Protein AF-A0A8T6P4C7-F1 (afdb_monomer_lite)

pLDDT: mean 85.94, std 7.2, range [46.88, 95.62]

Sequence (594 aa):
MARPAPTTISCPNCGQPFSAMLEQVLDVDRDPGAKDRLLNGRVNVITCPHCGYRGMVGTPLIYHDSTKPVAVIYVPMELNLNQPDREKLVGDLTNALMRNMDENTPKGHLLQPKTALTFQGLMDQVLEAEGLTQEEYQQQQQSGAASLDESKLQLIEQIAEAKKADREALLAENMDQIDMAFVELLTAAAQQAAQAEDQRRSLRLLNAREYILEHSDIGQQIREQEAAFAEANEDLQGLLAELQQQGRQLTREDFVDLLMEDRHNEAKVRALASLGRQLLDYQTFEVITARINMAQSDAERQRRSRVRELALEAASSYEREQRAEMERAAETLRQLMQAEDIALAVRDNINRIDDLFLQVLQVNLDEARRSGNMAASGRLAQIYEEVLRLVQESAPPEIRFINELLSAESNDEVNGLLHANDKKLDLQLLGAIEEVMQQFQSSGNQEAVRRLDNIRHQIEHILVDKANETIEILLASDDIPTAVDFHQKRIDELFLQVLQQRLVQDHDDRLREVREAVVAHLQSSAPPELRMINDLLSAETEDAALDMLRDRRSELSSELLQVMEAVVQQLRAGGSPAMAQRLEVLRAEAQRMM

Structure (mmCIF, N/CA/C/O backbone):
data_AF-A0A8T6P4C7-F1
#
_entry.id   AF-A0A8T6P4C7-F1
#
loop_
_atom_site.group_PDB
_atom_site.id
_atom_site.type_symbol
_atom_site.label_atom_id
_atom_site.label_alt_id
_atom_site.label_comp_id
_atom_site.label_asym_id
_atom_site.label_entity_id
_atom_site.label_seq_id
_atom_site.pdbx_PDB_ins_code
_atom_site.Cartn_x
_atom_site.Cartn_y
_atom_site.Cartn_z
_atom_site.occupancy
_atom_site.B_iso_or_equiv
_atom_site.auth_seq_id
_atom_site.auth_comp_id
_atom_site.auth_asym_id
_atom_site.auth_atom_id
_atom_site.pdbx_PDB_model_num
ATOM 1 N N . MET A 1 1 ? 12.599 0.024 -36.675 1.00 46.88 1 MET A N 1
ATOM 2 C CA . MET A 1 1 ? 11.953 0.925 -35.699 1.00 46.88 1 MET A CA 1
ATOM 3 C C . MET A 1 1 ? 12.252 2.360 -36.094 1.00 46.88 1 MET A C 1
ATOM 5 O O . MET A 1 1 ? 13.429 2.702 -36.206 1.00 46.88 1 MET A O 1
ATOM 9 N N . ALA A 1 2 ? 11.232 3.175 -36.366 1.00 54.72 2 ALA A N 1
ATOM 10 C CA . ALA A 1 2 ? 11.443 4.616 -36.437 1.00 54.72 2 ALA A CA 1
ATOM 11 C C . ALA A 1 2 ? 11.799 5.080 -35.021 1.00 54.72 2 ALA A C 1
ATOM 13 O O . ALA A 1 2 ? 11.052 4.839 -34.081 1.00 54.72 2 ALA A O 1
ATOM 14 N N . ARG A 1 3 ? 12.999 5.627 -34.838 1.00 65.19 3 ARG A N 1
ATOM 15 C CA . ARG A 1 3 ? 13.450 6.043 -33.508 1.00 65.19 3 ARG A CA 1
ATOM 16 C C . ARG A 1 3 ? 12.689 7.307 -33.095 1.00 65.19 3 ARG A C 1
ATOM 18 O O . ARG A 1 3 ? 12.573 8.198 -33.940 1.00 65.19 3 ARG A O 1
ATOM 25 N N . PRO A 1 4 ? 12.232 7.413 -31.834 1.00 76.62 4 PRO A N 1
ATOM 26 C CA . PRO A 1 4 ? 11.754 8.674 -31.286 1.00 76.62 4 PRO A CA 1
ATOM 27 C C . PRO A 1 4 ? 12.766 9.787 -31.567 1.00 76.62 4 PRO A C 1
ATOM 29 O O . PRO A 1 4 ? 13.974 9.591 -31.398 1.00 76.62 4 PRO A O 1
ATOM 32 N N . ALA A 1 5 ? 12.281 10.928 -32.043 1.00 78.56 5 ALA A N 1
ATOM 33 C CA . ALA A 1 5 ? 13.118 12.055 -32.423 1.00 78.56 5 ALA A CA 1
ATOM 34 C C . ALA A 1 5 ? 13.087 13.133 -31.328 1.00 78.56 5 ALA A C 1
ATOM 36 O O . ALA A 1 5 ? 12.004 13.464 -30.833 1.00 78.56 5 ALA A O 1
ATOM 37 N N . PRO A 1 6 ? 14.244 13.713 -30.955 1.00 84.94 6 PRO A N 1
ATOM 38 C CA . PRO A 1 6 ? 14.278 14.818 -30.009 1.00 84.94 6 PRO A CA 1
ATOM 39 C C . PRO A 1 6 ? 13.591 16.038 -30.628 1.00 84.94 6 PRO A C 1
ATOM 41 O O . PRO A 1 6 ? 14.003 16.532 -31.678 1.00 84.94 6 PRO A O 1
ATOM 44 N N . THR A 1 7 ? 12.542 16.516 -29.971 1.00 85.25 7 THR A N 1
ATOM 45 C CA . THR A 1 7 ? 11.715 17.643 -30.404 1.00 85.25 7 THR A CA 1
ATOM 46 C C . THR A 1 7 ? 11.562 18.619 -29.247 1.00 85.25 7 THR A C 1
ATOM 48 O O . THR A 1 7 ? 11.191 18.230 -28.141 1.00 85.25 7 THR A O 1
ATOM 51 N N . THR A 1 8 ? 11.837 19.898 -29.495 1.00 88.06 8 THR A N 1
ATOM 52 C CA . THR A 1 8 ? 11.604 20.953 -28.504 1.00 88.06 8 THR A CA 1
ATOM 53 C C . THR A 1 8 ? 10.119 21.284 -28.446 1.00 88.06 8 THR A C 1
ATOM 55 O O . THR A 1 8 ? 9.527 21.659 -29.457 1.00 88.06 8 THR A O 1
ATOM 58 N N . ILE A 1 9 ? 9.531 21.177 -27.258 1.00 86.56 9 ILE A N 1
ATOM 59 C CA . ILE A 1 9 ? 8.117 21.446 -26.987 1.00 86.56 9 ILE A CA 1
ATOM 60 C C . ILE A 1 9 ? 7.971 22.413 -25.814 1.00 86.56 9 ILE A C 1
ATOM 62 O O . ILE A 1 9 ? 8.841 22.478 -24.951 1.00 86.56 9 ILE A O 1
ATOM 66 N N . SER A 1 10 ? 6.860 23.145 -25.759 1.00 86.75 10 SER A N 1
ATOM 67 C CA . SER A 1 10 ? 6.504 23.985 -24.610 1.00 86.75 10 SER A CA 1
ATOM 68 C C . SER A 1 10 ? 5.518 23.258 -23.706 1.00 86.75 10 SER A C 1
ATOM 70 O O . SER A 1 10 ? 4.516 22.725 -24.179 1.00 86.75 10 SER A O 1
ATOM 72 N N . CYS A 1 11 ? 5.783 23.250 -22.398 1.00 81.06 11 CYS A N 1
ATOM 73 C CA . CYS A 1 11 ? 4.859 22.679 -21.423 1.00 81.06 11 CYS A CA 1
ATOM 74 C C . CYS A 1 11 ? 3.518 23.438 -21.446 1.00 81.06 11 CYS A C 1
ATOM 76 O O . CYS A 1 11 ? 3.531 24.655 -21.256 1.00 81.06 11 CYS A O 1
ATOM 78 N N . PRO A 1 12 ? 2.363 22.763 -21.589 1.00 78.50 12 PRO A N 1
ATOM 79 C CA . PRO A 1 12 ? 1.065 23.439 -21.593 1.00 78.50 12 PRO A CA 1
ATOM 80 C C . PRO A 1 12 ? 0.688 24.007 -20.216 1.00 78.50 12 PRO A C 1
ATOM 82 O O . PRO A 1 12 ? -0.123 24.921 -20.140 1.00 78.50 12 PRO A O 1
ATOM 85 N N . ASN A 1 13 ? 1.288 23.494 -19.135 1.00 83.25 13 ASN A N 1
ATOM 86 C CA . ASN A 1 13 ? 1.017 23.955 -17.774 1.00 83.25 13 ASN A CA 1
ATOM 87 C C . ASN A 1 13 ? 1.867 25.176 -17.382 1.00 83.25 13 ASN A C 1
ATOM 89 O O . ASN A 1 13 ? 1.341 26.183 -16.926 1.00 83.25 13 ASN A O 1
ATOM 93 N N . CYS A 1 14 ? 3.191 25.112 -17.564 1.00 84.12 14 CYS A N 1
ATOM 94 C CA . CYS A 1 14 ? 4.106 26.168 -17.103 1.00 84.12 14 CYS A CA 1
ATOM 95 C C . CYS A 1 14 ? 4.727 27.017 -18.225 1.00 84.12 14 CYS A C 1
ATOM 97 O O . CYS A 1 14 ? 5.489 27.939 -17.940 1.00 84.12 14 CYS A O 1
ATOM 99 N N . GLY A 1 15 ? 4.468 26.694 -19.496 1.00 87.25 15 GLY A N 1
ATOM 100 C CA . GLY A 1 15 ? 4.985 27.412 -20.667 1.00 87.25 15 GLY A CA 1
ATOM 101 C C . GLY A 1 15 ? 6.474 27.204 -20.973 1.00 87.25 15 GLY A C 1
ATOM 102 O O . GLY A 1 15 ? 6.929 27.589 -22.049 1.00 87.25 15 GLY A O 1
ATOM 103 N N . GLN A 1 16 ? 7.242 26.587 -20.067 1.00 84.81 16 GLN A N 1
ATOM 104 C CA . GLN A 1 16 ? 8.685 26.394 -20.241 1.00 84.81 16 GLN A CA 1
ATOM 105 C C . GLN A 1 16 ? 8.991 25.408 -21.385 1.00 84.81 16 GLN A C 1
ATOM 107 O O . GLN A 1 16 ? 8.370 24.337 -21.435 1.00 84.81 16 GLN A O 1
ATOM 112 N N . PRO A 1 17 ? 9.924 25.745 -22.299 1.00 88.94 17 PRO A N 1
ATOM 113 C CA . PRO A 1 17 ? 10.345 24.855 -23.371 1.00 88.94 17 PRO A CA 1
ATOM 114 C C . PRO A 1 17 ? 11.327 23.788 -22.873 1.00 88.94 17 PRO A C 1
ATOM 116 O O . PRO A 1 17 ? 12.247 24.092 -22.119 1.00 88.94 17 PRO A O 1
ATOM 119 N N . PHE A 1 18 ? 11.180 22.551 -23.342 1.00 87.44 18 PHE A N 1
ATOM 120 C CA . PHE A 1 18 ? 12.107 21.451 -23.068 1.00 87.44 18 PHE A CA 1
ATOM 121 C C . PHE A 1 18 ? 12.153 20.461 -24.242 1.00 87.44 18 PHE A C 1
ATOM 123 O O . PHE A 1 18 ? 11.264 20.439 -25.092 1.00 87.44 18 PHE A O 1
ATOM 130 N N . SER A 1 19 ? 13.220 19.663 -24.317 1.00 89.81 19 SER A N 1
ATOM 131 C CA . SER A 1 19 ? 13.383 18.633 -25.351 1.00 89.81 19 SER A CA 1
ATOM 132 C C . SER A 1 19 ? 12.725 17.329 -24.909 1.00 89.81 19 SER A C 1
ATOM 134 O O . SER A 1 19 ? 12.980 16.858 -23.801 1.00 89.81 19 SER A O 1
ATOM 136 N N . ALA A 1 20 ? 11.903 16.738 -25.773 1.00 85.06 20 ALA A N 1
ATOM 137 C CA . ALA A 1 20 ? 11.259 15.452 -25.548 1.00 85.06 20 ALA A CA 1
ATOM 138 C C . ALA A 1 20 ? 11.469 14.515 -26.742 1.00 85.06 20 ALA A C 1
ATOM 140 O O . ALA A 1 20 ? 11.529 14.953 -27.889 1.00 85.06 20 ALA A O 1
ATOM 141 N N . MET A 1 21 ? 11.567 13.213 -26.480 1.00 86.56 21 MET A N 1
ATOM 142 C CA . MET A 1 21 ? 11.646 12.193 -27.526 1.00 86.56 21 MET A CA 1
ATOM 143 C C . MET A 1 21 ? 10.235 11.843 -27.995 1.00 86.56 21 MET A C 1
ATOM 145 O O . MET A 1 21 ? 9.475 11.248 -27.235 1.00 86.56 21 MET A O 1
ATOM 149 N N . LEU A 1 22 ? 9.888 12.223 -29.225 1.00 89.44 22 LEU A N 1
ATOM 150 C CA . LEU A 1 22 ? 8.552 12.021 -29.785 1.00 89.44 22 LEU A CA 1
ATOM 151 C C . LEU A 1 22 ? 8.575 11.010 -30.935 1.00 89.44 22 LEU A C 1
ATOM 153 O O . LEU A 1 22 ? 9.433 11.055 -31.817 1.00 89.44 22 LEU A O 1
ATOM 157 N N . GLU A 1 23 ? 7.615 10.096 -30.922 1.00 89.62 23 GLU A N 1
ATOM 158 C CA . GLU A 1 23 ? 7.388 9.074 -31.935 1.00 89.62 23 GLU A CA 1
ATOM 159 C C . GLU A 1 23 ? 6.401 9.585 -32.996 1.00 89.62 23 GLU A C 1
ATOM 161 O O . GLU A 1 23 ? 5.339 10.118 -32.670 1.00 89.62 23 GLU A O 1
ATOM 166 N N . GLN A 1 24 ? 6.757 9.432 -34.275 1.00 90.50 24 GLN A N 1
ATOM 167 C CA . GLN A 1 24 ? 5.945 9.891 -35.415 1.00 90.50 24 GLN A CA 1
ATOM 168 C C . GLN A 1 24 ? 5.480 8.752 -36.331 1.00 90.50 24 GLN A C 1
ATOM 170 O O . GLN A 1 24 ? 4.646 8.977 -37.202 1.00 90.50 24 GLN A O 1
ATOM 175 N N . VAL A 1 25 ? 6.011 7.538 -36.166 1.00 92.00 25 VAL A N 1
ATOM 176 C CA . VAL A 1 25 ? 5.653 6.371 -36.982 1.00 92.00 25 VAL A CA 1
ATOM 177 C C . VAL A 1 25 ? 5.386 5.199 -36.046 1.00 92.00 25 VAL A C 1
ATOM 179 O O . VAL A 1 25 ? 6.317 4.678 -35.441 1.00 92.00 25 VAL A O 1
ATOM 182 N N . LEU A 1 26 ? 4.121 4.800 -35.958 1.00 92.25 26 LEU A N 1
ATOM 183 C CA . LEU A 1 26 ? 3.630 3.632 -35.237 1.00 92.25 26 LEU A CA 1
ATOM 184 C C . LEU A 1 26 ? 3.369 2.521 -36.257 1.00 92.25 26 LEU A C 1
ATOM 186 O O . LEU A 1 26 ? 2.339 2.518 -36.924 1.00 92.25 26 LEU A O 1
ATOM 190 N N . ASP A 1 27 ? 4.321 1.609 -36.416 1.00 90.69 27 ASP A N 1
ATOM 191 C CA . ASP A 1 27 ? 4.250 0.521 -37.397 1.00 90.69 27 ASP A CA 1
ATOM 192 C C . ASP A 1 27 ? 4.130 -0.826 -36.677 1.00 90.69 27 ASP A C 1
ATOM 194 O O . ASP A 1 27 ? 5.120 -1.322 -36.132 1.00 90.69 27 ASP A O 1
ATOM 198 N N . VAL A 1 28 ? 2.921 -1.397 -36.655 1.00 89.94 28 VAL A N 1
ATOM 199 C CA . VAL A 1 28 ? 2.589 -2.623 -35.905 1.00 89.94 28 VAL A CA 1
ATOM 200 C C . VAL A 1 28 ? 3.406 -3.819 -36.385 1.00 89.94 28 VAL A C 1
ATOM 202 O O . VAL A 1 28 ? 3.814 -4.655 -35.581 1.00 89.94 28 VAL A O 1
ATOM 205 N N . ASP A 1 29 ? 3.737 -3.860 -37.675 1.00 84.88 29 ASP A N 1
ATOM 206 C CA . ASP A 1 29 ? 4.536 -4.938 -38.263 1.00 84.88 29 ASP A CA 1
ATOM 207 C C . ASP A 1 29 ? 5.956 -4.996 -37.670 1.00 84.88 29 ASP A C 1
ATOM 209 O O . ASP A 1 29 ? 6.609 -6.041 -37.668 1.00 84.88 29 ASP A O 1
ATOM 213 N N . ARG A 1 30 ? 6.459 -3.856 -37.181 1.00 83.94 30 ARG A N 1
ATOM 214 C CA . ARG A 1 30 ? 7.809 -3.705 -36.615 1.00 83.94 30 ARG A CA 1
ATOM 215 C C . ARG A 1 30 ? 7.815 -3.549 -35.103 1.00 83.94 30 ARG A C 1
ATOM 217 O O . ARG A 1 30 ? 8.845 -3.807 -34.478 1.00 83.94 30 ARG A O 1
ATOM 224 N N . ASP A 1 31 ? 6.709 -3.087 -34.544 1.00 85.06 31 ASP A N 1
ATOM 225 C CA . ASP A 1 31 ? 6.465 -2.946 -33.119 1.00 85.06 31 ASP A CA 1
ATOM 226 C C . ASP A 1 31 ? 5.048 -3.447 -32.802 1.00 85.06 31 ASP A C 1
ATOM 228 O O . ASP A 1 31 ? 4.094 -2.663 -32.823 1.00 85.06 31 ASP A O 1
ATOM 232 N N . PRO A 1 32 ? 4.907 -4.744 -32.469 1.00 82.62 32 PRO A N 1
ATOM 233 C CA . PRO A 1 32 ? 3.611 -5.339 -32.154 1.00 82.62 32 PRO A CA 1
ATOM 234 C C . PRO A 1 32 ? 2.868 -4.632 -31.009 1.00 82.62 32 PRO A C 1
ATOM 236 O O . PRO A 1 32 ? 1.643 -4.669 -30.959 1.00 82.62 32 PRO A O 1
ATOM 239 N N . GLY A 1 33 ? 3.584 -3.939 -30.113 1.00 83.62 33 GLY A N 1
ATOM 240 C CA . GLY A 1 33 ? 2.991 -3.192 -29.003 1.00 83.62 33 GLY A CA 1
ATOM 241 C C . GLY A 1 33 ? 2.500 -1.788 -29.373 1.00 83.62 33 GLY A C 1
ATOM 242 O O . GLY A 1 33 ? 1.895 -1.117 -28.534 1.00 83.62 33 GLY A O 1
ATOM 243 N N . ALA A 1 34 ? 2.751 -1.303 -30.595 1.00 87.94 34 ALA A N 1
ATOM 244 C CA . ALA A 1 34 ? 2.385 0.053 -31.012 1.00 87.94 34 ALA A CA 1
ATOM 245 C C . ALA A 1 34 ? 0.867 0.291 -30.964 1.00 87.94 34 ALA A C 1
ATOM 247 O O . ALA A 1 34 ? 0.420 1.361 -30.543 1.00 87.94 34 ALA A O 1
ATOM 248 N N . LYS A 1 35 ? 0.076 -0.723 -31.336 1.00 88.31 35 LYS A N 1
ATOM 249 C CA . LYS A 1 35 ? -1.391 -0.678 -31.295 1.00 88.31 35 LYS A CA 1
ATOM 250 C C . LYS A 1 35 ? -1.915 -0.550 -29.865 1.00 88.31 35 LYS A C 1
ATOM 252 O O . LYS A 1 35 ? -2.701 0.351 -29.592 1.00 88.31 35 LYS A O 1
ATOM 257 N N . ASP A 1 36 ? -1.427 -1.369 -28.938 1.00 84.31 36 ASP A N 1
ATOM 258 C CA . ASP A 1 36 ? -1.864 -1.307 -27.540 1.00 84.31 36 ASP A CA 1
ATOM 259 C C . ASP A 1 36 ? -1.482 0.018 -26.886 1.00 84.31 36 ASP A C 1
ATOM 261 O O . ASP A 1 36 ? -2.284 0.608 -26.160 1.00 84.31 36 ASP A O 1
ATOM 265 N N . ARG A 1 37 ? -0.280 0.541 -27.161 1.00 88.69 37 ARG A N 1
ATOM 266 C CA . ARG A 1 37 ? 0.112 1.866 -26.658 1.00 88.69 37 ARG A CA 1
ATOM 267 C C . ARG A 1 37 ? -0.784 2.965 -27.213 1.00 88.69 37 ARG A C 1
ATOM 269 O O . ARG A 1 37 ? -1.140 3.871 -26.460 1.00 88.69 37 ARG A O 1
ATOM 276 N N . LEU A 1 38 ? -1.144 2.891 -28.494 1.00 89.94 38 LEU A N 1
ATOM 277 C CA . LEU A 1 38 ? -2.052 3.842 -29.126 1.00 89.94 38 LEU A CA 1
ATOM 278 C C . LEU A 1 38 ? -3.438 3.800 -28.475 1.00 89.94 38 LEU A C 1
ATOM 280 O O . LEU A 1 38 ? -3.915 4.832 -28.008 1.00 89.94 38 LEU A O 1
ATOM 284 N N . LEU A 1 39 ? -4.043 2.614 -28.389 1.00 86.50 39 LEU A N 1
ATOM 285 C CA . LEU A 1 39 ? -5.409 2.433 -27.890 1.00 86.50 39 LEU A CA 1
ATOM 286 C C . LEU A 1 39 ? -5.546 2.717 -26.387 1.00 86.50 39 LEU A C 1
ATOM 288 O O . LEU A 1 39 ? -6.619 3.089 -25.928 1.00 86.50 39 LEU A O 1
ATOM 292 N N . ASN A 1 40 ? -4.453 2.617 -25.626 1.00 81.69 40 ASN A N 1
ATOM 293 C CA . ASN A 1 40 ? -4.408 3.009 -24.215 1.00 81.69 40 ASN A CA 1
ATOM 294 C C . ASN A 1 40 ? -3.985 4.475 -23.991 1.00 81.69 40 ASN A C 1
ATOM 296 O O . ASN A 1 40 ? -3.723 4.867 -22.854 1.00 81.69 40 ASN A O 1
ATOM 300 N N . GLY A 1 41 ? -3.829 5.282 -25.049 1.00 83.38 41 GLY A N 1
ATOM 301 C CA . GLY A 1 41 ? -3.421 6.687 -24.928 1.00 83.38 41 GLY A CA 1
ATOM 302 C C . GLY A 1 41 ? -2.013 6.886 -24.352 1.00 83.38 41 GLY A C 1
ATOM 303 O O . GLY A 1 41 ? -1.721 7.916 -23.747 1.00 83.38 41 GLY A O 1
ATOM 304 N N . ARG A 1 42 ? -1.123 5.900 -24.516 1.00 83.62 42 ARG A N 1
ATOM 305 C CA . ARG A 1 42 ? 0.249 5.896 -23.971 1.00 83.62 42 ARG A CA 1
ATOM 306 C C . ARG A 1 42 ? 1.308 6.371 -24.969 1.00 83.62 42 ARG A C 1
ATOM 308 O O . ARG A 1 42 ? 2.496 6.340 -24.656 1.00 83.62 42 ARG A O 1
ATOM 315 N N . VAL A 1 43 ? 0.907 6.813 -26.158 1.00 88.62 43 VAL A N 1
ATOM 316 C CA . VAL A 1 43 ? 1.817 7.361 -27.175 1.00 88.62 43 VAL A CA 1
ATOM 317 C C . VAL A 1 43 ? 2.186 8.801 -26.825 1.00 88.62 43 VAL A C 1
ATOM 319 O O . VAL A 1 43 ? 1.314 9.598 -26.496 1.00 88.62 43 VAL A O 1
ATOM 322 N N . ASN A 1 44 ? 3.476 9.145 -26.916 1.00 89.81 44 ASN A N 1
ATOM 323 C CA . ASN A 1 44 ? 3.987 10.509 -26.713 1.00 89.81 44 ASN A CA 1
ATOM 324 C C . ASN A 1 44 ? 3.549 11.172 -25.391 1.00 89.81 44 ASN A C 1
ATOM 326 O O . ASN A 1 44 ? 3.333 12.385 -25.332 1.00 89.81 44 ASN A O 1
ATOM 330 N N . VAL A 1 45 ? 3.433 10.381 -24.319 1.00 86.94 45 VAL A N 1
ATOM 331 C CA . VAL A 1 45 ? 3.212 10.880 -22.955 1.00 86.94 45 VAL A CA 1
ATOM 332 C C . VAL A 1 45 ? 4.545 11.320 -22.367 1.00 86.94 45 VAL A C 1
ATOM 334 O O . VAL A 1 45 ? 5.461 10.512 -22.226 1.00 86.94 45 VAL A O 1
ATOM 337 N N . ILE A 1 46 ? 4.647 12.595 -22.001 1.00 86.44 46 ILE A N 1
ATOM 338 C CA . ILE A 1 46 ? 5.878 13.191 -21.473 1.00 86.44 46 ILE A CA 1
ATOM 339 C C . ILE A 1 46 ? 5.652 13.762 -20.077 1.00 86.44 46 ILE A C 1
ATOM 341 O O . ILE A 1 46 ? 4.525 14.090 -19.710 1.00 86.44 46 ILE A O 1
ATOM 345 N N . THR A 1 47 ? 6.731 13.903 -19.309 1.00 84.88 47 THR A N 1
ATOM 346 C CA . THR A 1 47 ? 6.740 14.588 -18.010 1.00 84.88 47 THR A CA 1
ATOM 347 C C . THR A 1 47 ? 7.545 15.872 -18.144 1.00 84.88 47 THR A C 1
ATOM 349 O O . THR A 1 47 ? 8.707 15.837 -18.546 1.00 84.88 47 THR A O 1
ATOM 352 N N . CYS A 1 48 ? 6.944 17.013 -17.816 1.00 79.31 48 CYS A N 1
ATOM 353 C CA . CYS A 1 48 ? 7.630 18.295 -17.838 1.00 79.31 48 CYS A CA 1
ATOM 354 C C . CYS A 1 48 ? 8.667 18.358 -16.705 1.00 79.31 48 CYS A C 1
ATOM 356 O O . CYS A 1 48 ? 8.277 18.306 -15.534 1.00 79.31 48 CYS A O 1
ATOM 358 N N . PRO A 1 49 ? 9.959 18.572 -17.011 1.00 80.00 49 PRO A N 1
ATOM 359 C CA . PRO A 1 49 ? 11.011 18.617 -15.996 1.00 80.00 49 PRO A CA 1
ATOM 360 C C . PRO A 1 49 ? 10.932 19.862 -15.097 1.00 80.00 49 PRO A C 1
ATOM 362 O O . PRO A 1 49 ? 11.591 19.918 -14.067 1.00 80.00 49 PRO A O 1
ATOM 365 N N . HIS A 1 50 ? 10.134 20.867 -15.470 1.00 75.25 50 HIS A N 1
ATOM 366 C CA . HIS A 1 50 ? 10.032 22.133 -14.737 1.00 75.25 50 HIS A CA 1
ATOM 367 C C . HIS A 1 50 ? 8.882 22.184 -13.727 1.00 75.25 50 HIS A C 1
ATOM 369 O O . HIS A 1 50 ? 8.953 22.947 -12.772 1.00 75.25 50 HIS A O 1
ATOM 375 N N . CYS A 1 51 ? 7.796 21.442 -13.957 1.00 69.62 51 CYS A N 1
ATOM 376 C CA . CYS A 1 51 ? 6.593 21.525 -13.114 1.00 69.62 51 CYS A CA 1
ATOM 377 C C . CYS A 1 51 ? 5.925 20.175 -12.834 1.00 69.62 51 CYS A C 1
ATOM 379 O O . CYS A 1 51 ? 4.862 20.149 -12.224 1.00 69.62 51 CYS A O 1
ATOM 381 N N . GLY A 1 52 ? 6.487 19.066 -13.325 1.00 78.56 52 GLY A N 1
ATOM 382 C CA . GLY A 1 52 ? 5.927 17.728 -13.126 1.00 78.56 52 GLY A CA 1
ATOM 383 C C . GLY A 1 52 ? 4.662 17.428 -13.934 1.00 78.56 52 GLY A C 1
ATOM 384 O O . GLY A 1 52 ? 4.160 16.310 -13.861 1.00 78.56 52 GLY A O 1
ATOM 385 N N . TYR A 1 53 ? 4.150 18.377 -14.732 1.00 75.44 53 TYR A N 1
ATOM 386 C CA . TYR A 1 53 ? 2.997 18.135 -15.603 1.00 75.44 53 TYR A CA 1
ATOM 387 C C . TYR A 1 53 ? 3.256 16.929 -16.507 1.00 75.44 53 TYR A C 1
ATOM 389 O O . TYR A 1 53 ? 4.216 16.938 -17.282 1.00 75.44 53 TYR A O 1
ATOM 397 N N . ARG A 1 54 ? 2.388 15.918 -16.429 1.00 82.12 54 ARG A N 1
ATOM 398 C CA . ARG A 1 54 ? 2.438 14.744 -17.296 1.00 82.12 54 ARG A CA 1
ATOM 399 C C . ARG A 1 54 ? 1.221 14.712 -18.201 1.00 82.12 54 ARG A C 1
ATOM 401 O O . ARG A 1 54 ? 0.092 14.696 -17.723 1.00 82.12 54 ARG A O 1
ATOM 408 N N . GLY A 1 55 ? 1.464 14.674 -19.502 1.00 77.75 55 GLY A N 1
ATOM 409 C CA . GLY A 1 55 ? 0.412 14.716 -20.507 1.00 77.75 55 GLY A CA 1
ATOM 410 C C . GLY A 1 55 ? 0.893 14.206 -21.855 1.00 77.75 55 GLY A C 1
ATOM 411 O O . GLY A 1 55 ? 2.096 14.114 -22.112 1.00 77.75 55 GLY A O 1
ATOM 412 N N . MET A 1 56 ? -0.064 13.849 -22.704 1.00 82.69 56 MET A N 1
ATOM 413 C CA . MET A 1 56 ? 0.198 13.506 -24.096 1.00 82.69 56 MET A CA 1
ATOM 414 C C . MET A 1 56 ? 0.518 14.770 -24.889 1.00 82.69 56 MET A C 1
ATOM 416 O O . MET A 1 56 ? -0.157 15.791 -24.752 1.00 82.69 56 MET A O 1
ATOM 420 N N . VAL A 1 57 ? 1.526 14.691 -25.752 1.00 84.88 57 VAL A N 1
ATOM 421 C CA . VAL A 1 57 ? 1.824 15.748 -26.719 1.00 84.88 57 VAL A CA 1
ATOM 422 C C . VAL A 1 57 ? 1.194 15.392 -28.057 1.00 84.88 57 VAL A C 1
ATOM 424 O O . VAL A 1 57 ? 1.527 14.375 -28.665 1.00 84.88 57 VAL A O 1
ATOM 427 N N . GLY A 1 58 ? 0.299 16.260 -28.530 1.00 81.50 58 GLY A N 1
ATOM 428 C CA . GLY A 1 58 ? -0.288 16.175 -29.863 1.00 81.50 58 GLY A CA 1
ATOM 429 C C . GLY A 1 58 ? 0.744 16.514 -30.936 1.00 81.50 58 GLY A C 1
ATOM 430 O O . GLY A 1 58 ? 0.886 17.667 -31.328 1.00 81.50 58 GLY A O 1
ATOM 431 N N . THR A 1 59 ? 1.474 15.507 -31.406 1.00 87.44 59 THR A N 1
ATOM 432 C CA . THR A 1 59 ? 2.390 15.597 -32.554 1.00 87.44 59 THR A CA 1
ATOM 433 C C . THR A 1 59 ? 1.810 14.819 -33.734 1.00 87.44 59 THR A C 1
ATOM 435 O O . THR A 1 59 ? 1.187 13.777 -33.510 1.00 87.44 59 THR A O 1
ATOM 438 N N . PRO A 1 60 ? 2.028 15.270 -34.985 1.00 91.12 60 PRO A N 1
ATOM 439 C CA . PRO A 1 60 ? 1.685 14.481 -36.154 1.00 91.12 60 PRO A CA 1
ATOM 440 C C . PRO A 1 60 ? 2.332 13.104 -36.102 1.00 91.12 60 PRO A C 1
ATOM 442 O O . PRO A 1 60 ? 3.520 12.988 -35.784 1.00 91.12 60 PRO A O 1
ATOM 445 N N . LEU A 1 61 ? 1.559 12.077 -36.434 1.00 93.88 61 LEU A N 1
ATOM 446 C CA . LEU A 1 61 ? 2.054 10.709 -36.503 1.00 93.88 61 LEU A CA 1
ATOM 447 C C . LEU A 1 61 ? 1.279 9.889 -37.530 1.00 93.88 61 LEU A C 1
ATOM 449 O O . LEU A 1 61 ? 0.160 10.240 -37.905 1.00 93.88 61 LEU A O 1
ATOM 453 N N . ILE A 1 62 ? 1.878 8.790 -37.973 1.00 93.50 62 ILE A N 1
ATOM 454 C CA . ILE A 1 62 ? 1.249 7.789 -38.833 1.00 93.50 62 ILE A CA 1
ATOM 455 C C . ILE A 1 62 ? 1.172 6.451 -38.099 1.00 93.50 62 ILE A C 1
ATOM 457 O O . ILE A 1 62 ? 2.173 5.991 -37.557 1.00 93.50 62 ILE A O 1
ATOM 461 N N . TYR A 1 63 ? -0.011 5.845 -38.088 1.00 94.31 63 TYR A N 1
ATOM 462 C CA . TYR A 1 63 ? -0.245 4.464 -37.675 1.00 94.31 63 TYR A CA 1
ATOM 463 C C . TYR A 1 63 ? -0.340 3.563 -38.905 1.00 94.31 63 TYR A C 1
ATOM 465 O O . TYR A 1 63 ? -0.967 3.952 -39.894 1.00 94.31 63 TYR A O 1
ATOM 473 N N . HIS A 1 64 ? 0.257 2.375 -38.838 1.00 93.12 64 HIS A N 1
ATOM 474 C CA . HIS A 1 64 ? 0.260 1.381 -39.903 1.00 93.12 64 HIS A CA 1
ATOM 475 C C . HIS A 1 64 ? 0.128 -0.042 -39.357 1.00 93.12 64 HIS A C 1
ATOM 477 O O . HIS A 1 64 ? 0.850 -0.424 -38.436 1.00 93.12 64 HIS A O 1
ATOM 483 N N . ASP A 1 65 ? -0.749 -0.822 -39.987 1.00 90.50 65 ASP A N 1
ATOM 484 C CA . ASP A 1 65 ? -0.894 -2.263 -39.783 1.00 90.50 65 ASP A CA 1
ATOM 485 C C . ASP A 1 65 ? -1.128 -2.930 -41.150 1.00 90.50 65 ASP A C 1
ATOM 487 O O . ASP A 1 65 ? -2.062 -2.572 -41.879 1.00 90.50 65 ASP A O 1
ATOM 491 N N . SER A 1 66 ? -0.262 -3.873 -41.539 1.00 85.81 66 SER A N 1
ATOM 492 C CA . SER A 1 66 ? -0.410 -4.589 -42.814 1.00 85.81 66 SER A CA 1
ATOM 493 C C . SER A 1 66 ? -1.392 -5.759 -42.745 1.00 85.81 66 SER A C 1
ATOM 495 O O . SER A 1 66 ? -1.948 -6.150 -43.776 1.00 85.81 66 SER A O 1
ATOM 497 N N . THR A 1 67 ? -1.630 -6.307 -41.550 1.00 84.94 67 THR A N 1
ATOM 498 C CA . THR A 1 67 ? -2.553 -7.427 -41.313 1.00 84.94 67 THR A CA 1
ATOM 499 C C . THR A 1 67 ? -4.006 -6.985 -41.464 1.00 84.94 67 THR A C 1
ATOM 501 O O . THR A 1 67 ? -4.840 -7.713 -42.012 1.00 84.94 67 THR A O 1
ATOM 504 N N . LYS A 1 68 ? -4.289 -5.749 -41.048 1.00 84.44 68 LYS A N 1
ATOM 505 C CA . LYS A 1 68 ? -5.535 -5.019 -41.274 1.00 84.44 68 LYS A CA 1
ATOM 506 C C . LYS A 1 68 ? -5.190 -3.812 -42.139 1.00 84.44 68 LYS A C 1
ATOM 508 O O . LYS A 1 68 ? -5.001 -2.763 -41.554 1.00 84.44 68 LYS A O 1
ATOM 513 N N . PRO A 1 69 ? -5.067 -3.934 -43.479 1.00 82.88 69 PRO A N 1
ATOM 514 C CA . PRO A 1 69 ? -4.357 -2.992 -44.361 1.00 82.88 69 PRO A CA 1
ATOM 515 C C . PRO A 1 69 ? -4.842 -1.539 -44.217 1.00 82.88 69 PRO A C 1
ATOM 517 O O . PRO A 1 69 ? -5.652 -1.042 -45.004 1.00 82.88 69 PRO A O 1
ATOM 520 N N . VAL A 1 70 ? -4.336 -0.856 -43.191 1.00 88.88 70 VAL A N 1
ATOM 521 C CA . VAL A 1 70 ? -4.816 0.429 -42.694 1.00 88.88 70 VAL A CA 1
ATOM 522 C C . VAL A 1 70 ? -3.615 1.316 -42.443 1.00 88.88 70 VAL A C 1
ATOM 524 O O . VAL A 1 70 ? -2.586 0.907 -41.904 1.00 88.88 70 VAL A O 1
ATOM 527 N N . ALA A 1 71 ? -3.753 2.560 -42.879 1.00 92.56 71 ALA A N 1
ATOM 528 C CA . ALA A 1 71 ? -2.831 3.618 -42.545 1.00 92.56 71 ALA A CA 1
ATOM 529 C C . ALA A 1 71 ? -3.637 4.847 -42.169 1.00 92.56 71 ALA A C 1
ATOM 531 O O . ALA A 1 71 ? -4.477 5.307 -42.949 1.00 92.56 71 ALA A O 1
ATOM 532 N N . VAL A 1 72 ? -3.396 5.348 -40.963 1.00 93.88 72 VAL A N 1
ATOM 533 C CA . VAL A 1 72 ? -4.091 6.516 -40.431 1.00 93.88 72 VAL A CA 1
ATOM 534 C C . VAL A 1 72 ? -3.062 7.555 -40.039 1.00 93.88 72 VAL A C 1
ATOM 536 O O . VAL A 1 72 ? -2.148 7.278 -39.266 1.00 93.88 72 VAL A O 1
ATOM 539 N N . ILE A 1 73 ? -3.210 8.760 -40.571 1.00 93.62 73 ILE A N 1
ATOM 540 C CA . ILE A 1 73 ? -2.362 9.896 -40.230 1.00 93.62 73 ILE A CA 1
ATOM 541 C C . ILE A 1 73 ? -3.134 10.801 -39.287 1.00 93.62 73 ILE A C 1
ATOM 543 O O . ILE A 1 73 ? -4.191 11.327 -39.635 1.00 93.62 73 ILE A O 1
ATOM 547 N N . TYR A 1 74 ? -2.583 11.001 -38.098 1.00 93.69 74 TYR A N 1
ATOM 548 C CA . TYR A 1 74 ? -3.084 11.975 -37.148 1.00 93.69 74 TYR A CA 1
ATOM 549 C C . TYR A 1 74 ? -2.415 13.325 -37.390 1.00 93.69 74 TYR A C 1
ATOM 551 O O . TYR A 1 74 ? -1.188 13.437 -37.364 1.00 93.69 74 TYR A O 1
ATOM 559 N N . VAL A 1 75 ? -3.235 14.349 -37.625 1.00 90.12 75 VAL A N 1
ATOM 560 C CA . VAL A 1 75 ? -2.803 15.743 -37.739 1.00 90.12 75 VAL A CA 1
ATOM 561 C C . VAL A 1 75 ? -3.536 16.560 -36.671 1.00 90.12 75 VAL A C 1
ATOM 563 O O . VAL A 1 75 ? -4.710 16.874 -36.873 1.00 90.12 75 VAL A O 1
ATOM 566 N N . PRO A 1 76 ? -2.865 16.919 -35.560 1.00 84.25 76 PRO A N 1
ATOM 567 C CA . PRO A 1 76 ? -3.464 17.728 -34.503 1.00 84.25 76 PRO A CA 1
ATOM 568 C C . PRO A 1 76 ? -3.989 19.066 -35.047 1.00 84.25 76 PRO A C 1
ATOM 570 O O . PRO A 1 76 ? -3.266 19.788 -35.747 1.00 84.25 76 PRO A O 1
ATOM 573 N N . MET A 1 77 ? -5.240 19.417 -34.729 1.00 79.12 77 MET A N 1
ATOM 574 C CA . MET A 1 77 ? -5.860 20.679 -35.169 1.00 79.12 77 MET A CA 1
ATOM 575 C C . MET A 1 77 ? -5.146 21.910 -34.599 1.00 79.12 77 MET A C 1
ATOM 577 O O . MET A 1 77 ? -5.157 22.978 -35.210 1.00 79.12 77 MET A O 1
ATOM 581 N N . GLU A 1 78 ? -4.471 21.748 -33.465 1.00 78.38 78 GLU A N 1
ATOM 582 C CA . GLU A 1 78 ? -3.730 22.782 -32.746 1.00 78.38 78 GLU A CA 1
ATOM 583 C C . GLU A 1 78 ? -2.553 23.337 -33.565 1.00 78.38 78 GLU A C 1
ATOM 585 O O . GLU A 1 78 ? -2.114 24.465 -33.333 1.00 78.38 78 GLU A O 1
ATOM 590 N N . LEU A 1 79 ? -2.075 22.590 -34.569 1.00 78.94 79 LEU A N 1
ATOM 591 C CA . LEU A 1 79 ? -1.019 23.041 -35.479 1.00 78.94 79 LEU A CA 1
ATOM 592 C C . LEU A 1 79 ? -1.492 24.111 -36.469 1.00 78.94 79 LEU A C 1
ATOM 594 O O . LEU A 1 79 ? -0.653 24.757 -37.093 1.00 78.94 79 LEU A O 1
ATOM 598 N N . ASN A 1 80 ? -2.810 24.301 -36.626 1.00 79.81 80 ASN A N 1
ATOM 599 C CA . ASN A 1 80 ? -3.410 25.327 -37.485 1.00 79.81 80 ASN A CA 1
ATOM 600 C C . ASN A 1 80 ? -2.820 25.378 -38.914 1.00 79.81 80 ASN A C 1
ATOM 602 O O . ASN A 1 80 ? -2.646 26.449 -39.497 1.00 79.81 80 ASN A O 1
ATOM 606 N N . LEU A 1 81 ? -2.502 24.212 -39.488 1.00 81.00 81 LEU A N 1
ATOM 607 C CA . LEU A 1 81 ? -1.892 24.109 -40.815 1.00 81.00 81 LEU A CA 1
ATOM 608 C C . LEU A 1 81 ? -2.898 24.436 -41.926 1.00 81.00 81 LEU A C 1
ATOM 610 O O . LEU A 1 81 ? -4.041 23.968 -41.918 1.00 81.00 81 LEU A O 1
ATOM 614 N N . ASN A 1 82 ? -2.445 25.183 -42.934 1.00 84.19 82 ASN A N 1
ATOM 615 C CA . ASN A 1 82 ? -3.206 25.377 -44.166 1.00 84.19 82 ASN A CA 1
ATOM 616 C C . ASN A 1 82 ? -3.254 24.073 -44.998 1.00 84.19 82 ASN A C 1
ATOM 618 O O . ASN A 1 82 ? -2.547 23.103 -44.721 1.00 84.19 82 ASN A O 1
ATOM 622 N N . GLN A 1 83 ? -4.114 24.036 -46.020 1.00 82.38 83 GLN A N 1
ATOM 623 C CA . GLN A 1 83 ? -4.315 22.841 -46.849 1.00 82.38 83 GLN A CA 1
ATOM 624 C C . GLN A 1 83 ? -3.013 22.336 -47.521 1.00 82.38 83 GLN A C 1
ATOM 626 O O . GLN A 1 83 ? -2.717 21.151 -47.358 1.00 82.38 83 GLN A O 1
ATOM 631 N N . PRO A 1 84 ? -2.201 23.181 -48.196 1.00 88.62 84 PRO A N 1
ATOM 632 C CA . PRO A 1 84 ? -0.929 22.742 -48.784 1.00 88.62 84 PRO A CA 1
ATOM 633 C C . PRO A 1 84 ? 0.077 22.164 -47.780 1.00 88.62 84 PRO A C 1
ATOM 635 O O . PRO A 1 84 ? 0.695 21.134 -48.047 1.00 88.62 84 PRO A O 1
ATOM 638 N N . ASP A 1 85 ? 0.241 22.799 -46.618 1.00 86.69 85 ASP A N 1
ATOM 639 C CA . ASP A 1 85 ? 1.191 22.349 -45.595 1.00 86.69 85 ASP A CA 1
ATOM 640 C C . ASP A 1 85 ? 0.736 21.032 -44.960 1.00 86.69 85 ASP A C 1
ATOM 642 O O . ASP A 1 85 ? 1.557 20.165 -44.656 1.00 86.69 85 ASP A O 1
ATOM 646 N N . ARG A 1 86 ? -0.582 20.839 -44.825 1.00 83.50 86 ARG A N 1
ATOM 647 C CA . ARG A 1 86 ? -1.161 19.580 -44.353 1.00 83.50 86 ARG A CA 1
ATOM 648 C C . ARG A 1 86 ? -0.945 18.439 -45.348 1.00 83.50 86 ARG A C 1
ATOM 650 O O . ARG A 1 86 ? -0.559 17.351 -44.934 1.00 83.50 86 ARG A O 1
ATOM 657 N N . GLU A 1 87 ? -1.147 18.680 -46.642 1.00 87.62 87 GLU A N 1
ATOM 658 C CA . GLU A 1 87 ? -0.877 17.692 -47.700 1.00 87.62 87 GLU A CA 1
ATOM 659 C C . GLU A 1 87 ? 0.607 17.316 -47.760 1.00 87.62 87 GLU A C 1
ATOM 661 O O . GLU A 1 87 ? 0.951 16.139 -47.885 1.00 87.62 87 GLU A O 1
ATOM 666 N N . LYS A 1 88 ? 1.492 18.304 -47.595 1.00 89.38 88 LYS A N 1
ATOM 667 C CA . LYS A 1 88 ? 2.934 18.075 -47.511 1.00 89.38 88 LYS A CA 1
ATOM 668 C C . LYS A 1 88 ? 3.306 17.212 -46.301 1.00 89.38 88 LYS A C 1
ATOM 670 O O . LYS A 1 88 ? 4.021 16.230 -46.468 1.00 89.38 88 LYS A O 1
ATOM 675 N N . LEU A 1 89 ? 2.787 17.533 -45.113 1.00 87.81 89 LEU A N 1
ATOM 676 C CA . LEU A 1 89 ? 3.020 16.765 -43.884 1.00 87.81 89 LEU A CA 1
ATOM 677 C C . LEU A 1 89 ? 2.549 15.308 -44.014 1.00 87.81 89 LEU A C 1
ATOM 679 O O . LEU A 1 89 ? 3.268 14.384 -43.635 1.00 87.81 89 LEU A O 1
ATOM 683 N N . VAL A 1 90 ? 1.361 15.104 -44.590 1.00 87.94 90 VAL A N 1
ATOM 684 C CA . VAL A 1 90 ? 0.818 13.775 -44.904 1.00 87.94 90 VAL A CA 1
ATOM 685 C C . VAL A 1 90 ? 1.766 13.004 -45.827 1.00 87.94 90 VAL A C 1
ATOM 687 O O . VAL A 1 90 ? 2.089 11.844 -45.556 1.00 87.94 90 VAL A O 1
ATOM 690 N N . GLY A 1 91 ? 2.267 13.651 -46.883 1.00 88.75 91 GLY A N 1
ATOM 691 C CA . GLY A 1 91 ? 3.248 13.062 -47.795 1.00 88.75 91 GLY A CA 1
ATOM 692 C C . GLY A 1 91 ? 4.570 12.710 -47.107 1.00 88.75 91 GLY A C 1
ATOM 693 O O . GLY A 1 91 ? 5.100 11.619 -47.318 1.00 88.75 91 GLY A O 1
ATOM 694 N N . ASP A 1 92 ? 5.089 13.589 -46.250 1.00 90.06 92 ASP A N 1
ATOM 695 C CA . ASP A 1 92 ? 6.350 13.385 -45.529 1.00 90.06 92 ASP A CA 1
ATOM 696 C C . ASP A 1 92 ? 6.277 12.186 -44.567 1.00 90.06 92 ASP A C 1
ATOM 698 O O . ASP A 1 92 ? 7.186 11.348 -44.568 1.00 90.06 92 ASP A O 1
ATOM 702 N N . LEU A 1 93 ? 5.183 12.052 -43.805 1.00 89.31 93 LEU A N 1
ATOM 703 C CA . LEU A 1 93 ? 4.946 10.914 -42.904 1.00 89.31 93 LEU A CA 1
ATOM 704 C C . LEU A 1 93 ? 4.757 9.601 -43.673 1.00 89.31 93 LEU A C 1
ATOM 706 O O . LEU A 1 93 ? 5.356 8.583 -43.321 1.00 89.31 93 LEU A O 1
ATOM 710 N N . THR A 1 94 ? 4.003 9.635 -44.772 1.00 89.50 94 THR A N 1
ATOM 711 C CA . THR A 1 94 ? 3.813 8.470 -45.652 1.00 89.50 94 THR A CA 1
ATOM 712 C C . THR A 1 94 ? 5.150 8.003 -46.235 1.00 89.50 94 THR A C 1
ATOM 714 O O . THR A 1 94 ? 5.479 6.818 -46.192 1.00 89.50 94 THR A O 1
ATOM 717 N N . ASN A 1 95 ? 5.984 8.934 -46.705 1.00 88.25 95 ASN A N 1
ATOM 718 C CA . ASN A 1 95 ? 7.323 8.632 -47.213 1.00 88.25 95 ASN A CA 1
ATOM 719 C C . ASN A 1 95 ? 8.279 8.148 -46.108 1.00 88.25 95 ASN A C 1
ATOM 721 O O . ASN A 1 95 ? 9.166 7.329 -46.363 1.00 88.25 95 ASN A O 1
ATOM 725 N N . ALA A 1 96 ? 8.147 8.656 -44.878 1.00 86.62 96 ALA A N 1
ATOM 726 C CA . ALA A 1 96 ? 8.916 8.186 -43.725 1.00 86.62 96 ALA A CA 1
ATOM 727 C C . ALA A 1 96 ? 8.592 6.727 -43.375 1.00 86.62 96 ALA A C 1
ATOM 729 O O . ALA A 1 96 ? 9.516 5.961 -43.096 1.00 86.62 96 ALA A O 1
ATOM 730 N N . LEU A 1 97 ? 7.322 6.331 -43.470 1.00 87.00 97 LEU A N 1
ATOM 731 C CA . LEU A 1 97 ? 6.908 4.937 -43.343 1.00 87.00 97 LEU A CA 1
ATOM 732 C C . LEU A 1 97 ? 7.429 4.096 -44.522 1.00 87.00 97 LEU A C 1
ATOM 734 O O . LEU A 1 97 ? 8.144 3.127 -44.300 1.00 87.00 97 LEU A O 1
ATOM 738 N N . MET A 1 98 ? 7.194 4.510 -45.774 1.00 85.88 98 MET A N 1
ATOM 739 C CA . MET A 1 98 ? 7.584 3.739 -46.971 1.00 85.88 98 MET A CA 1
ATOM 740 C C . MET A 1 98 ? 9.091 3.468 -47.093 1.00 85.88 98 MET A C 1
ATOM 742 O O . MET A 1 98 ? 9.480 2.397 -47.558 1.00 85.88 98 MET A O 1
ATOM 746 N N . ARG A 1 99 ? 9.953 4.410 -46.677 1.00 83.25 99 ARG A N 1
ATOM 747 C CA . ARG A 1 99 ? 11.422 4.216 -46.637 1.00 83.25 99 ARG A CA 1
ATOM 748 C C . ARG A 1 99 ? 11.851 3.089 -45.704 1.00 83.25 99 ARG A C 1
ATOM 750 O O . ARG A 1 99 ? 12.954 2.567 -45.825 1.00 83.25 99 ARG A O 1
ATOM 757 N N . ASN A 1 100 ? 10.981 2.756 -44.766 1.00 74.81 100 ASN A N 1
ATOM 758 C CA . ASN A 1 100 ? 11.174 1.762 -43.741 1.00 74.81 100 ASN A CA 1
ATOM 759 C C . ASN A 1 100 ? 10.333 0.508 -44.029 1.00 74.81 100 ASN A C 1
ATOM 761 O O . ASN A 1 100 ? 10.033 -0.207 -43.092 1.00 74.81 100 ASN A O 1
ATOM 765 N N . MET A 1 101 ? 9.953 0.214 -45.274 1.00 78.81 101 MET A N 1
ATOM 766 C CA . MET A 1 101 ? 9.203 -1.003 -45.617 1.00 78.81 101 MET A CA 1
ATOM 767 C C . MET A 1 101 ? 9.972 -1.888 -46.590 1.00 78.81 101 MET A C 1
ATOM 769 O O . MET A 1 101 ? 10.721 -1.390 -47.432 1.00 78.81 101 MET A O 1
ATOM 773 N N . ASP A 1 102 ? 9.728 -3.193 -46.511 1.00 79.00 102 ASP A N 1
ATOM 774 C CA . ASP A 1 102 ? 10.319 -4.168 -47.424 1.00 79.00 102 ASP A CA 1
ATOM 775 C C . ASP A 1 102 ? 9.709 -4.046 -48.837 1.00 79.00 102 ASP A C 1
ATOM 777 O O . ASP A 1 102 ? 8.625 -3.485 -49.044 1.00 79.00 102 ASP A O 1
ATOM 781 N N . GLU A 1 103 ? 10.417 -4.546 -49.856 1.00 72.44 103 GLU A N 1
ATOM 782 C CA . GLU A 1 103 ? 9.990 -4.413 -51.261 1.00 72.44 103 GLU A CA 1
ATOM 783 C C . GLU A 1 103 ? 8.695 -5.181 -51.574 1.00 72.44 103 GLU A C 1
ATOM 785 O O . GLU A 1 103 ? 7.930 -4.750 -52.435 1.00 72.44 103 GLU A O 1
ATOM 790 N N . ASN A 1 104 ? 8.418 -6.266 -50.842 1.00 73.38 104 ASN A N 1
ATOM 791 C CA . ASN A 1 104 ? 7.284 -7.165 -51.087 1.00 73.38 104 ASN A CA 1
ATOM 792 C C . ASN A 1 104 ? 6.013 -6.818 -50.291 1.00 73.38 104 ASN A C 1
ATOM 794 O O . ASN A 1 104 ? 4.987 -7.472 -50.481 1.00 73.38 104 ASN A O 1
ATOM 798 N N . THR A 1 105 ? 6.050 -5.822 -49.400 1.00 74.50 105 THR A N 1
ATOM 799 C CA . THR A 1 105 ? 4.878 -5.450 -48.596 1.00 74.50 105 THR A CA 1
ATOM 800 C C . THR A 1 105 ? 3.831 -4.751 -49.475 1.00 74.50 105 THR A C 1
ATOM 802 O O . THR A 1 105 ? 4.196 -3.827 -50.206 1.00 74.50 105 THR A O 1
ATOM 805 N N . PRO A 1 106 ? 2.537 -5.129 -49.428 1.00 74.94 106 PRO A N 1
ATOM 806 C CA . PRO A 1 106 ? 1.476 -4.420 -50.144 1.00 74.94 106 PRO A CA 1
ATOM 807 C C . PRO A 1 106 ? 1.406 -2.941 -49.728 1.00 74.94 106 PRO A C 1
ATOM 809 O O . PRO A 1 106 ? 1.318 -2.637 -48.545 1.00 74.94 106 PRO A O 1
ATOM 812 N N . LYS A 1 107 ? 1.440 -2.012 -50.697 1.00 79.56 107 LYS A N 1
ATOM 813 C CA . LYS A 1 107 ? 1.485 -0.549 -50.439 1.00 79.56 107 LYS A CA 1
ATOM 814 C C . LYS A 1 107 ? 0.224 0.201 -50.871 1.00 79.56 107 LYS A C 1
ATOM 816 O O . LYS A 1 107 ? 0.200 1.427 -50.837 1.00 79.56 107 LYS A O 1
ATOM 821 N N . GLY A 1 108 ? -0.813 -0.510 -51.318 1.00 80.19 108 GLY A N 1
ATOM 822 C CA . GLY A 1 108 ? -2.011 0.099 -51.909 1.00 80.19 108 GLY A CA 1
ATOM 823 C C . GLY A 1 108 ? -2.731 1.066 -50.964 1.00 80.19 108 GLY A C 1
ATOM 824 O O . GLY A 1 108 ? -3.063 2.177 -51.369 1.00 80.19 108 GLY A O 1
ATOM 825 N N . HIS A 1 109 ? -2.896 0.685 -49.693 1.00 81.50 109 HIS A N 1
ATOM 826 C CA . HIS A 1 109 ? -3.534 1.503 -48.650 1.00 81.50 109 HIS A CA 1
ATOM 827 C C . HIS A 1 109 ? -2.703 2.724 -48.232 1.00 81.50 109 HIS A C 1
ATOM 829 O O . HIS A 1 109 ? -3.252 3.690 -47.714 1.00 81.50 109 HIS A O 1
ATOM 835 N N . LEU A 1 110 ? -1.398 2.732 -48.518 1.00 84.50 110 LEU A N 1
ATOM 836 C CA . LEU A 1 110 ? -0.505 3.860 -48.229 1.00 84.50 110 LEU A CA 1
ATOM 837 C C . LEU A 1 110 ? -0.592 4.984 -49.261 1.00 84.50 110 LEU A C 1
ATOM 839 O O . LEU A 1 110 ? -0.123 6.087 -49.003 1.00 84.50 110 LEU A O 1
ATOM 843 N N . LEU A 1 111 ? -1.170 4.722 -50.438 1.00 82.94 111 LEU A N 1
ATOM 844 C CA . LEU A 1 111 ? -1.384 5.749 -51.463 1.00 82.94 111 LEU A CA 1
ATOM 845 C C . LEU A 1 111 ? -2.574 6.658 -51.129 1.00 82.94 111 LEU A C 1
ATOM 847 O O . LEU A 1 111 ? -2.685 7.749 -51.688 1.00 82.94 111 LEU A O 1
ATOM 851 N N . GLN A 1 112 ? -3.461 6.207 -50.239 1.00 82.88 112 GLN A N 1
ATOM 852 C CA . GLN A 1 112 ? -4.625 6.948 -49.755 1.00 82.88 112 GLN A CA 1
ATOM 853 C C . GLN A 1 112 ? -4.820 6.700 -48.249 1.00 82.88 112 GLN A C 1
ATOM 855 O O . GLN A 1 112 ? -5.787 6.041 -47.859 1.00 82.88 112 GLN A O 1
ATOM 860 N N . PRO A 1 113 ? -3.908 7.193 -47.389 1.00 87.44 113 PRO A N 1
ATOM 861 C CA . PRO A 1 113 ? -4.050 7.029 -45.949 1.00 87.44 113 PRO A CA 1
ATOM 862 C C . PRO A 1 113 ? -5.281 7.792 -45.445 1.00 87.44 113 PRO A C 1
ATOM 864 O O . PRO A 1 113 ? -5.565 8.912 -45.888 1.00 87.44 113 PRO A O 1
ATOM 867 N N . LYS A 1 114 ? -6.003 7.210 -44.482 1.00 90.25 114 LYS A N 1
ATOM 868 C CA . LYS A 1 114 ? -7.053 7.941 -43.763 1.00 90.25 114 LYS A CA 1
ATOM 869 C C . LYS A 1 114 ? -6.405 9.060 -42.942 1.00 90.25 114 LYS A C 1
ATOM 871 O O . LYS A 1 114 ? -5.250 8.961 -42.532 1.00 90.25 114 LYS A O 1
ATOM 876 N N . THR A 1 115 ? -7.139 10.143 -42.708 1.00 89.50 115 THR A N 1
ATOM 877 C CA . THR A 1 115 ? -6.674 11.251 -41.862 1.00 89.50 115 THR A CA 1
ATOM 878 C C . THR A 1 115 ? -7.605 11.415 -40.668 1.00 89.50 115 THR A C 1
ATOM 880 O O . THR A 1 115 ? -8.826 11.459 -40.827 1.00 89.50 115 THR A O 1
ATOM 883 N N . ALA A 1 116 ? -7.021 11.547 -39.482 1.00 90.44 116 ALA A N 1
ATOM 884 C CA . ALA A 1 116 ? -7.704 11.883 -38.245 1.00 90.44 116 ALA A CA 1
ATOM 885 C C . ALA A 1 116 ? -7.224 13.251 -37.745 1.00 90.44 116 ALA A C 1
ATOM 887 O O . ALA A 1 116 ? -6.028 13.540 -37.743 1.00 90.44 116 ALA A O 1
ATOM 888 N N . LEU A 1 117 ? -8.162 14.104 -37.333 1.00 83.50 117 LEU A N 1
ATOM 889 C CA . LEU A 1 117 ? -7.863 15.451 -36.821 1.00 83.50 117 LEU A CA 1
ATOM 890 C C . LEU A 1 117 ? -7.779 15.501 -35.291 1.00 83.50 117 LEU A C 1
ATOM 892 O O . LEU A 1 117 ? -7.245 16.445 -34.720 1.00 83.50 117 LEU A O 1
ATOM 896 N N . THR A 1 118 ? -8.295 14.471 -34.628 1.00 85.81 118 THR A N 1
ATOM 897 C CA . THR A 1 118 ? -8.234 14.294 -33.180 1.00 85.81 118 THR A CA 1
ATOM 898 C C . THR A 1 118 ? -7.583 12.953 -32.875 1.00 85.81 118 THR A C 1
ATOM 900 O O . THR A 1 118 ? -7.671 12.015 -33.672 1.00 85.81 118 THR A O 1
ATOM 903 N N . PHE A 1 119 ? -6.939 12.850 -31.714 1.00 86.00 119 PHE A N 1
ATOM 904 C CA . PHE A 1 119 ? -6.340 11.590 -31.274 1.00 86.00 119 PHE A CA 1
ATOM 905 C C . PHE A 1 119 ? -7.405 10.498 -31.075 1.00 86.00 119 PHE A C 1
ATOM 907 O O . PHE A 1 119 ? -7.206 9.355 -31.469 1.00 86.00 119 PHE A O 1
ATOM 914 N N . GLN A 1 120 ? -8.581 10.880 -30.569 1.00 83.75 120 GLN A N 1
ATOM 915 C CA . GLN A 1 120 ? -9.737 9.990 -30.469 1.00 83.75 120 GLN A CA 1
ATOM 916 C C . GLN A 1 120 ? -10.176 9.468 -31.846 1.00 83.75 120 GLN A C 1
ATOM 918 O O . GLN A 1 120 ? -10.339 8.269 -32.025 1.00 83.75 120 GLN A O 1
ATOM 923 N N . GLY A 1 121 ? -10.259 10.339 -32.858 1.00 86.62 121 GLY A N 1
ATOM 924 C CA . GLY A 1 121 ? -10.613 9.923 -34.216 1.00 86.62 121 GLY A CA 1
ATOM 925 C C . GLY A 1 121 ? -9.570 9.009 -34.868 1.00 86.62 121 GLY A C 1
ATOM 926 O O . GLY A 1 121 ? -9.918 8.216 -35.738 1.00 86.62 121 GLY A O 1
ATOM 927 N N . LEU A 1 122 ? -8.300 9.093 -34.453 1.00 92.12 122 LEU A N 1
ATOM 928 C CA . LEU A 1 122 ? -7.275 8.124 -34.844 1.00 92.12 122 LEU A CA 1
ATOM 929 C C . LEU A 1 122 ? -7.593 6.752 -34.235 1.00 92.12 122 LEU A C 1
ATOM 931 O O . LEU A 1 122 ? -7.614 5.768 -34.969 1.00 92.12 122 LEU A O 1
ATOM 935 N N . MET A 1 123 ? -7.863 6.690 -32.928 1.00 88.81 123 MET A N 1
ATOM 936 C CA . MET A 1 123 ? -8.217 5.442 -32.239 1.00 88.81 123 MET A CA 1
ATOM 937 C C . MET A 1 123 ? -9.469 4.802 -32.848 1.00 88.81 123 MET A C 1
ATOM 939 O O . MET A 1 123 ? -9.445 3.618 -33.173 1.00 88.81 123 MET A O 1
ATOM 943 N N . ASP A 1 124 ? -10.509 5.597 -33.105 1.00 87.50 124 ASP A N 1
ATOM 944 C CA . ASP A 1 124 ? -11.757 5.126 -33.710 1.00 87.50 124 ASP A CA 1
ATOM 945 C C . ASP A 1 124 ? -11.519 4.513 -35.099 1.00 87.50 124 ASP A C 1
ATOM 947 O O . ASP A 1 124 ? -12.041 3.446 -35.405 1.00 87.50 124 ASP A O 1
ATOM 951 N N . GLN A 1 125 ? -10.693 5.142 -35.943 1.00 88.81 125 GLN A N 1
ATOM 952 C CA . GLN A 1 125 ? -10.384 4.624 -37.284 1.00 88.81 125 GLN A CA 1
ATOM 953 C C . GLN A 1 125 ? -9.529 3.349 -37.257 1.00 88.81 125 GLN A C 1
ATOM 955 O O . GLN A 1 125 ? -9.623 2.536 -38.181 1.00 88.81 125 GLN A O 1
ATOM 960 N N . VAL A 1 126 ? -8.696 3.179 -36.225 1.00 91.00 126 VAL A N 1
ATOM 961 C CA . VAL A 1 126 ? -7.925 1.948 -35.993 1.00 91.00 126 VAL A CA 1
ATOM 962 C C . VAL A 1 126 ? -8.845 0.818 -35.536 1.00 91.00 126 VAL A C 1
ATOM 964 O O . VAL A 1 126 ? -8.775 -0.279 -36.082 1.00 91.00 126 VAL A O 1
ATOM 967 N N . LEU A 1 127 ? -9.752 1.090 -34.597 1.00 87.75 127 LEU A N 1
ATOM 968 C CA . LEU A 1 127 ? -10.742 0.120 -34.124 1.00 87.75 127 LEU A CA 1
ATOM 969 C C . LEU A 1 127 ? -11.762 -0.251 -35.216 1.00 87.75 127 LEU A C 1
ATOM 971 O O . LEU A 1 127 ? -12.095 -1.421 -35.384 1.00 87.75 127 LEU A O 1
ATOM 975 N N . GLU A 1 128 ? -12.176 0.703 -36.052 1.00 88.44 128 GLU A N 1
ATOM 976 C CA . GLU A 1 128 ? -13.056 0.447 -37.199 1.00 88.44 128 GLU A CA 1
ATOM 977 C C . GLU A 1 128 ? -12.422 -0.544 -38.192 1.00 88.44 128 GLU A C 1
ATOM 979 O O . GLU A 1 128 ? -13.107 -1.420 -38.721 1.00 88.44 128 GLU A O 1
ATOM 984 N N . ALA A 1 129 ? -11.106 -0.454 -38.422 1.00 86.19 129 ALA A N 1
ATOM 985 C CA . ALA A 1 129 ? -10.383 -1.402 -39.275 1.00 86.19 129 ALA A CA 1
ATOM 986 C C . ALA A 1 129 ? -10.341 -2.829 -38.688 1.00 86.19 129 ALA A C 1
ATOM 988 O O . ALA A 1 129 ? -10.173 -3.804 -39.426 1.00 86.19 129 ALA A O 1
ATOM 989 N N . GLU A 1 130 ? -10.539 -2.955 -37.376 1.00 80.69 130 GLU A N 1
ATOM 990 C CA . GLU A 1 130 ? -10.680 -4.221 -36.655 1.00 80.69 130 GLU A CA 1
ATOM 991 C C . GLU A 1 130 ? -12.126 -4.732 -36.625 1.00 80.69 130 GLU A C 1
ATOM 993 O O . GLU A 1 130 ? -12.347 -5.907 -36.331 1.00 80.69 130 GLU A O 1
ATOM 998 N N . GLY A 1 131 ? -13.097 -3.881 -36.967 1.00 83.19 131 GLY A N 1
ATOM 999 C CA . GLY A 1 131 ? -14.522 -4.159 -36.805 1.00 83.19 131 GLY A CA 1
ATOM 1000 C C . GLY A 1 131 ? -15.007 -4.022 -35.360 1.00 83.19 131 GLY A C 1
ATOM 1001 O O . GLY A 1 131 ? -15.980 -4.679 -35.004 1.00 83.19 131 GLY A O 1
ATOM 1002 N N . LEU A 1 132 ? -14.326 -3.209 -34.545 1.00 82.38 132 LEU A N 1
ATOM 1003 C CA . LEU A 1 132 ? -14.640 -2.974 -33.135 1.00 82.38 132 LEU A CA 1
ATOM 1004 C C . LEU A 1 132 ? -14.943 -1.492 -32.881 1.00 82.38 132 LEU A C 1
ATOM 1006 O O . LEU A 1 132 ? -14.389 -0.602 -33.526 1.00 82.38 132 LEU A O 1
ATOM 1010 N N . THR A 1 133 ? -15.793 -1.218 -31.901 1.00 80.12 133 THR A N 1
ATOM 1011 C CA . THR A 1 133 ? -15.944 0.101 -31.272 1.00 80.12 133 THR A CA 1
ATOM 1012 C C . THR A 1 133 ? -15.047 0.220 -30.037 1.00 80.12 133 THR A C 1
ATOM 1014 O O . THR A 1 133 ? -14.525 -0.770 -29.525 1.00 80.12 133 THR A O 1
ATOM 1017 N N . GLN A 1 134 ? -14.863 1.440 -29.523 1.00 68.00 134 GLN A N 1
ATOM 1018 C CA . GLN A 1 134 ? -14.080 1.658 -28.301 1.00 68.00 134 GLN A CA 1
ATOM 1019 C C . GLN A 1 134 ? -14.685 0.966 -27.075 1.00 68.00 134 GLN A C 1
ATOM 1021 O O . GLN A 1 134 ? -13.945 0.420 -26.260 1.00 68.00 134 GLN A O 1
ATOM 1026 N N . GLU A 1 135 ? -16.013 0.944 -26.970 1.00 72.12 135 GLU A N 1
ATOM 1027 C CA . GLU A 1 135 ? -16.720 0.240 -25.898 1.00 72.12 135 GLU A CA 1
ATOM 1028 C C . GLU A 1 135 ? -16.544 -1.279 -26.018 1.00 72.12 135 GLU A C 1
ATOM 1030 O O . GLU A 1 135 ? -16.201 -1.929 -25.034 1.00 72.12 135 GLU A O 1
ATOM 1035 N N . GLU A 1 136 ? -16.687 -1.845 -27.222 1.00 74.94 136 GLU A N 1
ATOM 1036 C CA . GLU A 1 136 ? -16.467 -3.279 -27.464 1.00 74.94 136 GLU A CA 1
ATOM 1037 C C . GLU A 1 136 ? -15.015 -3.687 -27.199 1.00 74.94 136 GLU A C 1
ATOM 1039 O O . GLU A 1 136 ? -14.771 -4.732 -26.603 1.00 74.94 136 GLU A O 1
ATOM 1044 N N . TYR A 1 137 ? -14.045 -2.852 -27.577 1.00 71.50 137 TYR A N 1
ATOM 1045 C CA . TYR A 1 137 ? -12.630 -3.096 -27.304 1.00 71.50 137 TYR A CA 1
ATOM 1046 C C . TYR A 1 137 ? -12.328 -3.098 -25.799 1.00 71.50 137 TYR A C 1
ATOM 1048 O O . TYR A 1 137 ? -11.649 -3.997 -25.301 1.00 71.50 137 TYR A O 1
ATOM 1056 N N . GLN A 1 138 ? -12.869 -2.129 -25.053 1.00 67.00 138 GLN A N 1
ATOM 1057 C CA . GLN A 1 138 ? -12.725 -2.071 -23.596 1.00 67.00 138 GLN A CA 1
ATOM 1058 C C . GLN A 1 138 ? -13.411 -3.257 -22.908 1.00 67.00 138 GLN A C 1
ATOM 1060 O O . GLN A 1 138 ? -12.810 -3.890 -22.041 1.00 67.00 138 GLN A O 1
ATOM 1065 N N . GLN A 1 139 ? -14.628 -3.610 -23.332 1.00 68.38 139 GLN A N 1
ATOM 1066 C CA . GLN A 1 139 ? -15.343 -4.782 -22.825 1.00 68.38 139 GLN A CA 1
ATOM 1067 C C . GLN A 1 139 ? -14.606 -6.083 -23.143 1.00 68.38 139 GLN A C 1
ATOM 1069 O O . GLN A 1 139 ? -14.542 -6.962 -22.288 1.00 68.38 139 GLN A O 1
ATOM 1074 N N . GLN A 1 140 ? -14.013 -6.217 -24.330 1.00 65.81 140 GLN A N 1
ATOM 1075 C CA . GLN A 1 140 ? -13.235 -7.392 -24.713 1.00 65.81 140 GLN A CA 1
ATOM 1076 C C . GLN A 1 140 ? -11.958 -7.526 -23.871 1.00 65.81 140 GLN A C 1
ATOM 1078 O O . GLN A 1 140 ? -11.635 -8.634 -23.442 1.00 65.81 140 GLN A O 1
ATOM 1083 N N . GLN A 1 141 ? -11.264 -6.420 -23.577 1.00 62.84 141 GLN A N 1
ATOM 1084 C CA . GLN A 1 141 ? -10.113 -6.436 -22.667 1.00 62.84 141 GLN A CA 1
ATOM 1085 C C . GLN A 1 141 ? -10.509 -6.817 -21.238 1.00 62.84 141 GLN A C 1
ATOM 1087 O O . GLN A 1 141 ? -9.856 -7.658 -20.622 1.00 62.84 141 GLN A O 1
ATOM 1092 N N . GLN A 1 142 ? -11.600 -6.240 -20.729 1.00 56.31 142 GLN A N 1
ATOM 1093 C CA . GLN A 1 142 ? -12.112 -6.545 -19.391 1.00 56.31 142 GLN A CA 1
ATOM 1094 C C . GLN A 1 142 ? -12.601 -7.994 -19.284 1.00 56.31 142 GLN A C 1
ATOM 1096 O O . GLN A 1 142 ? -12.304 -8.669 -18.304 1.00 56.31 142 GLN A O 1
ATOM 1101 N N . SER A 1 143 ? -13.286 -8.502 -20.310 1.00 56.62 143 SER A N 1
ATOM 1102 C CA . SER A 1 143 ? -13.802 -9.877 -20.341 1.00 56.62 143 SER A CA 1
ATOM 1103 C C . SER A 1 143 ? -12.679 -10.911 -20.447 1.00 56.62 143 SER A C 1
ATOM 1105 O O . SER A 1 143 ? -12.743 -11.957 -19.804 1.00 56.62 143 SER A O 1
ATOM 1107 N N . GLY A 1 144 ? -11.630 -10.620 -21.226 1.00 56.50 144 GLY A N 1
ATOM 1108 C CA . GLY A 1 144 ? -10.448 -11.476 -21.327 1.00 56.50 144 GLY A CA 1
ATOM 1109 C C . GLY A 1 144 ? -9.712 -11.604 -19.992 1.00 56.50 144 GLY A C 1
ATOM 1110 O O . GLY A 1 144 ? -9.434 -12.721 -19.561 1.00 56.50 144 GLY A O 1
ATOM 1111 N N . ALA A 1 145 ? -9.474 -10.482 -19.306 1.00 52.88 145 ALA A N 1
ATOM 1112 C CA . ALA A 1 145 ? -8.867 -10.471 -17.975 1.00 52.88 145 ALA A CA 1
ATOM 1113 C C . ALA A 1 145 ? -9.742 -11.192 -16.928 1.00 52.88 145 ALA A C 1
ATOM 1115 O O . ALA A 1 145 ? -9.254 -12.084 -16.241 1.00 52.88 145 ALA A O 1
ATOM 1116 N N . ALA A 1 146 ? -11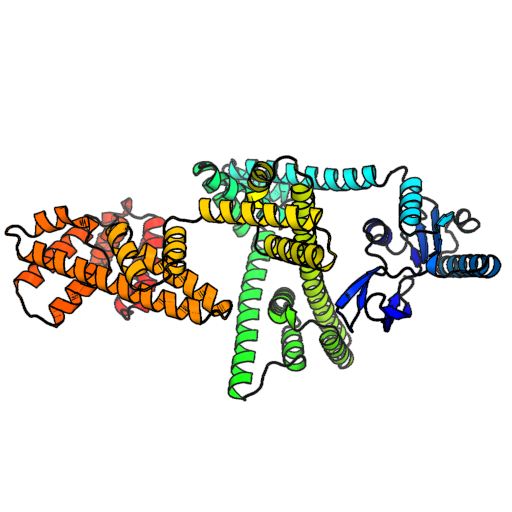.050 -10.909 -16.889 1.00 55.03 146 ALA A N 1
ATOM 1117 C CA . ALA A 1 146 ? -11.978 -11.544 -15.949 1.00 55.03 146 ALA A CA 1
ATOM 1118 C C . ALA A 1 146 ? -12.064 -13.074 -16.124 1.00 55.03 146 ALA A C 1
ATOM 1120 O O . ALA A 1 146 ? -12.105 -13.807 -15.140 1.00 55.03 146 ALA A O 1
ATOM 1121 N N . SER A 1 147 ? -12.033 -13.579 -17.364 1.00 59.19 147 SER A N 1
ATOM 1122 C CA . SER A 1 147 ? -12.079 -15.027 -17.633 1.00 59.19 147 SER A CA 1
ATOM 1123 C C . SER A 1 147 ? -10.825 -15.788 -17.172 1.00 59.19 147 SER A C 1
ATOM 1125 O O . SER A 1 147 ? -10.905 -16.956 -16.775 1.00 59.19 147 SER A O 1
ATOM 1127 N N . LEU A 1 148 ? -9.664 -15.125 -17.196 1.00 60.62 148 LEU A N 1
ATOM 1128 C CA . LEU A 1 148 ? -8.409 -15.669 -16.676 1.00 60.62 148 LEU A CA 1
ATOM 1129 C C . LEU A 1 148 ? -8.441 -15.713 -15.145 1.00 60.62 148 LEU A C 1
ATOM 1131 O O . LEU A 1 148 ? -8.085 -16.737 -14.561 1.00 60.62 148 LEU A O 1
ATOM 1135 N N . ASP A 1 149 ? -8.942 -14.656 -14.505 1.00 70.50 149 ASP A N 1
ATOM 1136 C CA . ASP A 1 149 ? -9.075 -14.588 -13.047 1.00 70.50 149 ASP A CA 1
ATOM 1137 C C . ASP A 1 149 ? -10.077 -15.627 -12.513 1.00 70.50 149 ASP A C 1
ATOM 1139 O O . ASP A 1 149 ? -9.794 -16.310 -11.529 1.00 70.50 149 ASP A O 1
ATOM 1143 N N . GLU A 1 150 ? -11.207 -15.843 -13.197 1.00 73.50 150 GLU A N 1
ATOM 1144 C CA . GLU A 1 150 ? -12.170 -16.902 -12.855 1.00 73.50 150 GLU A CA 1
ATOM 1145 C C . GLU A 1 150 ? -11.554 -18.308 -12.936 1.00 73.50 150 GLU A C 1
ATOM 1147 O O . GLU A 1 150 ? -11.795 -19.144 -12.061 1.00 73.50 150 GLU A O 1
ATOM 1152 N N . SER A 1 151 ? -10.730 -18.570 -13.955 1.00 79.19 151 SER A N 1
ATOM 1153 C CA . SER A 1 151 ? -10.046 -19.861 -14.123 1.00 79.19 151 SER A CA 1
ATOM 1154 C C . SER A 1 151 ? -9.024 -20.103 -13.006 1.00 79.19 151 SER A C 1
ATOM 1156 O O . SER A 1 151 ? -8.986 -21.188 -12.420 1.00 79.19 151 SER A O 1
ATOM 1158 N N . LYS A 1 152 ? -8.258 -19.066 -12.636 1.00 83.00 152 LYS A N 1
ATOM 1159 C CA . LYS A 1 152 ? -7.322 -19.112 -11.503 1.00 83.00 152 LYS A CA 1
ATOM 1160 C C . LYS A 1 152 ? -8.048 -19.351 -10.180 1.00 83.00 152 LYS A C 1
ATOM 1162 O O . LYS A 1 152 ? -7.613 -20.194 -9.400 1.00 83.00 152 LYS A O 1
ATOM 1167 N N . LEU A 1 153 ? -9.184 -18.691 -9.945 1.00 82.44 153 LEU A N 1
ATOM 1168 C CA . LEU A 1 153 ? -10.009 -18.903 -8.748 1.00 82.44 153 LEU A CA 1
ATOM 1169 C C . LEU A 1 153 ? -10.563 -20.332 -8.658 1.00 82.44 153 LEU A C 1
ATOM 1171 O O . LEU A 1 153 ? -10.572 -20.922 -7.578 1.00 82.44 153 LEU A O 1
ATOM 1175 N N . GLN A 1 154 ? -10.979 -20.927 -9.779 1.00 86.94 154 GLN A N 1
ATOM 1176 C CA . GLN A 1 154 ? -11.403 -22.331 -9.802 1.00 86.94 154 GLN A CA 1
ATOM 1177 C C . GLN A 1 154 ? -10.253 -23.283 -9.460 1.00 86.94 154 GLN A C 1
ATOM 1179 O O . GLN A 1 154 ? -10.440 -24.218 -8.679 1.00 86.94 154 GLN A O 1
ATOM 1184 N N . LEU A 1 155 ? -9.063 -23.041 -10.012 1.00 88.25 155 LEU A N 1
ATOM 1185 C CA . LEU A 1 155 ? -7.872 -23.834 -9.720 1.00 88.25 155 LEU A CA 1
ATOM 1186 C C . LEU A 1 155 ? -7.424 -23.678 -8.254 1.00 88.25 155 LEU A C 1
ATOM 1188 O O . LEU A 1 155 ? -7.070 -24.671 -7.619 1.00 88.25 155 LEU A O 1
ATOM 1192 N N . ILE A 1 156 ? -7.512 -22.468 -7.687 1.00 89.56 156 ILE A N 1
ATOM 1193 C CA . ILE A 1 156 ? -7.281 -22.194 -6.258 1.00 89.56 156 ILE A CA 1
ATOM 1194 C C . ILE A 1 156 ? -8.149 -23.103 -5.383 1.00 89.56 156 ILE A C 1
ATOM 1196 O O . ILE A 1 156 ? -7.629 -23.779 -4.492 1.00 89.56 156 ILE A O 1
ATOM 1200 N N . GLU A 1 157 ? -9.455 -23.157 -5.655 1.00 87.69 157 GLU A N 1
ATOM 1201 C CA . GLU A 1 157 ? -10.378 -24.007 -4.898 1.00 87.69 157 GLU A CA 1
ATOM 1202 C C . GLU A 1 157 ? -10.024 -25.490 -5.051 1.00 87.69 157 GLU A C 1
ATOM 1204 O O . GLU A 1 157 ? -9.913 -26.208 -4.058 1.00 87.69 157 GLU A O 1
ATOM 1209 N N . GLN A 1 158 ? -9.741 -25.953 -6.271 1.00 89.25 158 GLN A N 1
ATOM 1210 C CA . GLN A 1 158 ? -9.356 -27.349 -6.509 1.00 89.25 158 GLN A CA 1
ATOM 1211 C C . GLN A 1 158 ? -8.096 -27.750 -5.729 1.00 89.25 158 GLN A C 1
ATOM 1213 O O . GLN A 1 158 ? -8.073 -28.807 -5.098 1.00 89.25 158 GLN A O 1
ATOM 1218 N N . ILE A 1 159 ? -7.065 -26.900 -5.709 1.00 87.75 159 ILE A N 1
ATOM 1219 C CA . ILE A 1 159 ? -5.817 -27.143 -4.966 1.00 87.75 159 ILE A CA 1
ATOM 1220 C C . ILE A 1 159 ? -6.066 -27.135 -3.449 1.00 87.75 159 ILE A C 1
ATOM 1222 O O . ILE A 1 159 ? -5.492 -27.956 -2.718 1.00 87.75 159 ILE A O 1
ATOM 1226 N N . ALA A 1 160 ? -6.917 -26.228 -2.965 1.00 86.19 160 ALA A N 1
ATOM 1227 C CA . ALA A 1 160 ? -7.257 -26.110 -1.549 1.00 86.19 160 ALA A CA 1
ATOM 1228 C C . ALA A 1 160 ? -8.048 -27.319 -1.025 1.00 86.19 160 ALA A C 1
ATOM 1230 O O . ALA A 1 160 ? -7.872 -27.719 0.131 1.00 86.19 160 ALA A O 1
ATOM 1231 N N . GLU A 1 161 ? -8.885 -27.928 -1.867 1.00 87.31 161 GLU A N 1
ATOM 1232 C CA . GLU A 1 161 ? -9.681 -29.114 -1.529 1.00 87.31 161 GLU A CA 1
ATOM 1233 C C . GLU A 1 161 ? -8.965 -30.442 -1.804 1.00 87.31 161 GLU A C 1
ATOM 1235 O O . GLU A 1 161 ? -9.304 -31.466 -1.200 1.00 87.31 161 GLU A O 1
ATOM 1240 N N . ALA A 1 162 ? -7.951 -30.431 -2.670 1.00 85.94 162 ALA A N 1
ATOM 1241 C CA . ALA A 1 162 ? -7.166 -31.608 -3.002 1.00 85.94 162 ALA A CA 1
ATOM 1242 C C . ALA A 1 162 ? -6.403 -32.168 -1.793 1.00 85.94 162 ALA A C 1
ATOM 1244 O O . ALA A 1 162 ? -5.839 -31.446 -0.960 1.00 85.94 162 ALA A O 1
ATOM 1245 N N . LYS A 1 163 ? -6.327 -33.502 -1.732 1.00 82.44 163 LYS A N 1
ATOM 1246 C CA . LYS A 1 163 ? -5.439 -34.208 -0.800 1.00 82.44 163 LYS A CA 1
ATOM 1247 C C . LYS A 1 163 ? -3.986 -33.994 -1.222 1.00 82.44 163 LYS A C 1
ATOM 1249 O O . LYS A 1 163 ? -3.704 -33.766 -2.391 1.00 82.44 163 LYS A O 1
ATOM 1254 N N . LYS A 1 164 ? -3.047 -34.154 -0.282 1.00 73.88 164 LYS A N 1
ATOM 1255 C CA . LYS A 1 164 ? -1.609 -33.915 -0.512 1.00 73.88 164 LYS A CA 1
ATOM 1256 C C . LYS A 1 164 ? -1.056 -34.596 -1.779 1.00 73.88 164 LYS A C 1
ATOM 1258 O O . LYS A 1 164 ? -0.317 -33.961 -2.511 1.00 73.88 164 LYS A O 1
ATOM 1263 N N . ALA A 1 165 ? -1.442 -35.847 -2.044 1.00 74.06 165 ALA A N 1
ATOM 1264 C CA . ALA A 1 165 ? -0.986 -36.595 -3.222 1.00 74.06 165 ALA A CA 1
ATOM 1265 C C . ALA A 1 165 ? -1.561 -36.065 -4.551 1.00 74.06 165 ALA A C 1
ATOM 1267 O O . ALA A 1 165 ? -0.877 -36.098 -5.566 1.00 74.06 165 ALA A O 1
ATOM 1268 N N . ASP A 1 166 ? -2.794 -35.554 -4.537 1.00 83.00 166 ASP A N 1
ATOM 1269 C CA . ASP A 1 166 ? -3.460 -35.019 -5.731 1.00 83.00 166 ASP A CA 1
ATOM 1270 C C . ASP A 1 166 ? -3.021 -33.571 -6.005 1.00 83.00 166 ASP A C 1
ATOM 1272 O O . ASP A 1 166 ? -2.994 -33.122 -7.148 1.00 83.00 166 ASP A O 1
ATOM 1276 N N . ARG A 1 167 ? -2.621 -32.843 -4.953 1.00 81.75 167 ARG A N 1
ATOM 1277 C CA . ARG A 1 167 ? -2.148 -31.459 -5.041 1.00 81.75 167 ARG A CA 1
ATOM 1278 C C . ARG A 1 167 ? -0.873 -31.334 -5.873 1.00 81.75 167 ARG A C 1
ATOM 1280 O O . ARG A 1 167 ? -0.779 -30.424 -6.682 1.00 81.75 167 ARG A O 1
ATOM 1287 N N . GLU A 1 168 ? 0.082 -32.246 -5.703 1.00 83.38 168 GLU A N 1
ATOM 1288 C CA . GLU A 1 168 ? 1.336 -32.240 -6.470 1.00 83.38 168 GLU A CA 1
ATOM 1289 C C . GLU A 1 168 ? 1.081 -32.407 -7.977 1.00 83.38 168 GLU A C 1
ATOM 1291 O O . GLU A 1 168 ? 1.629 -31.660 -8.785 1.00 83.38 168 GLU A O 1
ATOM 1296 N N . ALA A 1 169 ? 0.179 -33.321 -8.351 1.00 85.50 169 ALA A N 1
ATOM 1297 C CA . ALA A 1 169 ? -0.227 -33.517 -9.741 1.00 85.50 169 ALA A CA 1
ATOM 1298 C C . ALA A 1 169 ? -0.927 -32.274 -10.315 1.00 85.50 169 ALA A C 1
ATOM 1300 O O . ALA A 1 169 ? -0.577 -31.825 -11.403 1.00 85.50 169 ALA A O 1
ATOM 1301 N N . LEU A 1 170 ? -1.852 -31.669 -9.558 1.00 87.12 170 LEU A N 1
ATOM 1302 C CA . LEU A 1 170 ? -2.554 -30.451 -9.978 1.00 87.12 170 LEU A CA 1
ATOM 1303 C C . LEU A 1 170 ? -1.601 -29.273 -10.213 1.00 87.12 170 LEU A C 1
ATOM 1305 O O . LEU A 1 170 ? -1.798 -28.518 -11.162 1.00 87.12 170 LEU A O 1
ATOM 1309 N N . LEU A 1 171 ? -0.566 -29.116 -9.383 1.00 85.75 171 LEU A N 1
ATOM 1310 C CA . LEU A 1 171 ? 0.430 -28.065 -9.588 1.00 85.75 171 LEU A CA 1
ATOM 1311 C C . LEU A 1 171 ? 1.293 -28.338 -10.820 1.00 85.75 171 LEU A C 1
ATOM 1313 O O . LEU A 1 171 ? 1.509 -27.430 -11.617 1.00 85.75 171 LEU A O 1
ATOM 1317 N N . ALA A 1 172 ? 1.744 -29.582 -11.005 1.00 83.94 172 ALA A N 1
ATOM 1318 C CA . ALA A 1 172 ? 2.548 -29.968 -12.164 1.00 83.94 172 ALA A CA 1
ATOM 1319 C C . ALA A 1 172 ? 1.790 -29.783 -13.492 1.00 83.94 172 ALA A C 1
ATOM 1321 O O . ALA A 1 172 ? 2.386 -29.395 -14.494 1.00 83.94 172 ALA A O 1
ATOM 1322 N N . GLU A 1 173 ? 0.479 -30.033 -13.502 1.00 87.25 173 GLU A N 1
ATOM 1323 C CA . GLU A 1 173 ? -0.374 -29.883 -14.688 1.00 87.25 173 GLU A CA 1
ATOM 1324 C C . GLU A 1 173 ? -0.709 -28.423 -15.031 1.00 87.25 173 GLU A C 1
ATOM 1326 O O . GLU A 1 173 ? -1.040 -28.146 -16.181 1.00 87.25 173 GLU A O 1
ATOM 1331 N N . ASN A 1 174 ? -0.612 -27.499 -14.068 1.00 87.50 174 ASN A N 1
ATOM 1332 C CA . ASN A 1 174 ? -1.044 -26.102 -14.221 1.00 87.50 174 ASN A CA 1
ATOM 1333 C C . ASN A 1 174 ? 0.071 -25.087 -13.915 1.00 87.50 174 ASN A C 1
ATOM 1335 O O . ASN A 1 174 ? -0.209 -23.955 -13.520 1.00 87.50 174 ASN A O 1
ATOM 1339 N N . MET A 1 175 ? 1.342 -25.476 -14.072 1.00 81.00 175 MET A N 1
ATOM 1340 C CA . MET A 1 175 ? 2.490 -24.609 -13.762 1.00 81.00 175 MET A CA 1
ATOM 1341 C C . MET A 1 175 ? 2.465 -23.264 -14.502 1.00 81.00 175 MET A C 1
ATOM 1343 O O . MET A 1 175 ? 2.966 -22.273 -13.986 1.00 81.00 175 MET A O 1
ATOM 1347 N N . ASP A 1 176 ? 1.875 -23.215 -15.694 1.00 82.94 176 ASP A N 1
ATOM 1348 C CA . ASP A 1 176 ? 1.740 -22.012 -16.518 1.00 82.94 176 ASP A CA 1
ATOM 1349 C C . ASP A 1 176 ? 0.737 -20.990 -15.964 1.00 82.94 176 ASP A C 1
ATOM 1351 O O . ASP A 1 176 ? 0.848 -19.800 -16.255 1.00 82.94 176 ASP A O 1
ATOM 1355 N N . GLN A 1 177 ? -0.226 -21.437 -15.156 1.00 82.31 177 GLN A N 1
ATOM 1356 C CA . GLN A 1 177 ? -1.232 -20.579 -14.524 1.00 82.31 177 GLN A CA 1
ATOM 1357 C C . GLN A 1 177 ? -0.820 -20.104 -13.125 1.00 82.31 177 GLN A C 1
ATOM 1359 O O . GLN A 1 177 ? -1.430 -19.172 -12.595 1.00 82.31 177 GLN A O 1
ATOM 1364 N N . ILE A 1 178 ? 0.198 -20.731 -12.526 1.00 87.31 178 ILE A N 1
ATOM 1365 C CA . ILE A 1 178 ? 0.687 -20.444 -11.173 1.00 87.31 178 ILE A CA 1
ATOM 1366 C C . ILE A 1 178 ? 1.773 -19.361 -11.255 1.00 87.31 178 ILE A C 1
ATOM 1368 O O . ILE A 1 178 ? 2.972 -19.622 -11.187 1.00 87.31 178 ILE A O 1
ATOM 1372 N N . ASP A 1 179 ? 1.324 -18.121 -11.425 1.00 85.12 179 ASP A N 1
ATOM 1373 C CA . ASP A 1 179 ? 2.151 -16.913 -11.467 1.00 85.12 179 ASP A CA 1
ATOM 1374 C C . ASP A 1 179 ? 1.955 -16.038 -10.209 1.00 85.12 179 ASP A C 1
ATOM 1376 O O . ASP A 1 179 ? 1.249 -16.411 -9.269 1.00 85.12 179 ASP A O 1
ATOM 1380 N N . MET A 1 180 ? 2.583 -14.856 -10.168 1.00 80.44 180 MET A N 1
ATOM 1381 C CA . MET A 1 180 ? 2.421 -13.914 -9.046 1.00 80.44 180 MET A CA 1
ATOM 1382 C C . MET A 1 180 ? 0.947 -13.567 -8.792 1.00 80.44 180 MET A C 1
ATOM 1384 O O . MET A 1 180 ? 0.499 -13.593 -7.647 1.00 80.44 180 MET A O 1
ATOM 1388 N N . ALA A 1 181 ? 0.181 -13.313 -9.856 1.00 81.19 181 ALA A N 1
ATOM 1389 C CA . ALA A 1 181 ? -1.232 -12.961 -9.748 1.00 81.19 181 ALA A CA 1
ATOM 1390 C C . ALA A 1 181 ? -2.063 -14.114 -9.158 1.00 81.19 181 ALA A C 1
ATOM 1392 O O . ALA A 1 181 ? -2.995 -13.878 -8.395 1.00 81.19 181 ALA A O 1
ATOM 1393 N N . PHE A 1 182 ? -1.710 -15.372 -9.443 1.00 89.75 182 PHE A N 1
ATOM 1394 C CA . PHE A 1 182 ? -2.334 -16.534 -8.808 1.00 89.75 182 PHE A CA 1
ATOM 1395 C C . PHE A 1 182 ? -2.115 -16.547 -7.288 1.00 89.75 182 PHE A C 1
ATOM 1397 O O . PHE A 1 182 ? -3.056 -16.769 -6.525 1.00 89.75 182 PHE A O 1
ATOM 1404 N N . VAL A 1 183 ? -0.884 -16.287 -6.835 1.00 86.88 183 VAL A N 1
ATOM 1405 C CA . VAL A 1 183 ? -0.543 -16.246 -5.402 1.00 86.88 183 VAL A CA 1
ATOM 1406 C C . VAL A 1 183 ? -1.252 -15.084 -4.694 1.00 86.88 183 VAL A C 1
ATOM 1408 O O . VAL A 1 183 ? -1.730 -15.249 -3.567 1.00 86.88 183 VAL A O 1
ATOM 1411 N N . GLU A 1 184 ? -1.366 -13.928 -5.348 1.00 81.50 184 GLU A N 1
ATOM 1412 C CA . GLU A 1 184 ? -2.118 -12.768 -4.850 1.00 81.50 184 GLU A CA 1
ATOM 1413 C C . GLU A 1 184 ? -3.613 -13.078 -4.714 1.00 81.50 184 GLU A C 1
ATOM 1415 O O . GLU A 1 184 ? -4.181 -12.887 -3.637 1.00 81.50 184 GLU A O 1
ATOM 1420 N N . LEU A 1 185 ? -4.234 -13.649 -5.753 1.00 84.88 185 LEU A N 1
ATOM 1421 C CA . LEU A 1 185 ? -5.639 -14.073 -5.731 1.00 84.88 185 LEU A CA 1
ATOM 1422 C C . LEU A 1 185 ? -5.906 -15.112 -4.636 1.00 84.88 185 LEU A C 1
ATOM 1424 O O . LEU A 1 185 ? -6.895 -15.010 -3.910 1.00 84.88 185 LEU A O 1
ATOM 1428 N N . LEU A 1 186 ? -5.009 -16.085 -4.467 1.00 88.81 186 LEU A N 1
ATOM 1429 C CA . LEU A 1 186 ? -5.098 -17.090 -3.407 1.00 88.81 186 LEU A CA 1
ATOM 1430 C C . LEU A 1 186 ? -5.027 -16.456 -2.012 1.00 88.81 186 LEU A C 1
ATOM 1432 O O . LEU A 1 186 ? -5.777 -16.838 -1.111 1.00 88.81 186 LEU A O 1
ATOM 1436 N N . THR A 1 187 ? -4.143 -15.472 -1.838 1.00 84.19 187 THR A N 1
ATOM 1437 C CA . THR A 1 187 ? -3.993 -14.729 -0.580 1.00 84.19 187 THR A CA 1
ATOM 1438 C C . THR A 1 187 ? -5.256 -13.922 -0.274 1.00 84.19 187 THR A C 1
ATOM 1440 O O . THR A 1 187 ? -5.785 -14.009 0.836 1.00 84.19 187 THR A O 1
ATOM 1443 N N . ALA A 1 188 ? -5.790 -13.208 -1.268 1.00 81.62 188 ALA A N 1
ATOM 1444 C CA . ALA A 1 188 ? -7.030 -12.449 -1.141 1.00 81.62 188 ALA A CA 1
ATOM 1445 C C . ALA A 1 188 ? -8.228 -13.358 -0.810 1.00 81.62 188 ALA A C 1
ATOM 1447 O O . ALA A 1 188 ? -9.002 -13.056 0.098 1.00 81.62 188 ALA A O 1
ATOM 1448 N N . ALA A 1 189 ? -8.344 -14.518 -1.465 1.00 83.69 189 ALA A N 1
ATOM 1449 C CA . ALA A 1 189 ? -9.393 -15.497 -1.180 1.00 83.69 189 ALA A CA 1
ATOM 1450 C C . ALA A 1 189 ? -9.317 -16.029 0.264 1.00 83.69 189 ALA A C 1
ATOM 1452 O O . ALA A 1 189 ? -10.344 -16.173 0.935 1.00 83.69 189 ALA A O 1
ATOM 1453 N N . ALA A 1 190 ? -8.107 -16.286 0.775 1.00 80.38 190 ALA A N 1
ATOM 1454 C CA . ALA A 1 190 ? -7.901 -16.728 2.153 1.00 80.38 190 ALA A CA 1
ATOM 1455 C C . ALA A 1 190 ? -8.305 -15.658 3.183 1.00 80.38 190 ALA A C 1
ATOM 1457 O O . ALA A 1 190 ? -8.937 -15.985 4.193 1.00 80.38 190 ALA A O 1
ATOM 1458 N N . GLN A 1 191 ? -7.968 -14.391 2.916 1.00 76.94 191 GLN A N 1
ATOM 1459 C CA . GLN A 1 191 ? -8.349 -13.242 3.745 1.00 76.94 191 GLN A CA 1
ATOM 1460 C C . GLN A 1 191 ? -9.862 -13.018 3.732 1.00 76.94 191 GLN A C 1
ATOM 1462 O O . GLN A 1 191 ? -10.470 -12.860 4.789 1.00 76.94 191 GLN A O 1
ATOM 1467 N N . GLN A 1 192 ? -10.492 -13.087 2.558 1.00 80.38 192 GLN A N 1
ATOM 1468 C CA . GLN A 1 192 ? -11.941 -12.963 2.424 1.00 80.38 192 GLN A CA 1
ATOM 1469 C C . GLN A 1 192 ? -12.674 -14.073 3.189 1.00 80.38 192 GLN A C 1
ATOM 1471 O O . GLN A 1 192 ? -13.658 -13.805 3.876 1.00 80.38 192 GLN A O 1
ATOM 1476 N N . ALA A 1 193 ? -12.185 -15.317 3.123 1.00 78.19 193 ALA A N 1
ATOM 1477 C CA . ALA A 1 193 ? -12.745 -16.421 3.900 1.00 78.19 193 ALA A CA 1
ATOM 1478 C C . ALA A 1 193 ? -12.617 -16.191 5.417 1.00 78.19 193 ALA A C 1
ATOM 1480 O O . ALA A 1 193 ? -13.545 -16.512 6.156 1.00 78.19 193 ALA A O 1
ATOM 1481 N N . ALA A 1 194 ? -11.509 -15.598 5.881 1.00 74.00 194 ALA A N 1
ATOM 1482 C CA . ALA A 1 194 ? -11.333 -15.237 7.289 1.00 74.00 194 ALA A CA 1
ATOM 1483 C C . ALA A 1 194 ? -12.317 -14.142 7.730 1.00 74.00 194 ALA A C 1
ATOM 1485 O O . ALA A 1 194 ? -12.941 -14.269 8.781 1.00 74.00 194 ALA A O 1
ATOM 1486 N N . GLN A 1 195 ? -12.496 -13.101 6.909 1.00 72.56 195 GLN A N 1
ATOM 1487 C CA . GLN A 1 195 ? -13.455 -12.019 7.163 1.00 72.56 195 GLN A CA 1
ATOM 1488 C C . GLN A 1 195 ? -14.908 -12.509 7.171 1.00 72.56 195 GLN A C 1
ATOM 1490 O O . GLN A 1 195 ? -15.726 -11.992 7.924 1.00 72.56 195 GLN A O 1
ATOM 1495 N N . ALA A 1 196 ? -15.226 -13.526 6.368 1.00 80.62 196 ALA A N 1
ATOM 1496 C CA . ALA A 1 196 ? -16.535 -14.176 6.337 1.00 80.62 196 ALA A CA 1
ATOM 1497 C C . ALA A 1 196 ? -16.748 -15.205 7.469 1.00 80.62 196 ALA A C 1
ATOM 1499 O O . ALA A 1 196 ? -17.700 -15.982 7.409 1.00 80.62 196 ALA A O 1
ATOM 1500 N N . GLU A 1 197 ? -15.857 -15.248 8.467 1.00 81.62 197 GLU A N 1
ATOM 1501 C CA . GLU A 1 197 ? -15.859 -16.197 9.591 1.00 81.62 197 GLU A CA 1
ATOM 1502 C C . GLU A 1 197 ? -15.733 -17.686 9.186 1.00 81.62 197 GLU A C 1
ATOM 1504 O O . GLU A 1 197 ? -15.898 -18.587 10.013 1.00 81.62 197 GLU A O 1
ATOM 1509 N N . ASP A 1 198 ? -15.352 -17.991 7.938 1.00 86.25 198 ASP A N 1
ATOM 1510 C CA . ASP A 1 198 ? -15.068 -19.354 7.470 1.00 86.25 198 ASP A CA 1
ATOM 1511 C C . ASP A 1 198 ? -13.597 -19.721 7.717 1.00 86.25 198 ASP A C 1
ATOM 1513 O O . ASP A 1 198 ? -12.768 -19.861 6.808 1.00 86.25 198 ASP A O 1
ATOM 1517 N N . GLN A 1 199 ? -13.268 -19.902 8.999 1.00 84.06 199 GLN A N 1
ATOM 1518 C CA . GLN A 1 199 ? -11.913 -20.242 9.447 1.00 84.06 199 GLN A CA 1
ATOM 1519 C C . GLN A 1 199 ? -11.376 -21.520 8.788 1.00 84.06 199 GLN A C 1
ATOM 1521 O O . GLN A 1 199 ? -10.189 -21.611 8.478 1.00 84.06 199 GLN A O 1
ATOM 1526 N N . ARG A 1 200 ? -12.236 -22.515 8.527 1.00 87.25 200 ARG A N 1
ATOM 1527 C CA . ARG A 1 200 ? -11.806 -23.783 7.915 1.00 87.25 200 ARG A CA 1
ATOM 1528 C C . ARG A 1 200 ? -11.365 -23.585 6.473 1.00 87.25 200 ARG A C 1
ATOM 1530 O O . ARG A 1 200 ? -10.364 -24.171 6.062 1.00 87.25 200 ARG A O 1
ATOM 1537 N N . ARG A 1 201 ? -12.110 -22.808 5.685 1.00 86.38 201 ARG A N 1
ATOM 1538 C CA . ARG A 1 201 ? -11.724 -22.498 4.304 1.00 86.38 201 ARG A CA 1
ATOM 1539 C C . ARG A 1 201 ? -10.490 -21.609 4.264 1.00 86.38 201 ARG A C 1
ATOM 1541 O O . ARG A 1 201 ? -9.575 -21.928 3.511 1.00 86.38 201 ARG A O 1
ATOM 1548 N N . SER A 1 202 ? -10.418 -20.593 5.123 1.00 85.19 202 SER A N 1
ATOM 1549 C CA . SER A 1 202 ? -9.235 -19.733 5.230 1.00 85.19 202 SER A CA 1
ATOM 1550 C C . SER A 1 202 ? -7.964 -20.548 5.507 1.00 85.19 202 SER A C 1
ATOM 1552 O O . SER A 1 202 ? -7.003 -20.469 4.743 1.00 85.19 202 SER A O 1
ATOM 1554 N N . LEU A 1 203 ? -7.990 -21.445 6.501 1.00 85.81 203 LEU A N 1
ATOM 1555 C CA . LEU A 1 203 ? -6.853 -22.318 6.812 1.00 85.81 203 LEU A CA 1
ATOM 1556 C C . LEU A 1 203 ? -6.490 -23.271 5.661 1.00 85.81 203 LEU A C 1
ATOM 1558 O O . LEU A 1 203 ? -5.310 -23.518 5.421 1.00 85.81 203 LEU A O 1
ATOM 1562 N N . ARG A 1 204 ? -7.471 -23.814 4.925 1.00 89.19 204 ARG A N 1
ATOM 1563 C CA . ARG A 1 204 ? -7.195 -24.656 3.742 1.00 89.19 204 ARG A CA 1
ATOM 1564 C C . ARG A 1 204 ? -6.466 -23.875 2.647 1.00 89.19 204 ARG A C 1
ATOM 1566 O O . ARG A 1 204 ? -5.486 -24.386 2.109 1.00 89.19 204 ARG A O 1
ATOM 1573 N N . LEU A 1 205 ? -6.914 -22.654 2.358 1.00 88.12 205 LEU A N 1
ATOM 1574 C CA . LEU A 1 205 ? -6.312 -21.774 1.353 1.00 88.12 205 LEU A CA 1
ATOM 1575 C C . LEU A 1 205 ? -4.897 -21.339 1.759 1.00 88.12 205 LEU A C 1
ATOM 1577 O O . LEU A 1 205 ? -3.986 -21.397 0.937 1.00 88.12 205 LEU A O 1
ATOM 1581 N N . LEU A 1 206 ? -4.675 -21.001 3.033 1.00 85.88 206 LEU A N 1
ATOM 1582 C CA . LEU A 1 206 ? -3.338 -20.675 3.546 1.00 85.88 206 LEU A CA 1
ATOM 1583 C C . LEU A 1 206 ? -2.381 -21.872 3.465 1.00 85.88 206 LEU A C 1
ATOM 1585 O O . LEU A 1 206 ? -1.254 -21.722 3.005 1.00 85.88 206 LEU A O 1
ATOM 1589 N N . ASN A 1 207 ? -2.840 -23.075 3.817 1.00 87.62 207 ASN A N 1
ATOM 1590 C CA . ASN A 1 207 ? -2.035 -24.293 3.671 1.00 87.62 207 ASN A CA 1
ATOM 1591 C C . ASN A 1 207 ? -1.727 -24.626 2.201 1.00 87.62 207 ASN A C 1
ATOM 1593 O O . ASN A 1 207 ? -0.685 -25.204 1.899 1.00 87.62 207 ASN A O 1
ATOM 1597 N N . ALA A 1 208 ? -2.644 -24.318 1.280 1.00 87.38 208 ALA A N 1
ATOM 1598 C CA . ALA A 1 208 ? -2.393 -24.451 -0.152 1.00 87.38 208 ALA A CA 1
ATOM 1599 C C . ALA A 1 208 ? -1.352 -23.432 -0.630 1.00 87.38 208 ALA A C 1
ATOM 1601 O O . ALA A 1 208 ? -0.434 -23.814 -1.352 1.00 87.38 208 ALA A O 1
ATOM 1602 N N . ARG A 1 209 ? -1.451 -22.177 -0.173 1.00 88.75 209 ARG A N 1
ATOM 1603 C CA . ARG A 1 209 ? -0.478 -21.116 -0.459 1.00 88.75 209 ARG A CA 1
ATOM 1604 C C . ARG A 1 209 ? 0.915 -21.509 0.004 1.00 88.75 209 ARG A C 1
ATOM 1606 O O . ARG A 1 209 ? 1.838 -21.441 -0.794 1.00 88.75 209 ARG A O 1
ATOM 1613 N N . GLU A 1 210 ? 1.050 -21.966 1.245 1.00 86.62 210 GLU A N 1
ATOM 1614 C CA . GLU A 1 210 ? 2.345 -22.383 1.788 1.00 86.62 210 GLU A CA 1
ATOM 1615 C C . GLU A 1 210 ? 2.956 -23.514 0.961 1.00 86.62 210 GLU A C 1
ATOM 1617 O O . GLU A 1 210 ? 4.100 -23.434 0.524 1.00 86.62 210 GLU A O 1
ATOM 1622 N N . TYR A 1 211 ? 2.150 -24.524 0.632 1.00 87.06 211 TYR A N 1
ATOM 1623 C CA . TYR A 1 211 ? 2.607 -25.635 -0.191 1.00 87.06 211 TYR A CA 1
ATOM 1624 C C . TYR A 1 211 ? 3.057 -25.189 -1.593 1.00 87.06 211 TYR A C 1
ATOM 1626 O O . TYR A 1 211 ? 4.083 -25.666 -2.077 1.00 87.06 211 TYR A O 1
ATOM 1634 N N . ILE A 1 212 ? 2.328 -24.261 -2.230 1.00 88.44 212 ILE A N 1
ATOM 1635 C CA . ILE A 1 212 ? 2.728 -23.661 -3.513 1.00 88.44 212 ILE A CA 1
ATOM 1636 C C . ILE A 1 212 ? 4.055 -22.927 -3.354 1.00 88.44 212 ILE A C 1
ATOM 1638 O O . ILE A 1 212 ? 4.963 -23.155 -4.148 1.00 88.44 212 ILE A O 1
ATOM 1642 N N . LEU A 1 213 ? 4.206 -22.088 -2.329 1.00 86.62 213 LEU A N 1
ATOM 1643 C CA . LEU A 1 213 ? 5.449 -21.357 -2.098 1.00 86.62 213 LEU A CA 1
ATOM 1644 C C . LEU A 1 213 ? 6.631 -22.311 -1.876 1.00 86.62 213 LEU A C 1
ATOM 1646 O O . LEU A 1 213 ? 7.725 -22.072 -2.380 1.00 86.62 213 LEU A O 1
ATOM 1650 N N . GLU A 1 214 ? 6.442 -23.422 -1.175 1.00 87.88 214 GLU A N 1
ATOM 1651 C CA . GLU A 1 214 ? 7.500 -24.411 -0.958 1.00 87.88 214 GLU A CA 1
ATOM 1652 C C . GLU A 1 214 ? 7.893 -25.179 -2.235 1.00 87.88 214 GLU A C 1
ATOM 1654 O O . GLU A 1 214 ? 9.080 -25.439 -2.434 1.00 87.88 214 GLU A O 1
ATOM 1659 N N . HIS A 1 215 ? 6.934 -25.518 -3.107 1.00 85.25 215 HIS A N 1
ATOM 1660 C CA . HIS A 1 215 ? 7.119 -26.526 -4.168 1.00 85.25 215 HIS A CA 1
ATOM 1661 C C . HIS A 1 215 ? 7.023 -25.992 -5.608 1.00 85.25 215 HIS A C 1
ATOM 1663 O O . HIS A 1 215 ? 6.977 -26.790 -6.542 1.00 85.25 215 HIS A O 1
ATOM 1669 N N . SER A 1 216 ? 6.974 -24.676 -5.818 1.00 85.06 216 SER A N 1
ATOM 1670 C CA . SER A 1 216 ? 6.853 -24.081 -7.158 1.00 85.06 216 SER A CA 1
ATOM 1671 C C . SER A 1 216 ? 7.977 -23.102 -7.488 1.00 85.06 216 SER A C 1
ATOM 1673 O O . SER A 1 216 ? 8.574 -22.487 -6.599 1.00 85.06 216 SER A O 1
ATOM 1675 N N . ASP A 1 217 ? 8.201 -22.903 -8.790 1.00 86.06 217 ASP A N 1
ATOM 1676 C CA . ASP A 1 217 ? 9.137 -21.905 -9.314 1.00 86.06 217 ASP A CA 1
ATOM 1677 C C . ASP A 1 217 ? 8.767 -20.491 -8.841 1.00 86.06 217 ASP A C 1
ATOM 1679 O O . ASP A 1 217 ? 9.648 -19.705 -8.490 1.00 86.06 217 ASP A O 1
ATOM 1683 N N . ILE A 1 218 ? 7.465 -20.179 -8.738 1.00 85.38 218 ILE A N 1
ATOM 1684 C CA . ILE A 1 218 ? 7.007 -18.880 -8.230 1.00 85.38 218 ILE A CA 1
ATOM 1685 C C . ILE A 1 218 ? 7.373 -18.688 -6.757 1.00 85.38 218 ILE A C 1
ATOM 1687 O O . ILE A 1 218 ? 7.785 -17.607 -6.348 1.00 85.38 218 ILE A O 1
ATOM 1691 N N . GLY A 1 219 ? 7.299 -19.752 -5.961 1.00 85.31 219 GLY A N 1
ATOM 1692 C CA . GLY A 1 219 ? 7.708 -19.734 -4.566 1.00 85.31 219 GLY A CA 1
ATOM 1693 C C . GLY A 1 219 ? 9.208 -19.518 -4.382 1.00 85.31 219 GLY A C 1
ATOM 1694 O O . GLY A 1 219 ? 9.625 -18.755 -3.508 1.00 85.31 219 GLY A O 1
ATOM 1695 N N . GLN A 1 220 ? 10.030 -20.126 -5.244 1.00 85.56 220 GLN A N 1
ATOM 1696 C CA . GLN A 1 220 ? 11.460 -19.825 -5.305 1.00 85.56 220 GLN A CA 1
ATOM 1697 C C . GLN A 1 220 ? 11.701 -18.364 -5.702 1.00 85.56 220 GLN A C 1
ATOM 1699 O O . GLN A 1 220 ? 12.462 -17.676 -5.027 1.00 85.56 220 GLN A O 1
ATOM 1704 N N . GLN A 1 221 ? 11.013 -17.872 -6.732 1.00 84.38 221 GLN A N 1
ATOM 1705 C CA . GLN A 1 221 ? 11.136 -16.491 -7.193 1.00 84.38 221 GLN A CA 1
ATOM 1706 C C . GLN A 1 221 ? 10.727 -15.472 -6.113 1.00 84.38 221 GLN A C 1
ATOM 1708 O O . GLN A 1 221 ? 11.338 -14.409 -6.010 1.00 84.38 221 GLN A O 1
ATOM 1713 N N . ILE A 1 222 ? 9.701 -15.767 -5.308 1.00 82.06 222 ILE A N 1
ATOM 1714 C CA . ILE A 1 222 ? 9.280 -14.924 -4.178 1.00 82.06 222 ILE A CA 1
ATOM 1715 C C . ILE A 1 222 ? 10.367 -14.897 -3.101 1.00 82.06 222 ILE A C 1
ATOM 1717 O O . ILE A 1 222 ? 10.791 -13.813 -2.711 1.00 82.06 222 ILE A O 1
ATOM 1721 N N . ARG A 1 223 ? 10.898 -16.056 -2.687 1.00 83.31 223 ARG A N 1
ATOM 1722 C CA . ARG A 1 223 ? 11.999 -16.113 -1.706 1.00 83.31 223 ARG A CA 1
ATOM 1723 C C . ARG A 1 223 ? 13.260 -15.403 -2.189 1.00 83.31 223 ARG A C 1
ATOM 1725 O O . ARG A 1 223 ? 13.913 -14.716 -1.411 1.00 83.31 223 ARG A O 1
ATOM 1732 N N . GLU A 1 224 ? 13.610 -15.563 -3.464 1.00 85.75 224 GLU A N 1
ATOM 1733 C CA . GLU A 1 224 ? 14.742 -14.860 -4.074 1.00 85.75 224 GLU A CA 1
ATOM 1734 C C . GLU A 1 224 ? 14.531 -13.341 -4.055 1.00 85.75 224 GLU A C 1
ATOM 1736 O O . GLU A 1 224 ? 15.465 -12.603 -3.750 1.00 85.75 224 GLU A O 1
ATOM 1741 N N . GLN A 1 225 ? 13.310 -12.867 -4.324 1.00 82.50 225 GLN A N 1
ATOM 1742 C CA . GLN A 1 225 ? 12.965 -11.448 -4.214 1.00 82.50 225 GLN A CA 1
ATOM 1743 C C . GLN A 1 225 ? 13.024 -10.939 -2.770 1.00 82.50 225 GLN A C 1
ATOM 1745 O O . GLN A 1 225 ? 13.574 -9.865 -2.541 1.00 82.50 225 GLN A O 1
ATOM 1750 N N . GLU A 1 226 ? 12.501 -11.692 -1.801 1.00 80.12 226 GLU A N 1
ATOM 1751 C CA . GLU A 1 226 ? 12.535 -11.332 -0.377 1.00 80.12 226 GLU A CA 1
ATOM 1752 C C . GLU A 1 226 ? 13.970 -11.253 0.154 1.00 80.12 226 GLU A C 1
ATOM 1754 O O . GLU A 1 226 ? 14.344 -10.260 0.780 1.00 80.12 226 GLU A O 1
ATOM 1759 N N . ALA A 1 227 ? 14.798 -12.256 -0.150 1.00 85.25 227 ALA A N 1
ATOM 1760 C CA . ALA A 1 227 ? 16.213 -12.259 0.208 1.00 85.25 227 ALA A CA 1
ATOM 1761 C C . ALA A 1 227 ? 16.950 -11.080 -0.442 1.00 85.25 227 ALA A C 1
ATOM 1763 O O . ALA A 1 227 ? 17.655 -10.335 0.236 1.00 85.25 227 ALA A O 1
ATOM 1764 N N . ALA A 1 228 ? 16.715 -10.846 -1.736 1.00 89.12 228 ALA A N 1
ATOM 1765 C CA . ALA A 1 228 ? 17.294 -9.715 -2.447 1.00 89.12 228 ALA A CA 1
ATOM 1766 C C . ALA A 1 228 ? 16.856 -8.361 -1.869 1.00 89.12 228 ALA A C 1
ATOM 1768 O O . ALA A 1 228 ? 17.643 -7.415 -1.869 1.00 89.12 228 ALA A O 1
ATOM 1769 N N . PHE A 1 229 ? 15.623 -8.253 -1.370 1.00 86.06 229 PHE A N 1
ATOM 1770 C CA . PHE A 1 229 ? 15.130 -7.049 -0.709 1.00 86.06 229 PHE A CA 1
ATOM 1771 C C . PHE A 1 229 ? 15.783 -6.830 0.656 1.00 86.06 229 PHE A C 1
ATOM 1773 O O . PHE A 1 229 ? 16.184 -5.706 0.959 1.00 86.06 229 PHE A O 1
ATOM 1780 N N . ALA A 1 230 ? 15.939 -7.890 1.453 1.00 79.38 230 ALA A N 1
ATOM 1781 C CA . ALA A 1 230 ? 16.645 -7.829 2.729 1.00 79.38 230 ALA A CA 1
ATOM 1782 C C . ALA A 1 230 ? 18.109 -7.393 2.541 1.00 79.38 230 ALA A C 1
ATOM 1784 O O . ALA A 1 230 ? 18.546 -6.443 3.189 1.00 79.38 230 ALA A O 1
ATOM 1785 N N . GLU A 1 231 ? 18.822 -8.010 1.594 1.00 89.50 231 GLU A N 1
ATOM 1786 C CA . GLU A 1 231 ? 20.201 -7.645 1.243 1.00 89.50 231 GLU A CA 1
ATOM 1787 C C . GLU A 1 231 ? 20.301 -6.205 0.718 1.00 89.50 231 GLU A C 1
ATOM 1789 O O . GLU A 1 231 ? 21.174 -5.448 1.131 1.00 89.50 231 GLU A O 1
ATOM 1794 N N . ALA A 1 232 ? 19.398 -5.790 -0.178 1.00 90.94 232 ALA A N 1
ATOM 1795 C CA . ALA A 1 232 ? 19.361 -4.419 -0.690 1.00 90.94 232 ALA A CA 1
ATOM 1796 C C . ALA A 1 232 ? 19.145 -3.385 0.425 1.00 90.94 232 ALA A C 1
ATOM 1798 O O . ALA A 1 232 ? 19.732 -2.301 0.398 1.00 90.94 232 ALA A O 1
ATOM 1799 N N . ASN A 1 233 ? 18.289 -3.706 1.396 1.00 86.12 233 ASN A N 1
ATOM 1800 C CA . ASN A 1 233 ? 18.035 -2.836 2.532 1.00 86.12 233 ASN A CA 1
ATOM 1801 C C . ASN A 1 233 ? 19.251 -2.757 3.468 1.00 86.12 233 ASN A C 1
ATOM 1803 O O . ASN A 1 233 ? 19.591 -1.660 3.905 1.00 86.12 233 ASN A O 1
ATOM 1807 N N . GLU A 1 234 ? 19.926 -3.878 3.737 1.00 88.56 234 GLU A N 1
ATOM 1808 C CA . GLU A 1 234 ? 21.166 -3.904 4.525 1.00 88.56 234 GLU A CA 1
ATOM 1809 C C . GLU A 1 234 ? 22.263 -3.050 3.873 1.00 88.56 234 GLU A C 1
ATOM 1811 O O . GLU A 1 234 ? 22.832 -2.176 4.528 1.00 88.56 234 GLU A O 1
ATOM 1816 N N . ASP A 1 235 ? 22.486 -3.216 2.570 1.00 91.69 235 ASP A N 1
ATOM 1817 C CA . ASP A 1 235 ? 23.469 -2.446 1.807 1.00 91.69 235 ASP A CA 1
ATOM 1818 C C . ASP A 1 235 ? 23.184 -0.938 1.824 1.00 91.69 235 ASP A C 1
ATOM 1820 O O . ASP A 1 235 ? 24.075 -0.119 2.070 1.00 91.69 235 ASP A O 1
ATOM 1824 N N . LEU A 1 236 ? 21.925 -0.548 1.586 1.00 90.25 236 LEU A N 1
ATOM 1825 C CA . LEU A 1 236 ? 21.527 0.858 1.602 1.00 90.25 236 LEU A CA 1
ATOM 1826 C C . LEU A 1 236 ? 21.685 1.465 3.003 1.00 90.25 236 LEU A C 1
ATOM 1828 O O . LEU A 1 236 ? 22.159 2.595 3.135 1.00 90.25 236 LEU A O 1
ATOM 1832 N N . GLN A 1 237 ? 21.317 0.727 4.054 1.00 87.88 237 GLN A N 1
ATOM 1833 C CA . GLN A 1 237 ? 21.512 1.161 5.438 1.00 87.88 237 GLN A CA 1
ATOM 1834 C C . GLN A 1 237 ? 22.998 1.266 5.800 1.00 87.88 237 GLN A C 1
ATOM 1836 O O . GLN A 1 237 ? 23.393 2.236 6.453 1.00 87.88 237 GLN A O 1
ATOM 1841 N N . GLY A 1 238 ? 23.826 0.327 5.336 1.00 91.69 238 GLY A N 1
ATOM 1842 C CA . GLY A 1 238 ? 25.280 0.360 5.485 1.00 91.69 238 GLY A CA 1
ATOM 1843 C C . GLY A 1 238 ? 25.884 1.619 4.867 1.00 91.69 238 GLY A C 1
ATOM 1844 O O . GLY A 1 238 ? 26.568 2.377 5.557 1.00 91.69 238 GLY A O 1
ATOM 1845 N N . LEU A 1 239 ? 25.534 1.917 3.611 1.00 92.44 239 LEU A N 1
ATOM 1846 C CA . LEU A 1 239 ? 25.971 3.135 2.923 1.00 92.44 239 LEU A CA 1
ATOM 1847 C C . LEU A 1 239 ? 25.543 4.406 3.673 1.00 92.44 239 LEU A C 1
ATOM 1849 O O . LEU A 1 239 ? 26.335 5.335 3.846 1.00 92.44 239 LEU A O 1
ATOM 1853 N N . LEU A 1 240 ? 24.295 4.460 4.147 1.00 89.38 240 LEU A N 1
ATOM 1854 C CA . LEU A 1 240 ? 23.795 5.598 4.922 1.00 89.38 240 LEU A CA 1
ATOM 1855 C C . LEU A 1 240 ? 24.573 5.788 6.232 1.00 89.38 240 LEU A C 1
ATOM 1857 O O . LEU A 1 240 ? 24.933 6.921 6.565 1.00 89.38 240 LEU A O 1
ATOM 1861 N N . ALA A 1 241 ? 24.873 4.704 6.950 1.00 90.50 241 ALA A N 1
ATOM 1862 C CA . ALA A 1 241 ? 25.647 4.748 8.186 1.00 90.50 241 ALA A CA 1
ATOM 1863 C C . ALA A 1 241 ? 27.087 5.235 7.946 1.00 90.50 241 ALA A C 1
ATOM 1865 O O . ALA A 1 241 ? 27.586 6.081 8.695 1.00 90.50 241 ALA A O 1
ATOM 1866 N N . GLU A 1 242 ? 27.741 4.759 6.883 1.00 94.00 242 GLU A N 1
ATOM 1867 C CA . GLU A 1 242 ? 29.083 5.205 6.494 1.00 94.00 242 GLU A CA 1
ATOM 1868 C C . GLU A 1 242 ? 29.119 6.698 6.153 1.00 94.00 242 GLU A C 1
ATOM 1870 O O . GLU A 1 242 ? 29.978 7.440 6.644 1.00 94.00 242 GLU A O 1
ATOM 1875 N N . LEU A 1 243 ? 28.161 7.172 5.352 1.00 92.44 243 LEU A N 1
ATOM 1876 C CA . LEU A 1 243 ? 28.064 8.584 4.985 1.00 92.44 243 LEU A CA 1
ATOM 1877 C C . LEU A 1 243 ? 27.782 9.467 6.205 1.00 92.44 243 LEU A C 1
ATOM 1879 O O . LEU A 1 243 ? 28.402 10.525 6.351 1.00 92.44 243 LEU A O 1
ATOM 1883 N N . GLN A 1 244 ? 26.924 9.014 7.121 1.00 88.69 244 GLN A N 1
ATOM 1884 C CA . GLN A 1 244 ? 26.624 9.731 8.358 1.00 88.69 244 GLN A CA 1
ATOM 1885 C C . GLN A 1 244 ? 27.862 9.874 9.255 1.00 88.69 244 GLN A C 1
ATOM 1887 O O . GLN A 1 244 ? 28.099 10.959 9.790 1.00 88.69 244 GLN A O 1
ATOM 1892 N N . GLN A 1 245 ? 28.693 8.832 9.381 1.00 93.06 245 GLN A N 1
ATOM 1893 C CA . GLN A 1 245 ? 29.965 8.908 10.118 1.00 93.06 245 GLN A CA 1
ATOM 1894 C C . GLN A 1 245 ? 30.944 9.918 9.502 1.00 93.06 245 GLN A C 1
ATOM 1896 O O . GLN A 1 245 ? 31.736 10.535 10.215 1.00 93.06 245 GLN A O 1
ATOM 1901 N N . GLN A 1 246 ? 30.863 10.127 8.188 1.00 94.31 246 GLN A N 1
ATOM 1902 C CA . GLN A 1 246 ? 31.645 11.128 7.460 1.00 94.31 246 GLN A CA 1
ATOM 1903 C C . GLN A 1 246 ? 31.005 12.529 7.471 1.00 94.31 246 GLN A C 1
ATOM 1905 O O . GLN A 1 246 ? 31.572 13.461 6.898 1.00 94.31 246 GLN A O 1
ATOM 1910 N N . GLY A 1 247 ? 29.830 12.700 8.087 1.00 91.12 247 GLY A N 1
ATOM 1911 C CA . GLY A 1 247 ? 29.074 13.956 8.066 1.00 91.12 247 GLY A CA 1
ATOM 1912 C C . GLY A 1 247 ? 28.532 14.330 6.680 1.00 91.12 247 GLY A C 1
ATOM 1913 O O . GLY A 1 247 ? 28.304 15.509 6.410 1.00 91.12 247 GLY A O 1
ATOM 1914 N N . ARG A 1 248 ? 28.358 13.348 5.788 1.00 93.50 248 ARG A N 1
ATOM 1915 C CA . ARG A 1 248 ? 27.817 13.503 4.432 1.00 93.50 248 ARG A CA 1
ATOM 1916 C C . ARG A 1 248 ? 26.388 12.963 4.358 1.00 93.50 248 ARG A C 1
ATOM 1918 O O . ARG A 1 248 ? 25.978 12.136 5.163 1.00 93.50 248 ARG A O 1
ATOM 1925 N N . GLN A 1 249 ? 25.637 13.435 3.370 1.00 88.19 249 GLN A N 1
ATOM 1926 C CA . GLN A 1 249 ? 24.326 12.889 3.012 1.00 88.19 249 GLN A CA 1
ATOM 1927 C C . GLN A 1 249 ? 24.448 12.032 1.751 1.00 88.19 249 GLN A C 1
ATOM 1929 O O . GLN A 1 249 ? 25.379 12.228 0.967 1.00 88.19 249 GLN A O 1
ATOM 1934 N N . LEU A 1 250 ? 23.494 11.117 1.559 1.00 91.06 250 LEU A N 1
ATOM 1935 C CA . LEU A 1 250 ? 23.388 10.299 0.354 1.00 91.06 250 LEU A CA 1
ATOM 1936 C C . LEU A 1 250 ? 23.241 11.182 -0.887 1.00 91.06 250 LEU A C 1
ATOM 1938 O O . LEU A 1 250 ? 22.327 12.006 -0.968 1.00 91.06 250 LEU A O 1
ATOM 1942 N N . THR A 1 251 ? 24.140 11.002 -1.853 1.00 90.81 251 THR A N 1
ATOM 1943 C CA . THR A 1 251 ? 24.068 11.672 -3.157 1.00 90.81 251 THR A CA 1
ATOM 1944 C C . THR A 1 251 ? 23.543 10.731 -4.240 1.00 90.81 251 THR A C 1
ATOM 1946 O O . THR A 1 251 ? 23.470 9.514 -4.054 1.00 90.81 251 THR A O 1
ATOM 1949 N N . ARG A 1 252 ? 23.176 11.294 -5.400 1.00 90.56 252 ARG A N 1
ATOM 1950 C CA . ARG A 1 252 ? 22.760 10.495 -6.565 1.00 90.56 252 ARG A CA 1
ATOM 1951 C C . ARG A 1 252 ? 23.895 9.595 -7.030 1.00 90.56 252 ARG A C 1
ATOM 1953 O O . ARG A 1 252 ? 23.661 8.444 -7.365 1.00 90.56 252 ARG A O 1
ATOM 1960 N N . GLU A 1 253 ? 25.114 10.118 -7.047 1.00 92.19 253 GLU A N 1
ATOM 1961 C CA . GLU A 1 253 ? 26.313 9.393 -7.438 1.00 92.19 253 GLU A CA 1
ATOM 1962 C C . GLU A 1 253 ? 26.572 8.206 -6.510 1.00 92.19 253 GLU A C 1
ATOM 1964 O O . GLU A 1 253 ? 26.775 7.105 -7.014 1.00 92.19 253 GLU A O 1
ATOM 1969 N N . ASP A 1 254 ? 26.471 8.407 -5.190 1.00 93.50 254 ASP A N 1
ATOM 1970 C CA . ASP A 1 254 ? 26.625 7.327 -4.205 1.00 93.50 254 ASP A CA 1
ATOM 1971 C C . ASP A 1 254 ? 25.566 6.223 -4.436 1.00 93.50 254 ASP A C 1
ATOM 1973 O O . ASP A 1 254 ? 25.887 5.036 -4.462 1.00 93.50 254 ASP A O 1
ATOM 1977 N N . PHE A 1 255 ? 24.306 6.600 -4.688 1.00 93.69 255 PHE A N 1
ATOM 1978 C CA . PHE A 1 255 ? 23.229 5.641 -4.962 1.00 93.69 255 PHE A CA 1
ATOM 1979 C C . PHE A 1 255 ? 23.388 4.910 -6.308 1.00 93.69 255 PHE A C 1
ATOM 1981 O O . PHE A 1 255 ? 23.121 3.713 -6.411 1.00 93.69 255 PHE A O 1
ATOM 1988 N N . VAL A 1 256 ? 23.838 5.606 -7.356 1.00 93.50 256 VAL A N 1
ATOM 1989 C CA . VAL A 1 256 ? 24.121 4.982 -8.659 1.00 93.50 256 VAL A CA 1
ATOM 1990 C C . VAL A 1 256 ? 25.290 4.016 -8.553 1.00 93.50 256 VAL A C 1
ATOM 1992 O O . VAL A 1 256 ? 25.266 2.972 -9.199 1.00 93.50 256 VAL A O 1
ATOM 1995 N N . ASP A 1 257 ? 26.302 4.347 -7.759 1.00 93.12 257 ASP A N 1
ATOM 1996 C CA . ASP A 1 257 ? 27.431 3.457 -7.529 1.00 93.12 257 ASP A CA 1
ATOM 1997 C C . ASP A 1 257 ? 26.977 2.185 -6.802 1.00 93.12 257 ASP A C 1
ATOM 1999 O O . ASP A 1 257 ? 27.321 1.098 -7.267 1.00 93.12 257 ASP A O 1
ATOM 2003 N N . LEU A 1 258 ? 26.089 2.309 -5.807 1.00 93.56 258 LEU A N 1
ATOM 2004 C CA . LEU A 1 258 ? 25.459 1.170 -5.132 1.00 93.56 258 LEU A CA 1
ATOM 2005 C C . LEU A 1 258 ? 24.658 0.279 -6.100 1.00 93.56 258 LEU A C 1
ATOM 2007 O O . LEU A 1 258 ? 24.859 -0.932 -6.156 1.00 93.56 258 LEU A O 1
ATOM 2011 N N . LEU A 1 259 ? 23.807 0.870 -6.951 1.00 91.69 259 LEU A N 1
ATOM 2012 C CA . LEU A 1 259 ? 23.071 0.129 -7.992 1.00 91.69 259 LEU A CA 1
ATOM 2013 C C . LEU A 1 259 ? 23.997 -0.618 -8.967 1.00 91.69 259 LEU A C 1
ATOM 2015 O O . LEU A 1 259 ? 23.601 -1.610 -9.580 1.00 91.69 259 LEU A O 1
ATOM 2019 N N . MET A 1 260 ? 25.216 -0.115 -9.160 1.00 89.25 260 MET A N 1
ATOM 2020 C CA . MET A 1 260 ? 26.202 -0.644 -10.103 1.00 89.25 260 MET A CA 1
ATOM 2021 C C . MET A 1 260 ? 27.218 -1.584 -9.448 1.00 89.25 260 MET A C 1
ATOM 2023 O O . MET A 1 260 ? 28.078 -2.119 -10.160 1.00 89.25 260 MET A O 1
ATOM 2027 N N . GLU A 1 261 ? 27.153 -1.785 -8.136 1.00 84.62 261 GLU A N 1
ATOM 2028 C CA . GLU A 1 261 ? 28.037 -2.682 -7.396 1.00 84.62 261 GLU A CA 1
ATOM 2029 C C . GLU A 1 261 ? 27.647 -4.143 -7.667 1.00 84.62 261 GLU A C 1
ATOM 2031 O O . GLU A 1 261 ? 28.472 -4.928 -8.144 1.00 84.62 261 GLU A O 1
ATOM 2036 N N . ASP A 1 262 ? 26.350 -4.456 -7.571 1.00 68.81 262 ASP A N 1
ATOM 2037 C CA . ASP A 1 262 ? 25.806 -5.817 -7.672 1.00 68.81 262 ASP A CA 1
ATOM 2038 C C . ASP A 1 262 ? 25.227 -6.178 -9.054 1.00 68.81 262 ASP A C 1
ATOM 2040 O O . ASP A 1 262 ? 24.089 -6.612 -9.238 1.00 68.81 262 ASP A O 1
ATOM 2044 N N . ARG A 1 263 ? 26.059 -6.027 -10.090 1.00 66.81 263 ARG A N 1
ATOM 2045 C CA . ARG A 1 263 ? 25.667 -6.113 -11.520 1.00 66.81 263 ARG A CA 1
ATOM 2046 C C . ARG A 1 263 ? 25.140 -7.473 -11.995 1.00 66.81 263 ARG A C 1
ATOM 2048 O O . ARG A 1 263 ? 24.823 -7.610 -13.177 1.00 66.81 263 ARG A O 1
ATOM 2055 N N . HIS A 1 264 ? 25.153 -8.483 -11.134 1.00 72.44 264 HIS A N 1
ATOM 2056 C CA . HIS A 1 264 ? 24.760 -9.856 -11.446 1.00 72.44 264 HIS A CA 1
ATOM 2057 C C . HIS A 1 264 ? 23.473 -10.290 -10.743 1.00 72.44 264 HIS A C 1
ATOM 2059 O O . HIS A 1 264 ? 22.877 -11.277 -11.168 1.00 72.44 264 HIS A O 1
ATOM 2065 N N . ASN A 1 265 ? 23.026 -9.551 -9.725 1.00 86.06 265 ASN A N 1
ATOM 2066 C CA . ASN A 1 265 ? 21.814 -9.861 -8.984 1.00 86.06 265 ASN A CA 1
ATOM 2067 C C . ASN A 1 265 ? 20.692 -8.897 -9.398 1.00 86.06 265 ASN A C 1
ATOM 2069 O O . ASN A 1 265 ? 20.492 -7.840 -8.802 1.00 86.06 265 ASN A O 1
ATOM 2073 N N . GLU A 1 266 ? 19.962 -9.250 -10.461 1.00 89.25 266 GLU A N 1
ATOM 2074 C CA . GLU A 1 266 ? 18.873 -8.409 -10.977 1.00 89.25 266 GLU A CA 1
ATOM 2075 C C . GLU A 1 266 ? 17.764 -8.177 -9.942 1.00 89.25 266 GLU A C 1
ATOM 2077 O O . GLU A 1 266 ? 17.192 -7.088 -9.902 1.00 89.25 266 GLU A O 1
ATOM 2082 N N . ALA A 1 267 ? 17.469 -9.175 -9.100 1.00 86.88 267 ALA A N 1
ATOM 2083 C CA . ALA A 1 267 ? 16.476 -9.055 -8.036 1.00 86.88 267 ALA A CA 1
ATOM 2084 C C . ALA A 1 267 ? 16.892 -7.987 -7.014 1.00 86.88 267 ALA A C 1
ATOM 2086 O O . ALA A 1 267 ? 16.090 -7.119 -6.669 1.00 86.88 267 ALA A O 1
ATOM 2087 N N . LYS A 1 268 ? 18.171 -7.971 -6.622 1.00 89.94 268 LYS A N 1
ATOM 2088 C CA . LYS A 1 268 ? 18.721 -6.973 -5.695 1.00 89.94 268 LYS A CA 1
ATOM 2089 C C . LYS A 1 268 ? 18.759 -5.578 -6.307 1.00 89.94 268 LYS A C 1
ATOM 2091 O O . LYS A 1 268 ? 18.395 -4.611 -5.649 1.00 89.94 268 LYS A O 1
ATOM 2096 N N . VAL A 1 269 ? 19.098 -5.463 -7.593 1.00 92.00 269 VAL A N 1
ATOM 2097 C CA . VAL A 1 269 ? 19.029 -4.185 -8.323 1.00 92.00 269 VAL A CA 1
ATOM 2098 C C . VAL A 1 269 ? 17.598 -3.641 -8.360 1.00 92.00 269 VAL A C 1
ATOM 2100 O O . VAL A 1 269 ? 17.400 -2.451 -8.116 1.00 92.00 269 VAL A O 1
ATOM 2103 N N . ARG A 1 270 ? 16.593 -4.489 -8.630 1.00 89.31 270 ARG A N 1
ATOM 2104 C CA . ARG A 1 270 ? 15.178 -4.081 -8.564 1.00 89.31 270 ARG A CA 1
ATOM 2105 C C . ARG A 1 270 ? 14.798 -3.634 -7.153 1.00 89.31 270 ARG A C 1
ATOM 2107 O O . ARG A 1 270 ? 14.171 -2.590 -7.014 1.00 89.31 270 ARG A O 1
ATOM 2114 N N . ALA A 1 271 ? 15.215 -4.366 -6.122 1.00 88.94 271 ALA A N 1
ATOM 2115 C CA . ALA A 1 271 ? 14.941 -4.001 -4.736 1.00 88.94 271 ALA A CA 1
ATOM 2116 C C . ALA A 1 271 ? 15.585 -2.662 -4.334 1.00 88.94 271 ALA A C 1
ATOM 2118 O O . ALA A 1 271 ? 14.894 -1.788 -3.813 1.00 88.94 271 ALA A O 1
ATOM 2119 N N . LEU A 1 272 ? 16.867 -2.449 -4.649 1.00 91.75 272 LEU A N 1
ATOM 2120 C CA . LEU A 1 272 ? 17.563 -1.174 -4.436 1.00 91.75 272 LEU A CA 1
ATOM 2121 C C . LEU A 1 272 ? 16.871 -0.021 -5.171 1.00 91.75 272 LEU A C 1
ATOM 2123 O O . LEU A 1 272 ? 16.692 1.056 -4.605 1.00 91.75 272 LEU A O 1
ATOM 2127 N N . ALA A 1 273 ? 16.451 -0.242 -6.420 1.00 91.06 273 ALA A N 1
ATOM 2128 C CA . ALA A 1 273 ? 15.714 0.745 -7.201 1.00 91.06 273 ALA A CA 1
ATOM 2129 C C . ALA A 1 273 ? 14.356 1.093 -6.563 1.00 91.06 273 ALA A C 1
ATOM 2131 O O . ALA A 1 273 ? 13.980 2.266 -6.529 1.00 91.06 273 ALA A O 1
ATOM 2132 N N . SER A 1 274 ? 13.650 0.102 -6.011 1.00 86.94 274 SER A N 1
ATOM 2133 C CA . SER A 1 274 ? 12.405 0.307 -5.265 1.00 86.94 274 SER A CA 1
ATOM 2134 C C . SER A 1 274 ? 12.627 1.084 -3.961 1.00 86.94 274 SER A C 1
ATOM 2136 O O . SER A 1 274 ? 11.882 2.023 -3.678 1.00 86.94 274 SER A O 1
ATOM 2138 N N . LEU A 1 275 ? 13.676 0.759 -3.196 1.00 86.19 275 LEU A N 1
ATOM 2139 C CA . LEU A 1 275 ? 14.033 1.444 -1.944 1.00 86.19 275 LEU A CA 1
ATOM 2140 C C . LEU A 1 275 ? 14.476 2.897 -2.184 1.00 86.19 275 LEU A C 1
ATOM 2142 O O . LEU A 1 275 ? 14.025 3.818 -1.506 1.00 86.19 275 LEU A O 1
ATOM 2146 N N . GLY A 1 276 ? 15.325 3.122 -3.188 1.00 85.94 276 GLY A N 1
ATOM 2147 C CA . GLY A 1 276 ? 15.853 4.438 -3.557 1.00 85.94 276 GLY A CA 1
ATOM 2148 C C . GLY A 1 276 ? 14.997 5.204 -4.566 1.00 85.94 276 GLY A C 1
ATOM 2149 O O . GLY A 1 276 ? 15.493 6.117 -5.224 1.00 85.94 276 GLY A O 1
ATOM 2150 N N . ARG A 1 277 ? 13.711 4.863 -4.704 1.00 82.19 277 ARG A N 1
ATOM 2151 C CA . ARG A 1 277 ? 12.790 5.412 -5.715 1.00 82.19 277 ARG A CA 1
ATOM 2152 C C . ARG A 1 277 ? 12.823 6.933 -5.844 1.00 82.19 277 ARG A C 1
ATOM 2154 O O . ARG A 1 277 ? 12.809 7.453 -6.954 1.00 82.19 277 ARG A O 1
ATOM 2161 N N . GLN A 1 278 ? 12.843 7.656 -4.724 1.00 78.94 278 GLN A N 1
ATOM 2162 C CA . GLN A 1 278 ? 12.830 9.126 -4.722 1.00 78.94 278 GLN A CA 1
ATOM 2163 C C . GLN A 1 278 ? 14.065 9.733 -5.403 1.00 78.94 278 GLN A C 1
ATOM 2165 O O . GLN A 1 278 ? 14.033 10.885 -5.827 1.00 78.94 278 GLN A O 1
ATOM 2170 N N . LEU A 1 279 ? 15.138 8.950 -5.519 1.00 85.06 279 LEU A N 1
ATOM 2171 C CA . LEU A 1 279 ? 16.383 9.334 -6.162 1.00 85.06 279 LEU A CA 1
ATOM 2172 C C . LEU A 1 279 ? 16.396 8.978 -7.652 1.00 85.06 279 LEU A C 1
ATOM 2174 O O . LEU A 1 279 ? 17.256 9.483 -8.361 1.00 85.06 279 LEU A O 1
ATOM 2178 N N . LEU A 1 280 ? 15.472 8.153 -8.161 1.00 85.81 280 LEU A N 1
ATOM 2179 C CA . LEU A 1 280 ? 15.404 7.746 -9.574 1.00 85.81 280 LEU A CA 1
ATOM 2180 C C . LEU A 1 280 ? 14.746 8.816 -10.462 1.00 85.81 280 LEU A C 1
ATOM 2182 O O . LEU A 1 280 ? 13.774 8.565 -11.173 1.00 85.81 280 LEU A O 1
ATOM 2186 N N . ASP A 1 281 ? 15.295 10.028 -10.423 1.00 80.50 281 ASP A N 1
ATOM 2187 C CA . ASP A 1 281 ? 14.903 11.135 -11.287 1.00 80.50 281 ASP A CA 1
ATOM 2188 C C . ASP A 1 281 ? 15.683 11.142 -12.619 1.00 80.50 281 ASP A C 1
ATOM 2190 O O . ASP A 1 281 ? 16.585 10.337 -12.872 1.00 80.50 281 ASP A O 1
ATOM 2194 N N . TYR A 1 282 ? 15.328 12.075 -13.506 1.00 81.12 282 TYR A N 1
ATOM 2195 C CA . TYR A 1 282 ? 15.990 12.227 -14.803 1.00 81.12 282 TYR A CA 1
ATOM 2196 C C . TYR A 1 282 ? 17.514 12.423 -14.675 1.00 81.12 282 TYR A C 1
ATOM 2198 O O . TYR A 1 282 ? 18.270 11.851 -15.460 1.00 81.12 282 TYR A O 1
ATOM 2206 N N . GLN A 1 283 ? 17.973 13.178 -13.669 1.00 83.69 283 GLN A N 1
ATOM 2207 C CA . GLN A 1 283 ? 19.398 13.460 -13.462 1.00 83.69 283 GLN A CA 1
ATOM 2208 C C . GLN A 1 283 ? 20.154 12.189 -13.062 1.00 83.69 283 GLN A C 1
ATOM 2210 O O . GLN A 1 283 ? 21.240 11.922 -13.573 1.00 83.69 283 GLN A O 1
ATOM 2215 N N . THR A 1 284 ? 19.555 11.343 -12.228 1.00 90.56 284 THR A N 1
ATOM 2216 C CA . THR A 1 284 ? 20.126 10.042 -11.859 1.00 90.56 284 THR A CA 1
ATOM 2217 C C . THR A 1 284 ? 20.299 9.129 -13.071 1.00 90.56 284 THR A C 1
ATOM 2219 O O . THR A 1 284 ? 21.336 8.476 -13.210 1.00 90.56 284 THR A O 1
ATOM 2222 N N . PHE A 1 285 ? 19.360 9.129 -14.023 1.00 90.44 285 PHE A N 1
ATOM 2223 C CA . PHE A 1 285 ? 19.523 8.366 -15.267 1.00 90.44 285 PHE A CA 1
ATOM 2224 C C . PHE A 1 285 ? 20.611 8.923 -16.197 1.00 90.44 285 PHE A C 1
ATOM 2226 O O . PHE A 1 285 ? 21.215 8.149 -16.953 1.00 90.44 285 PHE A O 1
ATOM 2233 N N . GLU A 1 286 ? 20.918 10.221 -16.135 1.00 88.44 286 GLU A N 1
ATOM 2234 C CA . GLU A 1 286 ? 22.095 10.786 -16.808 1.00 88.44 286 GLU A CA 1
ATOM 2235 C C . GLU A 1 286 ? 23.394 10.259 -16.184 1.00 88.44 286 GLU A C 1
ATOM 2237 O O . GLU A 1 286 ? 24.287 9.827 -16.919 1.00 88.44 286 GLU A O 1
ATOM 2242 N N . VAL A 1 287 ? 23.476 10.183 -14.849 1.00 94.56 287 VAL A N 1
ATOM 2243 C CA . VAL A 1 287 ? 24.632 9.605 -14.136 1.00 94.56 287 VAL A CA 1
ATOM 2244 C C . VAL A 1 287 ? 24.802 8.122 -14.480 1.00 94.56 287 VAL A C 1
ATOM 2246 O O . VAL A 1 287 ? 25.902 7.691 -14.836 1.00 94.56 287 VAL A O 1
ATOM 2249 N N . ILE A 1 288 ? 23.715 7.344 -14.483 1.00 92.25 288 ILE A N 1
ATOM 2250 C CA . ILE A 1 288 ? 23.724 5.939 -14.923 1.00 92.25 288 ILE A CA 1
ATOM 2251 C C . ILE A 1 288 ? 24.250 5.823 -16.362 1.00 92.25 288 ILE A C 1
ATOM 2253 O O . ILE A 1 288 ? 25.091 4.972 -16.661 1.00 92.25 288 ILE A O 1
ATOM 2257 N N . THR A 1 289 ? 23.805 6.704 -17.262 1.00 91.81 289 THR A N 1
ATOM 2258 C CA . THR A 1 289 ? 24.255 6.723 -18.663 1.00 91.81 289 THR A CA 1
ATOM 2259 C C . THR A 1 289 ? 25.744 7.056 -18.771 1.00 91.81 289 THR A C 1
ATOM 2261 O O . THR A 1 289 ? 26.472 6.407 -19.527 1.00 91.81 289 THR A O 1
ATOM 2264 N N . ALA A 1 290 ? 26.235 8.008 -17.974 1.00 93.19 290 ALA A N 1
ATOM 2265 C CA . ALA A 1 290 ? 27.660 8.311 -17.886 1.00 93.19 290 ALA A CA 1
ATOM 2266 C C . ALA A 1 290 ? 28.461 7.086 -17.412 1.00 93.19 290 ALA A C 1
ATOM 2268 O O . ALA A 1 290 ? 29.455 6.723 -18.044 1.00 93.19 290 ALA A O 1
ATOM 2269 N N . ARG A 1 291 ? 27.989 6.376 -16.376 1.00 91.50 291 ARG A N 1
ATOM 2270 C CA . ARG A 1 291 ? 28.606 5.125 -15.906 1.00 91.50 291 ARG A CA 1
ATOM 2271 C C . ARG A 1 291 ? 28.606 4.046 -16.994 1.00 91.50 291 ARG A C 1
ATOM 2273 O O . ARG A 1 291 ? 29.617 3.364 -17.142 1.00 91.50 291 ARG A O 1
ATOM 2280 N N . ILE A 1 292 ? 27.548 3.891 -17.788 1.00 91.25 292 ILE A N 1
ATOM 2281 C CA . ILE A 1 292 ? 27.524 2.942 -18.920 1.00 91.25 292 ILE A CA 1
ATOM 2282 C C . ILE A 1 292 ? 28.600 3.291 -19.959 1.00 91.25 292 ILE A C 1
ATOM 2284 O O . ILE A 1 292 ? 29.326 2.408 -20.418 1.00 91.25 292 ILE A O 1
ATOM 2288 N N . ASN A 1 293 ? 28.745 4.573 -20.298 1.00 91.12 293 ASN A N 1
ATOM 2289 C CA . ASN A 1 293 ? 29.718 5.033 -21.293 1.00 91.12 293 ASN A CA 1
ATOM 2290 C C . ASN A 1 293 ? 31.176 4.854 -20.839 1.00 91.12 293 ASN A C 1
ATOM 2292 O O . ASN A 1 293 ? 32.059 4.691 -21.678 1.00 91.12 293 ASN A O 1
ATOM 2296 N N . MET A 1 294 ? 31.426 4.832 -19.527 1.00 91.69 294 MET A N 1
ATOM 2297 C CA . MET A 1 294 ? 32.745 4.562 -18.938 1.00 91.69 294 MET A CA 1
ATOM 2298 C C . MET A 1 294 ? 33.121 3.068 -18.907 1.00 91.69 294 MET A C 1
ATOM 2300 O O . MET A 1 294 ? 34.221 2.736 -18.464 1.00 91.69 294 MET A O 1
ATOM 2304 N N . ALA A 1 295 ? 32.238 2.158 -19.337 1.00 90.06 295 ALA A N 1
ATOM 2305 C CA . ALA A 1 295 ? 32.521 0.723 -19.356 1.00 90.06 295 ALA A CA 1
ATOM 2306 C C . ALA A 1 295 ? 33.681 0.381 -20.307 1.00 90.06 295 ALA A C 1
ATOM 2308 O O . ALA A 1 295 ? 33.703 0.815 -21.463 1.00 90.06 295 ALA A O 1
ATOM 2309 N N . GLN A 1 296 ? 34.622 -0.442 -19.834 1.00 90.19 296 GLN A N 1
ATOM 2310 C CA . GLN A 1 296 ? 35.851 -0.768 -20.569 1.00 90.19 296 GLN A CA 1
ATOM 2311 C C . GLN A 1 296 ? 35.684 -1.934 -21.549 1.00 90.19 296 GLN A C 1
ATOM 2313 O O . GLN A 1 296 ? 36.522 -2.139 -22.424 1.00 90.19 296 GLN A O 1
ATOM 2318 N N . SER A 1 297 ? 34.598 -2.696 -21.418 1.00 92.31 297 SER A N 1
ATOM 2319 C CA . SER A 1 297 ? 34.262 -3.810 -22.303 1.00 92.31 297 SER A CA 1
ATOM 2320 C C . SER A 1 297 ? 32.789 -3.780 -22.690 1.00 92.31 297 SER A C 1
ATOM 2322 O O . SER A 1 297 ? 31.949 -3.266 -21.949 1.00 92.31 297 SER A O 1
ATOM 2324 N N . ASP A 1 298 ? 32.457 -4.388 -23.827 1.00 89.19 298 ASP A N 1
ATOM 2325 C CA . ASP A 1 298 ? 31.065 -4.500 -24.267 1.00 89.19 298 ASP A CA 1
ATOM 2326 C C . ASP A 1 298 ? 30.221 -5.333 -23.288 1.00 89.19 298 ASP A C 1
ATOM 2328 O O . ASP A 1 298 ? 29.081 -4.972 -23.008 1.00 89.19 298 ASP A O 1
ATOM 2332 N N . ALA A 1 299 ? 30.801 -6.369 -22.670 1.00 88.00 299 ALA A N 1
ATOM 2333 C CA . ALA A 1 299 ? 30.138 -7.164 -21.632 1.00 88.00 299 ALA A CA 1
ATOM 2334 C C . ALA A 1 299 ? 29.851 -6.355 -20.351 1.00 88.00 299 ALA A C 1
ATOM 2336 O O . ALA A 1 299 ? 28.848 -6.560 -19.669 1.00 88.00 299 ALA A O 1
ATOM 2337 N N . GLU A 1 300 ? 30.732 -5.424 -19.982 1.00 87.56 300 GLU A N 1
ATOM 2338 C CA . GLU A 1 300 ? 30.478 -4.494 -18.881 1.00 87.56 300 GLU A CA 1
ATOM 2339 C C . GLU A 1 300 ? 29.415 -3.453 -19.252 1.00 87.56 300 GLU A C 1
ATOM 2341 O O . GLU A 1 300 ? 28.531 -3.168 -18.442 1.00 87.56 300 GLU A O 1
ATOM 2346 N N . ARG A 1 301 ? 29.460 -2.930 -20.482 1.00 90.62 301 ARG A N 1
ATOM 2347 C CA . ARG A 1 301 ? 28.468 -1.978 -20.992 1.00 90.62 301 ARG A CA 1
ATOM 2348 C C . ARG A 1 301 ? 27.070 -2.592 -21.009 1.00 90.62 301 ARG A C 1
ATOM 2350 O O . ARG A 1 301 ? 26.124 -1.935 -20.582 1.00 90.62 301 ARG A O 1
ATOM 2357 N N . GLN A 1 302 ? 26.945 -3.848 -21.439 1.00 89.69 302 GLN A N 1
ATOM 2358 C CA . GLN A 1 302 ? 25.688 -4.602 -21.417 1.00 89.69 302 GLN A CA 1
ATOM 2359 C C . GLN A 1 302 ? 25.153 -4.775 -19.993 1.00 89.69 302 GLN A C 1
ATOM 2361 O O . GLN A 1 302 ? 23.997 -4.450 -19.746 1.00 89.69 302 GLN A O 1
ATOM 2366 N N . ARG A 1 303 ? 25.995 -5.180 -19.032 1.00 87.62 303 ARG A N 1
ATOM 2367 C CA . ARG A 1 303 ? 25.585 -5.313 -17.621 1.00 87.62 303 ARG A CA 1
ATOM 2368 C C . ARG A 1 303 ? 25.094 -3.996 -17.017 1.00 87.62 303 ARG A C 1
ATOM 2370 O O . ARG A 1 303 ? 24.020 -3.955 -16.432 1.00 87.62 303 ARG A O 1
ATOM 2377 N N . ARG A 1 304 ? 25.829 -2.895 -17.205 1.00 92.19 304 ARG A N 1
ATOM 2378 C CA . ARG A 1 304 ? 25.394 -1.571 -16.715 1.00 92.19 304 ARG A CA 1
ATOM 2379 C C . ARG A 1 304 ? 24.119 -1.085 -17.424 1.00 92.19 304 ARG A C 1
ATOM 2381 O O . ARG A 1 304 ? 23.294 -0.414 -16.813 1.00 92.19 304 ARG A O 1
ATOM 2388 N N . SER A 1 305 ? 23.937 -1.444 -18.698 1.00 92.00 305 SER A N 1
ATOM 2389 C CA . SER A 1 305 ? 22.697 -1.155 -19.435 1.00 92.00 305 SER A CA 1
ATOM 2390 C C . SER A 1 305 ? 21.514 -1.936 -18.866 1.00 92.00 305 SER A C 1
ATOM 2392 O O . SER A 1 305 ? 20.441 -1.364 -18.710 1.00 92.00 305 SER A O 1
ATOM 2394 N N . ARG A 1 306 ? 21.731 -3.193 -18.460 1.00 93.06 306 ARG A N 1
ATOM 2395 C CA . ARG A 1 306 ? 20.718 -4.005 -17.784 1.00 93.06 306 ARG A CA 1
ATOM 2396 C C . ARG A 1 306 ? 20.292 -3.397 -16.448 1.00 93.06 306 ARG A C 1
ATOM 2398 O O . ARG A 1 306 ? 19.102 -3.262 -16.207 1.00 93.06 306 ARG A O 1
ATOM 2405 N N . VAL A 1 307 ? 21.237 -2.928 -15.630 1.00 93.00 307 VAL A N 1
ATOM 2406 C CA . VAL A 1 307 ? 20.926 -2.191 -14.385 1.00 93.00 307 VAL A CA 1
ATOM 2407 C C . VAL A 1 307 ? 20.041 -0.972 -14.666 1.00 93.00 307 VAL A C 1
ATOM 2409 O O . VAL A 1 307 ? 19.050 -0.749 -13.975 1.00 93.00 307 VAL A O 1
ATOM 2412 N N . ARG A 1 308 ? 20.350 -0.205 -15.721 1.00 92.62 308 ARG A N 1
ATOM 2413 C CA . ARG A 1 308 ? 19.530 0.942 -16.142 1.00 92.62 308 ARG A CA 1
ATOM 2414 C C . ARG A 1 308 ? 18.111 0.535 -16.533 1.00 92.62 308 ARG A C 1
ATOM 2416 O O . ARG A 1 308 ? 17.175 1.244 -16.183 1.00 92.62 308 ARG A O 1
ATOM 2423 N N . GLU A 1 309 ? 17.952 -0.559 -17.274 1.00 92.19 309 GLU A N 1
ATOM 2424 C CA . GLU A 1 309 ? 16.637 -1.090 -17.656 1.00 92.19 309 GLU A CA 1
ATOM 2425 C C . GLU A 1 309 ? 15.815 -1.489 -16.429 1.00 92.19 309 GLU A C 1
ATOM 2427 O O . GLU A 1 309 ? 14.661 -1.086 -16.326 1.00 92.19 309 GLU A O 1
ATOM 2432 N N . LEU A 1 310 ? 16.423 -2.197 -15.475 1.00 90.75 310 LEU A N 1
ATOM 2433 C CA . LEU A 1 310 ? 15.767 -2.628 -14.238 1.00 90.75 310 LEU A CA 1
ATOM 2434 C C . LEU A 1 310 ? 15.351 -1.439 -13.362 1.00 90.75 310 LEU A C 1
ATOM 2436 O O . LEU A 1 310 ? 14.235 -1.406 -12.848 1.00 90.75 310 LEU A O 1
ATOM 2440 N N . ALA A 1 311 ? 16.212 -0.425 -13.237 1.00 88.81 311 ALA A N 1
ATOM 2441 C CA . ALA A 1 311 ? 15.882 0.796 -12.506 1.00 88.81 311 ALA A CA 1
ATOM 2442 C C . ALA A 1 311 ? 14.746 1.590 -13.182 1.00 88.81 311 ALA A C 1
ATOM 2444 O O . ALA A 1 311 ? 13.877 2.130 -12.498 1.00 88.81 311 ALA A O 1
ATOM 2445 N N . LEU A 1 312 ? 14.717 1.638 -14.522 1.00 86.81 312 LEU A N 1
ATOM 2446 C CA . LEU A 1 312 ? 13.610 2.238 -15.279 1.00 86.81 312 LEU A CA 1
ATOM 2447 C C . LEU A 1 312 ? 12.308 1.449 -15.106 1.00 86.81 312 LEU A C 1
ATOM 2449 O O . LEU A 1 312 ? 11.246 2.050 -14.952 1.00 86.81 312 LEU A O 1
ATOM 2453 N N . GLU A 1 313 ? 12.378 0.119 -15.134 1.00 85.62 313 GLU A N 1
ATOM 2454 C CA . GLU A 1 313 ? 11.235 -0.765 -14.916 1.00 85.62 313 GLU A CA 1
ATOM 2455 C C . GLU A 1 313 ? 10.616 -0.505 -13.538 1.00 85.62 313 GLU A C 1
ATOM 2457 O O . GLU A 1 313 ? 9.426 -0.178 -13.468 1.00 85.62 313 GLU A O 1
ATOM 2462 N N . ALA A 1 314 ? 11.437 -0.529 -12.483 1.00 81.94 314 ALA A N 1
ATOM 2463 C CA . ALA A 1 314 ? 11.027 -0.247 -11.110 1.00 81.94 314 ALA A CA 1
ATOM 2464 C C . ALA A 1 314 ? 10.390 1.148 -10.983 1.00 81.94 314 ALA A C 1
ATOM 2466 O O . ALA A 1 314 ? 9.247 1.258 -10.536 1.00 81.94 314 ALA A O 1
ATOM 2467 N N . ALA A 1 315 ? 11.051 2.199 -11.485 1.00 79.19 315 ALA A N 1
ATOM 2468 C CA . ALA A 1 315 ? 10.505 3.558 -11.467 1.00 79.19 315 ALA A CA 1
ATOM 2469 C C . ALA A 1 315 ? 9.158 3.662 -12.213 1.00 79.19 315 ALA A C 1
ATOM 2471 O O . ALA A 1 315 ? 8.215 4.288 -11.726 1.00 79.19 315 ALA A O 1
ATOM 2472 N N . SER A 1 316 ? 9.032 3.007 -13.373 1.00 77.38 316 SER A N 1
ATOM 2473 C CA . SER A 1 316 ? 7.813 3.052 -14.190 1.00 77.38 316 SER A CA 1
ATOM 2474 C C . SER A 1 316 ? 6.643 2.266 -13.595 1.00 77.38 316 SER A C 1
ATOM 2476 O O . SER A 1 316 ? 5.493 2.659 -13.786 1.00 77.38 316 SER A O 1
ATOM 2478 N N . SER A 1 317 ? 6.916 1.150 -12.912 1.00 72.50 317 SER A N 1
ATOM 2479 C CA . SER A 1 317 ? 5.891 0.292 -12.309 1.00 72.50 317 SER A CA 1
ATOM 2480 C C . SER A 1 317 ? 5.147 1.025 -11.197 1.00 72.50 317 SER A C 1
ATOM 2482 O O . SER A 1 317 ? 3.923 1.125 -11.246 1.00 72.50 317 SER A O 1
ATOM 2484 N N . TYR A 1 318 ? 5.895 1.679 -10.313 1.00 64.75 318 TYR A N 1
ATOM 2485 C CA . TYR A 1 318 ? 5.347 2.488 -9.236 1.00 64.75 318 TYR A CA 1
ATOM 2486 C C . TYR A 1 318 ? 4.533 3.682 -9.753 1.00 64.75 318 TYR A C 1
ATOM 2488 O O . TYR A 1 318 ? 3.447 3.969 -9.258 1.00 64.75 318 TYR A O 1
ATOM 2496 N N . GLU A 1 319 ? 5.013 4.382 -10.789 1.00 67.50 319 GLU A N 1
ATOM 2497 C CA . GLU A 1 319 ? 4.234 5.469 -11.396 1.00 67.50 319 GLU A CA 1
ATOM 2498 C C . GLU A 1 319 ? 2.902 4.986 -11.986 1.00 67.50 319 GLU A C 1
ATOM 2500 O O . GLU A 1 319 ? 1.921 5.732 -11.966 1.00 67.50 319 GLU A O 1
ATOM 2505 N N . ARG A 1 320 ? 2.862 3.771 -12.555 1.00 74.00 320 ARG A N 1
ATOM 2506 C CA . ARG A 1 320 ? 1.620 3.171 -13.066 1.00 74.00 320 ARG A CA 1
ATOM 2507 C C . ARG A 1 320 ? 0.663 2.839 -11.927 1.00 74.00 320 ARG A C 1
ATOM 2509 O O . ARG A 1 320 ? -0.515 3.156 -12.041 1.00 74.00 320 ARG A O 1
ATOM 2516 N N . GLU A 1 321 ? 1.172 2.251 -10.854 1.00 68.88 321 GLU A N 1
ATOM 2517 C CA . GLU A 1 321 ? 0.388 1.894 -9.673 1.00 68.88 321 GLU A CA 1
ATOM 2518 C C . GLU A 1 321 ? -0.224 3.134 -9.012 1.00 68.88 321 GLU A C 1
ATOM 2520 O O . GLU A 1 321 ? -1.439 3.217 -8.865 1.00 68.88 321 GLU A O 1
ATOM 2525 N N . GLN A 1 322 ? 0.580 4.172 -8.760 1.00 69.31 322 GLN A N 1
ATOM 2526 C CA . GLN A 1 322 ? 0.104 5.443 -8.201 1.00 69.31 322 GLN A CA 1
ATOM 2527 C C . GLN A 1 322 ? -0.974 6.111 -9.062 1.00 69.31 322 GLN A C 1
ATOM 2529 O O . GLN A 1 322 ? -1.923 6.688 -8.538 1.00 69.31 322 GLN A O 1
ATOM 2534 N N . ARG A 1 323 ? -0.851 6.036 -10.393 1.00 74.25 323 ARG A N 1
ATOM 2535 C CA . ARG A 1 323 ? -1.894 6.536 -11.301 1.00 74.25 323 ARG A CA 1
ATOM 2536 C C . ARG A 1 323 ? -3.182 5.749 -11.165 1.00 74.25 323 ARG A C 1
ATOM 2538 O O . ARG A 1 323 ? -4.233 6.368 -11.091 1.00 74.25 323 ARG A O 1
ATOM 2545 N N . ALA A 1 324 ? -3.092 4.422 -11.138 1.00 73.56 324 ALA A N 1
ATOM 2546 C CA . ALA A 1 324 ? -4.259 3.561 -11.013 1.00 73.56 324 ALA A CA 1
ATOM 2547 C C . ALA A 1 324 ? -4.982 3.793 -9.676 1.00 73.56 324 ALA A C 1
ATOM 2549 O O . ALA A 1 324 ? -6.207 3.879 -9.655 1.00 73.56 324 ALA A O 1
ATOM 2550 N N . GLU A 1 325 ? -4.234 3.955 -8.582 1.00 73.38 325 GLU A N 1
ATOM 2551 C CA . GLU A 1 325 ? -4.775 4.320 -7.266 1.00 73.38 325 GLU A CA 1
ATOM 2552 C C . GLU A 1 325 ? -5.469 5.691 -7.297 1.00 73.38 325 GLU A C 1
ATOM 2554 O O . GLU A 1 325 ? -6.618 5.839 -6.878 1.00 73.38 325 GLU A O 1
ATOM 2559 N N . MET A 1 326 ? -4.821 6.699 -7.889 1.00 74.81 326 MET A N 1
ATOM 2560 C CA . MET A 1 326 ? -5.382 8.048 -7.987 1.00 74.81 326 MET A CA 1
ATOM 2561 C C . MET A 1 326 ? -6.618 8.109 -8.900 1.00 74.81 326 MET A C 1
ATOM 2563 O O . MET A 1 326 ? -7.576 8.828 -8.609 1.00 74.81 326 MET A O 1
ATOM 2567 N N . GLU A 1 327 ? -6.627 7.340 -9.990 1.00 81.19 327 GLU A N 1
ATOM 2568 C CA . GLU A 1 327 ? -7.782 7.178 -10.874 1.00 81.19 327 GLU A CA 1
ATOM 2569 C C . GLU A 1 327 ? -8.944 6.489 -10.155 1.00 81.19 327 GLU A C 1
ATOM 2571 O O . GLU A 1 327 ? -10.076 6.968 -10.269 1.00 81.19 327 GLU A O 1
ATOM 2576 N N . ARG A 1 328 ? -8.672 5.442 -9.362 1.00 83.06 328 ARG A N 1
ATOM 2577 C CA . ARG A 1 328 ? -9.677 4.769 -8.528 1.00 83.06 328 ARG A CA 1
ATOM 2578 C C . ARG A 1 328 ? -10.287 5.716 -7.504 1.00 83.06 328 ARG A C 1
ATOM 2580 O O . ARG A 1 328 ? -11.510 5.794 -7.426 1.00 83.06 328 ARG A O 1
ATOM 2587 N N . ALA A 1 329 ? -9.468 6.475 -6.778 1.00 84.50 329 ALA A N 1
ATOM 2588 C CA . ALA A 1 329 ? -9.937 7.480 -5.827 1.00 84.50 329 ALA A CA 1
ATOM 2589 C C . ALA A 1 329 ? -10.812 8.550 -6.508 1.00 84.50 329 ALA A C 1
ATOM 2591 O O . ALA A 1 329 ? -11.897 8.889 -6.026 1.00 84.50 329 ALA A O 1
ATOM 2592 N N . ALA A 1 330 ? -10.382 9.053 -7.671 1.00 83.31 330 ALA A N 1
ATOM 2593 C CA . ALA A 1 330 ? -11.144 10.027 -8.448 1.00 83.31 330 ALA A CA 1
ATOM 2594 C C . ALA A 1 330 ? -12.465 9.452 -8.982 1.00 83.31 330 ALA A C 1
ATOM 2596 O O . ALA A 1 330 ? -13.471 10.161 -9.040 1.00 83.31 330 ALA A O 1
ATOM 2597 N N . GLU A 1 331 ? -12.485 8.181 -9.380 1.00 89.00 331 GLU A N 1
ATOM 2598 C CA . GLU A 1 331 ? -13.697 7.496 -9.816 1.00 89.00 331 GLU A CA 1
ATOM 2599 C C . GLU A 1 331 ? -14.690 7.303 -8.672 1.00 89.00 331 GLU A C 1
ATOM 2601 O O . GLU A 1 331 ? -15.855 7.672 -8.832 1.00 89.00 331 GLU A O 1
ATOM 2606 N N . THR A 1 332 ? -14.234 6.824 -7.511 1.00 90.88 332 THR A N 1
ATOM 2607 C CA . THR A 1 332 ? -15.060 6.729 -6.299 1.00 90.88 332 THR A CA 1
ATOM 2608 C C . THR A 1 332 ? -15.670 8.091 -5.968 1.00 90.88 332 THR A C 1
ATOM 2610 O O . THR A 1 332 ? -16.878 8.203 -5.766 1.00 90.88 332 THR A O 1
ATOM 2613 N N . LEU A 1 333 ? -14.876 9.169 -6.010 1.00 93.50 333 LEU A N 1
ATOM 2614 C CA . LEU A 1 333 ? -15.382 10.517 -5.752 1.00 93.50 333 LEU A CA 1
ATOM 2615 C C . LEU A 1 333 ? -16.450 10.947 -6.768 1.00 93.50 333 LEU A C 1
ATOM 2617 O O . LEU A 1 333 ? -17.461 11.534 -6.383 1.00 93.50 333 LEU A O 1
ATOM 2621 N N . ARG A 1 334 ? -16.263 10.641 -8.059 1.00 91.38 334 ARG A N 1
ATOM 2622 C CA . ARG A 1 334 ? -17.277 10.910 -9.093 1.00 91.38 334 ARG A CA 1
ATOM 2623 C C . ARG A 1 334 ? -18.576 10.149 -8.828 1.00 91.38 334 ARG A C 1
ATOM 2625 O O . ARG A 1 334 ? -19.640 10.745 -8.976 1.00 91.38 334 ARG A O 1
ATOM 2632 N N . GLN A 1 335 ? -18.496 8.883 -8.418 1.00 92.06 335 GLN A N 1
ATOM 2633 C CA . GLN A 1 335 ? -19.665 8.067 -8.072 1.00 92.06 335 GLN A CA 1
ATOM 2634 C C . GLN A 1 335 ? -20.428 8.674 -6.883 1.00 92.06 335 GLN A C 1
ATOM 2636 O O . GLN A 1 335 ? -21.628 8.925 -6.989 1.00 92.06 335 GLN A O 1
ATOM 2641 N N . LEU A 1 336 ? -19.729 9.029 -5.800 1.00 94.62 336 LEU A N 1
ATOM 2642 C CA . LEU A 1 336 ? -20.332 9.680 -4.627 1.00 94.62 336 LEU A CA 1
ATOM 2643 C C . LEU A 1 336 ? -20.939 11.049 -4.970 1.00 94.62 336 LEU A C 1
ATOM 2645 O O . LEU A 1 336 ? -22.025 11.397 -4.509 1.00 94.62 336 LEU A O 1
ATOM 2649 N N . MET A 1 337 ? -20.287 11.813 -5.849 1.00 93.62 337 MET A N 1
ATOM 2650 C CA . MET A 1 337 ? -20.809 13.084 -6.354 1.00 93.62 337 MET A CA 1
ATOM 2651 C C . MET A 1 337 ? -22.069 12.925 -7.209 1.00 93.62 337 MET A C 1
ATOM 2653 O O . MET A 1 337 ? -22.818 13.889 -7.348 1.00 93.62 337 MET A O 1
ATOM 2657 N N . GLN A 1 338 ? -22.357 11.753 -7.767 1.00 94.12 338 GLN A N 1
ATOM 2658 C CA . GLN A 1 338 ? -23.571 11.502 -8.554 1.00 94.12 338 GLN A CA 1
ATOM 2659 C C . GLN A 1 338 ? -24.674 10.803 -7.749 1.00 94.12 338 GLN A C 1
ATOM 2661 O O . GLN A 1 338 ? -25.828 10.835 -8.165 1.00 94.12 338 GLN A O 1
ATOM 2666 N N . ALA A 1 339 ? -24.348 10.246 -6.582 1.00 95.00 339 ALA A N 1
ATOM 2667 C CA . ALA A 1 339 ? -25.284 9.502 -5.749 1.00 95.00 339 ALA A CA 1
ATOM 2668 C C . ALA A 1 339 ? -26.457 10.357 -5.243 1.00 95.00 339 ALA A C 1
ATOM 2670 O O . ALA A 1 339 ? -26.276 11.470 -4.746 1.00 95.00 339 ALA A O 1
ATOM 2671 N N . GLU A 1 340 ? -27.677 9.833 -5.332 1.00 91.75 340 GLU A N 1
ATOM 2672 C CA . GLU A 1 340 ? -28.853 10.491 -4.749 1.00 91.75 340 GLU A CA 1
ATOM 2673 C C . GLU A 1 340 ? -28.799 10.470 -3.213 1.00 91.75 340 GLU A C 1
ATOM 2675 O O . GLU A 1 340 ? -29.072 11.489 -2.578 1.00 91.75 340 GLU A O 1
ATOM 2680 N N . ASP A 1 341 ? -28.371 9.341 -2.637 1.00 94.06 341 ASP A N 1
ATOM 2681 C CA . ASP A 1 341 ? -28.122 9.159 -1.206 1.00 94.06 341 ASP A CA 1
ATOM 2682 C C . ASP A 1 341 ? -26.616 9.004 -0.947 1.00 94.06 341 ASP A C 1
ATOM 2684 O O . ASP A 1 341 ? -26.013 7.969 -1.240 1.00 94.06 341 ASP A O 1
ATOM 2688 N N . ILE A 1 342 ? -26.006 10.060 -0.405 1.00 93.06 342 ILE A N 1
ATOM 2689 C CA . ILE A 1 342 ? -24.572 10.095 -0.099 1.00 93.06 342 ILE A CA 1
ATOM 2690 C C . ILE A 1 342 ? -24.230 9.117 1.032 1.00 93.06 342 ILE A C 1
ATOM 2692 O O . ILE A 1 342 ? -23.191 8.469 0.963 1.00 93.06 342 ILE A O 1
ATOM 2696 N N . ALA A 1 343 ? -25.091 8.969 2.043 1.00 90.19 343 ALA A N 1
ATOM 2697 C CA . ALA A 1 343 ? -24.824 8.108 3.195 1.00 90.19 343 ALA A CA 1
ATOM 2698 C C . ALA A 1 343 ? -24.784 6.634 2.799 1.00 90.19 343 ALA A C 1
ATOM 2700 O O . ALA A 1 343 ? -23.866 5.906 3.186 1.00 90.19 343 ALA A O 1
ATOM 2701 N N . LEU A 1 344 ? -25.740 6.204 1.974 1.00 91.06 344 LEU A N 1
ATOM 2702 C CA . LEU A 1 344 ? -25.731 4.854 1.422 1.00 91.06 344 LEU A CA 1
ATOM 2703 C C . LEU A 1 344 ? -24.517 4.636 0.508 1.00 91.06 344 LEU A C 1
ATOM 2705 O O . LEU A 1 344 ? -23.798 3.656 0.673 1.00 91.06 344 LEU A O 1
ATOM 2709 N N . ALA A 1 345 ? -24.234 5.578 -0.395 1.00 91.81 345 ALA A N 1
ATOM 2710 C CA . ALA A 1 345 ? -23.133 5.433 -1.343 1.00 91.81 345 ALA A CA 1
ATOM 2711 C C . ALA A 1 345 ? -21.752 5.408 -0.664 1.00 91.81 345 ALA A C 1
ATOM 2713 O O . ALA A 1 345 ? -20.871 4.664 -1.095 1.00 91.81 345 ALA A O 1
ATOM 2714 N N . VAL A 1 346 ? -21.563 6.188 0.407 1.00 91.88 346 VAL A N 1
ATOM 2715 C CA . VAL A 1 346 ? -20.347 6.159 1.234 1.00 91.88 346 VAL A CA 1
ATOM 2716 C C . VAL A 1 346 ? -20.199 4.802 1.922 1.00 91.88 346 VAL A C 1
ATOM 2718 O O . VAL A 1 346 ? -19.112 4.229 1.887 1.00 91.88 346 VAL A O 1
ATOM 2721 N N . ARG A 1 347 ? -21.281 4.241 2.478 1.00 85.62 347 ARG A N 1
ATOM 2722 C CA . ARG A 1 347 ? -21.262 2.898 3.086 1.00 85.62 347 ARG A CA 1
ATOM 2723 C C . ARG A 1 347 ? -20.925 1.802 2.078 1.00 85.62 347 ARG A C 1
ATOM 2725 O O . ARG A 1 347 ? -20.077 0.966 2.370 1.00 85.62 347 ARG A O 1
ATOM 2732 N N . ASP A 1 348 ? -21.522 1.841 0.891 1.00 87.12 348 ASP A N 1
ATOM 2733 C CA . ASP A 1 348 ? -21.281 0.847 -0.164 1.00 87.12 348 ASP A CA 1
ATOM 2734 C C . ASP A 1 348 ? -19.841 0.892 -0.705 1.00 87.12 348 ASP A C 1
ATOM 2736 O O . ASP A 1 348 ? -19.334 -0.101 -1.223 1.00 87.12 348 ASP A O 1
ATOM 2740 N N . ASN A 1 349 ? -19.160 2.034 -0.565 1.00 86.81 349 ASN A N 1
ATOM 2741 C CA . ASN A 1 349 ? -17.789 2.237 -1.031 1.00 86.81 349 ASN A CA 1
ATOM 2742 C C . ASN A 1 349 ? -16.758 2.301 0.106 1.00 86.81 349 ASN A C 1
ATOM 2744 O O . ASN A 1 349 ? -15.627 2.708 -0.147 1.00 86.81 349 ASN A O 1
ATOM 2748 N N . ILE A 1 350 ? -17.096 1.883 1.332 1.00 82.44 350 ILE A N 1
ATOM 2749 C CA . ILE A 1 350 ? -16.218 2.050 2.504 1.00 82.44 350 ILE A CA 1
ATOM 2750 C C . ILE A 1 350 ? -14.827 1.432 2.318 1.00 82.44 350 ILE A C 1
ATOM 2752 O O . ILE A 1 350 ? -13.827 2.048 2.666 1.00 82.44 350 ILE A O 1
ATOM 2756 N N . ASN A 1 351 ? -14.740 0.280 1.649 1.00 79.62 351 ASN A N 1
ATOM 2757 C CA . ASN A 1 351 ? -13.470 -0.402 1.369 1.00 79.62 351 ASN A CA 1
ATOM 2758 C C . ASN A 1 351 ? -12.582 0.334 0.345 1.00 79.62 351 ASN A C 1
ATOM 2760 O O . ASN A 1 351 ? -11.436 -0.051 0.142 1.00 79.62 351 ASN A O 1
ATOM 2764 N N . ARG A 1 352 ? -13.116 1.351 -0.341 1.00 81.31 352 ARG A N 1
ATOM 2765 C CA . ARG A 1 352 ? -12.416 2.176 -1.343 1.00 81.31 352 ARG A CA 1
ATOM 2766 C C . ARG A 1 352 ? -12.133 3.594 -0.833 1.00 81.31 352 ARG A C 1
ATOM 2768 O O . ARG A 1 352 ? -11.708 4.442 -1.616 1.00 81.31 352 ARG A O 1
ATOM 2775 N N . ILE A 1 353 ? -12.443 3.868 0.433 1.00 86.00 353 ILE A N 1
ATOM 2776 C CA . ILE A 1 353 ? -12.250 5.162 1.086 1.00 86.00 353 ILE A CA 1
ATOM 2777 C C . ILE A 1 353 ? -11.010 5.034 1.972 1.00 86.00 353 ILE A C 1
ATOM 2779 O O . ILE A 1 353 ? -11.087 4.609 3.121 1.00 86.00 353 ILE A O 1
ATOM 2783 N N . ASP A 1 354 ? -9.863 5.382 1.400 1.00 79.00 354 ASP A N 1
ATOM 2784 C CA . ASP A 1 354 ? -8.554 5.389 2.048 1.00 79.00 354 ASP A CA 1
ATOM 2785 C C . ASP A 1 354 ? -7.997 6.822 2.177 1.00 79.00 354 ASP A C 1
ATOM 2787 O O . ASP A 1 354 ? -8.637 7.813 1.800 1.00 79.00 354 ASP A O 1
ATOM 2791 N N . ASP A 1 355 ? -6.781 6.951 2.710 1.00 76.31 355 ASP A N 1
ATOM 2792 C CA . ASP A 1 355 ? -6.111 8.246 2.867 1.00 76.31 355 ASP A CA 1
ATOM 2793 C C . ASP A 1 355 ? -5.930 8.983 1.531 1.00 76.31 355 ASP A C 1
ATOM 2795 O O . ASP A 1 355 ? -6.020 10.215 1.479 1.00 76.31 355 ASP A O 1
ATOM 2799 N N . LEU A 1 356 ? -5.705 8.255 0.431 1.00 79.25 356 LEU A N 1
ATOM 2800 C CA . LEU A 1 356 ? -5.560 8.846 -0.897 1.00 79.25 356 LEU A CA 1
ATOM 2801 C C . LEU A 1 356 ? -6.891 9.421 -1.390 1.00 79.25 356 LEU A C 1
ATOM 2803 O O . LEU A 1 356 ? -6.928 10.542 -1.905 1.00 79.25 356 LEU A O 1
ATOM 2807 N N . PHE A 1 357 ? -7.996 8.701 -1.196 1.00 92.38 357 PHE A N 1
ATOM 2808 C CA . PHE A 1 357 ? -9.334 9.208 -1.468 1.00 92.38 357 PHE A CA 1
ATOM 2809 C C . PHE A 1 357 ? -9.623 10.481 -0.667 1.00 92.38 357 PHE A C 1
ATOM 2811 O O . PHE A 1 357 ? -10.097 11.464 -1.245 1.00 92.38 357 PHE A O 1
ATOM 2818 N N . LEU A 1 358 ? -9.295 10.508 0.630 1.00 86.56 358 LEU A N 1
ATOM 2819 C CA . LEU A 1 358 ? -9.481 11.695 1.469 1.00 86.56 358 LEU A CA 1
ATOM 2820 C C . LEU A 1 358 ? -8.684 12.897 0.946 1.00 86.56 358 LEU A C 1
ATOM 2822 O O . LEU A 1 358 ? -9.221 14.007 0.890 1.00 86.56 358 LEU A O 1
ATOM 2826 N N . GLN A 1 359 ? -7.446 12.686 0.491 1.00 81.44 359 GLN A N 1
ATOM 2827 C CA . GLN A 1 359 ? -6.641 13.733 -0.148 1.00 81.44 359 GLN A CA 1
ATOM 2828 C C . GLN A 1 359 ? -7.288 14.240 -1.442 1.00 81.44 359 GLN A C 1
ATOM 2830 O O . GLN A 1 359 ? -7.425 15.450 -1.634 1.00 81.44 359 GLN A O 1
ATOM 2835 N N . VAL A 1 360 ? -7.733 13.337 -2.324 1.00 88.44 360 VAL A N 1
ATOM 2836 C CA . VAL A 1 360 ? -8.416 13.702 -3.577 1.00 88.44 360 VAL A CA 1
ATOM 2837 C C . VAL A 1 360 ? -9.693 14.494 -3.287 1.00 88.44 360 VAL A C 1
ATOM 2839 O O . VAL A 1 360 ? -9.938 15.523 -3.923 1.00 88.44 360 VAL A O 1
ATOM 2842 N N . LEU A 1 361 ? -10.487 14.064 -2.308 1.00 92.25 361 LEU A N 1
ATOM 2843 C CA . LEU A 1 361 ? -11.692 14.756 -1.860 1.00 92.25 361 LEU A CA 1
ATOM 2844 C C . LEU A 1 361 ? -11.380 16.167 -1.344 1.00 92.25 361 LEU A C 1
ATOM 2846 O O . LEU A 1 361 ? -12.030 17.121 -1.775 1.00 92.25 361 LEU A O 1
ATOM 2850 N N . GLN A 1 362 ? -10.369 16.323 -0.484 1.00 83.94 362 GLN A N 1
ATOM 2851 C CA . GLN A 1 362 ? -9.951 17.628 0.040 1.00 83.94 362 GLN A CA 1
ATOM 2852 C C . GLN A 1 362 ? -9.474 18.571 -1.071 1.00 83.94 362 GLN A C 1
ATOM 2854 O O . GLN A 1 362 ? -9.928 19.714 -1.135 1.00 83.94 362 GLN A O 1
ATOM 2859 N N . VAL A 1 363 ? -8.635 18.089 -1.995 1.00 88.44 363 VAL A N 1
ATOM 2860 C CA . VAL A 1 363 ? -8.155 18.882 -3.140 1.00 88.44 363 VAL A CA 1
ATOM 2861 C C . VAL A 1 363 ? -9.324 19.376 -3.998 1.00 88.44 363 VAL A C 1
ATOM 2863 O O . VAL A 1 363 ? -9.375 20.553 -4.357 1.00 88.44 363 VAL A O 1
ATOM 2866 N N . ASN A 1 364 ? -10.292 18.505 -4.297 1.00 89.06 364 ASN A N 1
ATOM 2867 C CA . ASN A 1 364 ? -11.475 18.882 -5.076 1.00 89.06 364 ASN A CA 1
ATOM 2868 C C . ASN A 1 364 ? -12.393 19.848 -4.310 1.00 89.06 364 ASN A C 1
ATOM 2870 O O . ASN A 1 364 ? -12.958 20.762 -4.913 1.00 89.06 364 ASN A O 1
ATOM 2874 N N . LEU A 1 365 ? -12.541 19.676 -2.993 1.00 90.12 365 LEU A N 1
ATOM 2875 C CA . LEU A 1 365 ? -13.328 20.571 -2.142 1.00 90.12 365 LEU A CA 1
ATOM 2876 C C . LEU A 1 365 ? -12.727 21.982 -2.111 1.00 90.12 365 LEU A C 1
ATOM 2878 O O . LEU A 1 365 ? -13.455 22.967 -2.271 1.00 90.12 365 LEU A O 1
ATOM 2882 N N . ASP A 1 366 ? -11.410 22.085 -1.946 1.00 87.00 366 ASP A N 1
ATOM 2883 C CA . ASP A 1 366 ? -10.697 23.360 -1.946 1.00 87.00 366 ASP A CA 1
ATOM 2884 C C . ASP A 1 366 ? -10.769 24.050 -3.309 1.00 87.00 366 ASP A C 1
ATOM 2886 O O . ASP A 1 366 ? -11.027 25.255 -3.375 1.00 87.00 366 ASP A O 1
ATOM 2890 N N . GLU A 1 367 ? -10.619 23.303 -4.403 1.00 89.94 367 GLU A N 1
ATOM 2891 C CA . GLU A 1 367 ? -10.765 23.843 -5.756 1.00 89.94 367 GLU A CA 1
ATOM 2892 C C . GLU A 1 367 ? -12.198 24.323 -6.031 1.00 89.94 367 GLU A C 1
ATOM 2894 O O . GLU A 1 367 ? -12.405 25.414 -6.568 1.00 89.94 367 GLU A O 1
ATOM 2899 N N . ALA A 1 368 ? -13.216 23.576 -5.592 1.00 91.06 368 ALA A N 1
ATOM 2900 C CA . ALA A 1 368 ? -14.614 23.989 -5.710 1.00 91.06 368 ALA A CA 1
ATOM 2901 C C . ALA A 1 368 ? -14.908 25.278 -4.920 1.00 91.06 368 ALA A C 1
ATOM 2903 O O . ALA A 1 368 ? -15.665 26.133 -5.385 1.00 91.06 368 ALA A O 1
ATOM 2904 N N . ARG A 1 369 ? -14.281 25.453 -3.748 1.00 90.19 369 ARG A N 1
ATOM 2905 C CA . ARG A 1 369 ? -14.366 26.692 -2.956 1.00 90.19 369 ARG A CA 1
ATOM 2906 C C . ARG A 1 369 ? -13.665 27.860 -3.651 1.00 90.19 369 ARG A C 1
ATOM 2908 O O . ARG A 1 369 ? -14.242 28.943 -3.726 1.00 90.19 369 ARG A O 1
ATOM 2915 N N . ARG A 1 370 ? -12.459 27.650 -4.191 1.00 90.25 370 ARG A N 1
ATOM 2916 C CA . ARG A 1 370 ? -11.685 28.683 -4.912 1.00 90.25 370 ARG A CA 1
ATOM 2917 C C . ARG A 1 370 ? -12.373 29.145 -6.193 1.00 90.25 370 ARG A C 1
ATOM 2919 O O . ARG A 1 370 ? -12.403 30.340 -6.470 1.00 90.25 370 ARG A O 1
ATOM 2926 N N . SER A 1 371 ? -12.949 28.212 -6.944 1.00 91.69 371 SER A N 1
ATOM 2927 C CA . SER A 1 371 ? -13.679 28.484 -8.189 1.00 91.69 371 SER A CA 1
ATOM 2928 C C . SER A 1 371 ? -15.091 29.049 -7.970 1.00 91.69 371 SER A C 1
ATOM 2930 O O . SER A 1 371 ? -15.763 29.412 -8.935 1.00 91.69 371 SER A O 1
ATOM 2932 N N . GLY A 1 372 ? -15.558 29.147 -6.718 1.00 91.12 372 GLY A N 1
ATOM 2933 C CA . GLY A 1 372 ? -16.885 29.668 -6.381 1.00 91.12 372 GLY A CA 1
ATOM 2934 C C . GLY A 1 372 ? -18.040 28.732 -6.758 1.00 91.12 372 GLY A C 1
ATOM 2935 O O . GLY A 1 372 ? -19.193 29.166 -6.817 1.00 91.12 372 GLY A O 1
ATOM 2936 N N . ASN A 1 373 ? -17.766 27.449 -7.014 1.00 93.12 373 ASN A N 1
ATOM 2937 C CA . ASN A 1 373 ? -18.795 26.463 -7.324 1.00 93.12 373 ASN A CA 1
ATOM 2938 C C . ASN A 1 373 ? -19.494 25.993 -6.037 1.00 93.12 373 ASN A C 1
ATOM 2940 O O . ASN A 1 373 ? -19.156 24.964 -5.444 1.00 93.12 373 ASN A O 1
ATOM 2944 N N . MET A 1 374 ? -20.487 26.767 -5.595 1.00 91.62 374 MET A N 1
ATOM 2945 C CA . MET A 1 374 ? -21.216 26.529 -4.340 1.00 91.62 374 MET A CA 1
ATOM 2946 C C . MET A 1 374 ? -21.950 25.180 -4.313 1.00 91.62 374 MET A C 1
ATOM 2948 O O . MET A 1 374 ? -22.030 24.546 -3.265 1.00 91.62 374 MET A O 1
ATOM 2952 N N . ALA A 1 375 ? -22.454 24.715 -5.461 1.00 91.69 375 ALA A N 1
ATOM 2953 C CA . ALA A 1 375 ? -23.133 23.425 -5.555 1.00 91.69 375 ALA A CA 1
ATOM 2954 C C . ALA A 1 375 ? -22.154 22.255 -5.361 1.00 91.69 375 ALA A C 1
ATOM 2956 O O . ALA A 1 375 ? -22.407 21.368 -4.547 1.00 91.69 375 ALA A O 1
ATOM 2957 N N . ALA A 1 376 ? -21.016 22.274 -6.065 1.00 89.81 376 ALA A N 1
ATOM 2958 C CA . ALA A 1 376 ? -20.003 21.229 -5.936 1.00 89.81 376 ALA A CA 1
ATOM 2959 C C . ALA A 1 376 ? -19.350 21.237 -4.549 1.00 89.81 376 ALA A C 1
ATOM 2961 O O . ALA A 1 376 ? -19.246 20.191 -3.923 1.00 89.81 376 ALA A O 1
ATOM 2962 N N . SER A 1 377 ? -18.967 22.409 -4.038 1.00 93.81 377 SER A N 1
ATOM 2963 C CA . SER A 1 377 ? -18.352 22.541 -2.708 1.00 93.81 377 SER A CA 1
ATOM 2964 C C . SER A 1 377 ? -19.284 22.118 -1.573 1.00 93.81 377 SER A C 1
ATOM 2966 O O . SER A 1 377 ? -18.832 21.446 -0.651 1.00 93.81 377 SER A O 1
ATOM 2968 N N . GLY A 1 378 ? -20.577 22.450 -1.645 1.00 94.81 378 GLY A N 1
ATOM 2969 C CA . GLY A 1 378 ? -21.562 21.983 -0.669 1.00 94.81 378 GLY A CA 1
ATOM 2970 C C . GLY A 1 378 ? -21.703 20.460 -0.680 1.00 94.81 378 GLY A C 1
ATOM 2971 O O . GLY A 1 378 ? -21.712 19.828 0.372 1.00 94.81 378 GLY A O 1
ATOM 2972 N N . ARG A 1 379 ? -21.734 19.859 -1.872 1.00 94.69 379 ARG A N 1
ATOM 2973 C CA . ARG A 1 379 ? -21.858 18.407 -2.034 1.00 94.69 379 ARG A CA 1
ATOM 2974 C C . ARG A 1 379 ? -20.599 17.649 -1.608 1.00 94.69 379 ARG A C 1
ATOM 2976 O O . ARG A 1 379 ? -20.700 16.662 -0.893 1.00 94.69 379 ARG A O 1
ATOM 2983 N N . LEU A 1 380 ? -19.417 18.148 -1.966 1.00 95.62 380 LEU A N 1
ATOM 2984 C CA . LEU A 1 380 ? -18.131 17.608 -1.513 1.00 95.62 380 LEU A CA 1
ATOM 2985 C C . LEU A 1 380 ? -17.978 17.719 0.011 1.00 95.62 380 LEU A C 1
ATOM 2987 O O . LEU A 1 380 ? -17.471 16.795 0.638 1.00 95.62 380 LEU A O 1
ATOM 2991 N N . ALA A 1 381 ? -18.458 18.809 0.622 1.00 94.12 381 ALA A N 1
ATOM 2992 C CA . ALA A 1 381 ? -18.461 18.957 2.076 1.00 94.12 381 ALA A CA 1
ATOM 2993 C C . ALA A 1 381 ? -19.379 17.930 2.762 1.00 94.12 381 ALA A C 1
ATOM 2995 O O . ALA A 1 381 ? -18.983 17.361 3.774 1.00 94.12 381 ALA A O 1
ATOM 2996 N N . GLN A 1 382 ? -20.556 17.646 2.190 1.00 95.56 382 GLN A N 1
ATOM 2997 C CA . GLN A 1 382 ? -21.444 16.588 2.689 1.00 95.56 382 GLN A CA 1
ATOM 2998 C C . GLN A 1 382 ? -20.798 15.203 2.597 1.00 95.56 382 GLN A C 1
ATOM 3000 O O . GLN A 1 382 ? -20.861 14.445 3.559 1.00 95.56 382 GLN A O 1
ATOM 3005 N N . ILE A 1 383 ? -20.144 14.886 1.471 1.00 95.50 383 ILE A N 1
ATOM 3006 C CA . ILE A 1 383 ? -19.396 13.628 1.316 1.00 95.50 383 ILE A CA 1
ATOM 3007 C C . ILE A 1 383 ? -18.308 13.531 2.388 1.00 95.50 383 ILE A C 1
ATOM 3009 O O . ILE A 1 383 ? -18.206 12.513 3.060 1.00 95.50 383 ILE A O 1
ATOM 3013 N N . TYR A 1 384 ? -17.530 14.596 2.584 1.00 91.88 384 TYR A N 1
ATOM 3014 C CA . TYR A 1 384 ? -16.471 14.635 3.592 1.00 91.88 384 TYR A CA 1
ATOM 3015 C C . TYR A 1 384 ? -16.997 14.391 5.012 1.00 91.88 384 TYR A C 1
ATOM 3017 O O . TYR A 1 384 ? -16.432 13.587 5.749 1.00 91.88 384 TYR A O 1
ATOM 3025 N N . GLU A 1 385 ? -18.096 15.042 5.388 1.00 92.38 385 GLU A N 1
ATOM 3026 C CA . GLU A 1 385 ? -18.717 14.871 6.703 1.00 92.38 385 GLU A CA 1
ATOM 3027 C C . GLU A 1 385 ? -19.260 13.451 6.914 1.00 92.38 385 GLU A C 1
ATOM 3029 O O . GLU A 1 385 ? -19.071 12.869 7.980 1.00 92.38 385 GLU A O 1
ATOM 3034 N N . GLU A 1 386 ? -19.905 12.874 5.900 1.00 93.31 386 GLU A N 1
ATOM 3035 C CA . GLU A 1 386 ? -20.438 11.512 5.962 1.00 93.31 386 GLU A CA 1
ATOM 3036 C C . GLU A 1 386 ? -19.327 10.464 6.076 1.00 93.31 386 GLU A C 1
ATOM 3038 O O . GLU A 1 386 ? -19.420 9.545 6.888 1.00 93.31 386 GLU A O 1
ATOM 3043 N N . VAL A 1 387 ? -18.244 10.639 5.313 1.00 90.00 387 VAL A N 1
ATOM 3044 C CA . VAL A 1 387 ? -17.057 9.783 5.384 1.00 90.00 387 VAL A CA 1
ATOM 3045 C C . VAL A 1 387 ? -16.442 9.832 6.780 1.00 90.00 387 VAL A C 1
ATOM 3047 O O . VAL A 1 387 ? -16.223 8.784 7.382 1.00 90.00 387 VAL A O 1
ATOM 3050 N N . LEU A 1 388 ? -16.216 11.028 7.335 1.00 85.81 388 LEU A N 1
ATOM 3051 C CA . LEU A 1 388 ? -15.662 11.164 8.684 1.00 85.81 388 LEU A CA 1
ATOM 3052 C C . LEU A 1 388 ? -16.564 10.541 9.749 1.00 85.81 388 LEU A C 1
ATOM 3054 O O . LEU A 1 388 ? -16.062 9.889 10.664 1.00 85.81 388 LEU A O 1
ATOM 3058 N N . ARG A 1 389 ? -17.883 10.711 9.624 1.00 85.69 389 ARG A N 1
ATOM 3059 C CA . ARG A 1 389 ? -18.846 10.097 10.541 1.00 85.69 389 ARG A CA 1
ATOM 3060 C C . ARG A 1 389 ? -18.745 8.577 10.504 1.00 85.69 389 ARG A C 1
ATOM 3062 O O . ARG A 1 389 ? -18.648 7.959 11.557 1.00 85.69 389 ARG A O 1
ATOM 3069 N N . LEU A 1 390 ? -18.712 7.984 9.311 1.00 83.19 390 LEU A N 1
ATOM 3070 C CA . LEU A 1 390 ? -18.625 6.534 9.159 1.00 83.19 390 LEU A CA 1
ATOM 3071 C C . LEU A 1 390 ? -17.290 5.985 9.681 1.00 83.19 390 LEU A C 1
ATOM 3073 O O . LEU A 1 390 ? -17.284 4.987 10.398 1.00 83.19 390 LEU A O 1
ATOM 3077 N N . VAL A 1 391 ? -16.177 6.672 9.401 1.00 76.94 391 VAL A N 1
ATOM 3078 C CA . VAL A 1 391 ? -14.856 6.321 9.948 1.00 76.94 391 VAL A CA 1
ATOM 3079 C C . VAL A 1 391 ? -14.892 6.341 11.479 1.00 76.94 391 VAL A C 1
ATOM 3081 O O . VAL A 1 391 ? -14.473 5.374 12.110 1.00 76.94 391 VAL A O 1
ATOM 3084 N N . GLN A 1 392 ? -15.473 7.377 12.091 1.00 74.75 392 GLN A N 1
ATOM 3085 C CA . GLN A 1 392 ? -15.631 7.466 13.549 1.00 74.75 392 GLN A CA 1
ATOM 3086 C C . GLN A 1 392 ? -16.574 6.402 14.131 1.00 74.75 392 GLN A C 1
ATOM 3088 O O . GLN A 1 392 ? -16.330 5.910 15.232 1.00 74.75 392 GLN A O 1
ATOM 3093 N N . GLU A 1 393 ? -17.643 6.038 13.419 1.00 77.44 393 GLU A N 1
ATOM 3094 C CA . GLU A 1 393 ? -18.563 4.964 13.816 1.00 77.44 393 GLU A CA 1
ATOM 3095 C C . GLU A 1 393 ? -17.886 3.588 13.773 1.00 77.44 393 GLU A C 1
ATOM 3097 O O . GLU A 1 393 ? -18.136 2.758 14.647 1.00 77.44 393 GLU A O 1
ATOM 3102 N N . SER A 1 394 ? -17.015 3.371 12.783 1.00 72.62 394 SER A N 1
ATOM 3103 C CA . SER A 1 394 ? -16.247 2.134 12.593 1.00 72.62 394 SER A CA 1
ATOM 3104 C C . SER A 1 394 ? -14.968 2.047 13.432 1.00 72.62 394 SER A C 1
ATOM 3106 O O . SER A 1 394 ? -14.364 0.979 13.511 1.00 72.62 394 SER A O 1
ATOM 3108 N N . ALA A 1 395 ? -14.550 3.148 14.064 1.00 75.56 395 ALA A N 1
ATOM 3109 C CA . ALA A 1 395 ? -13.333 3.187 14.859 1.00 75.56 395 ALA A CA 1
ATOM 3110 C C . ALA A 1 395 ? -13.448 2.285 16.107 1.00 75.56 395 ALA A C 1
ATOM 3112 O O . ALA A 1 395 ? -14.500 2.286 16.766 1.00 75.56 395 ALA A O 1
ATOM 3113 N N . PRO A 1 396 ? -12.370 1.562 16.480 1.00 80.06 396 PRO A N 1
ATOM 3114 C CA . PRO A 1 396 ? -12.331 0.781 17.711 1.00 80.06 396 PRO A CA 1
ATOM 3115 C C . PRO A 1 396 ? -12.721 1.615 18.946 1.00 80.06 396 PRO A C 1
ATOM 3117 O O . PRO A 1 396 ? -12.488 2.833 18.963 1.00 80.06 396 PRO A O 1
ATOM 3120 N N . PRO A 1 397 ? -13.318 1.000 19.986 1.00 85.00 397 PRO A N 1
ATOM 3121 C CA . PRO A 1 397 ? -13.750 1.701 21.198 1.00 85.00 397 PRO A CA 1
ATOM 3122 C C . PRO A 1 397 ? -12.663 2.584 21.826 1.00 85.00 397 PRO A C 1
ATOM 3124 O O . PRO A 1 397 ? -12.965 3.676 22.313 1.00 85.00 397 PRO A O 1
ATOM 3127 N N . GLU A 1 398 ? -11.414 2.131 21.771 1.00 88.31 398 GLU A N 1
ATOM 3128 C CA . GLU A 1 398 ? -10.228 2.799 22.301 1.00 88.31 398 GLU A CA 1
ATOM 3129 C C . GLU A 1 398 ? -9.939 4.074 21.498 1.00 88.31 398 GLU A C 1
ATOM 3131 O O . GLU A 1 398 ? -9.858 5.160 22.068 1.00 88.31 398 GLU A O 1
ATOM 3136 N N . ILE A 1 399 ? -9.912 3.982 20.163 1.00 87.75 399 ILE A N 1
ATOM 3137 C CA . ILE A 1 399 ? -9.687 5.122 19.256 1.00 87.75 399 ILE A CA 1
ATOM 3138 C C . ILE A 1 399 ? -10.780 6.185 19.406 1.00 87.75 399 ILE A C 1
ATOM 3140 O O . ILE A 1 399 ? -10.502 7.387 19.416 1.00 87.75 399 ILE A O 1
ATOM 3144 N N . ARG A 1 400 ? -12.039 5.763 19.570 1.00 86.81 400 ARG A N 1
ATOM 3145 C CA . ARG A 1 400 ? -13.155 6.689 19.816 1.00 86.81 400 ARG A CA 1
ATOM 3146 C C . ARG A 1 400 ? -12.965 7.467 21.113 1.00 86.81 400 ARG A C 1
ATOM 3148 O O . ARG A 1 400 ? -13.180 8.677 21.127 1.00 86.81 400 ARG A O 1
ATOM 3155 N N . PHE A 1 401 ? -12.546 6.786 22.176 1.00 92.19 401 PHE A N 1
ATOM 3156 C CA . PHE A 1 401 ? -12.305 7.423 23.465 1.00 92.19 401 PHE A CA 1
ATOM 3157 C C . PHE A 1 401 ? -11.088 8.360 23.425 1.00 92.19 401 PHE A C 1
ATOM 3159 O O . PHE A 1 401 ? -11.151 9.462 23.963 1.00 92.19 401 PHE A O 1
ATOM 3166 N N . ILE A 1 402 ? -10.022 7.996 22.706 1.00 92.50 402 ILE A N 1
ATOM 3167 C CA . ILE A 1 402 ? -8.859 8.872 22.478 1.00 92.50 402 ILE A CA 1
ATOM 3168 C C . ILE A 1 402 ? -9.275 10.177 21.782 1.00 92.50 402 ILE A C 1
ATOM 3170 O O . ILE A 1 402 ? -8.883 11.262 22.215 1.00 92.50 402 ILE A O 1
ATOM 3174 N N . ASN A 1 403 ? -10.111 10.094 20.743 1.00 88.25 403 ASN A N 1
ATOM 3175 C CA . ASN A 1 403 ? -10.628 11.277 20.049 1.00 88.25 403 ASN A CA 1
ATOM 3176 C C . ASN A 1 403 ? -11.494 12.162 20.963 1.00 88.25 403 ASN A C 1
ATOM 3178 O O . ASN A 1 403 ? -11.399 13.389 20.894 1.00 88.25 403 ASN A O 1
ATOM 3182 N N . GLU A 1 404 ? -12.303 11.561 21.839 1.00 90.44 404 GLU A N 1
ATOM 3183 C CA . GLU A 1 404 ? -13.093 12.279 22.849 1.00 90.44 404 GLU A CA 1
ATOM 3184 C C . GLU A 1 404 ? -12.182 13.030 23.839 1.00 90.44 404 GLU A C 1
ATOM 3186 O O . GLU A 1 404 ? -12.360 14.228 24.060 1.00 90.44 404 GLU A O 1
ATOM 3191 N N . LEU A 1 405 ? -11.131 12.374 24.348 1.00 93.31 405 LEU A N 1
ATOM 3192 C CA . LEU A 1 405 ? -10.139 12.976 25.252 1.00 93.31 405 LEU A CA 1
ATOM 3193 C C . LEU A 1 405 ? -9.345 14.119 24.592 1.00 93.31 405 LEU A C 1
ATOM 3195 O O . LEU A 1 405 ? -9.024 15.129 25.233 1.00 93.31 405 LEU A O 1
ATOM 3199 N N . LEU A 1 406 ? -9.029 13.984 23.302 1.00 89.88 406 LEU A N 1
ATOM 3200 C CA . LEU A 1 406 ? -8.363 15.032 22.525 1.00 89.88 406 LEU A CA 1
ATOM 3201 C C . LEU A 1 406 ? -9.266 16.231 22.246 1.00 89.88 406 LEU A C 1
ATOM 3203 O O . LEU A 1 406 ? -8.768 17.356 22.190 1.00 89.88 406 LEU A O 1
ATOM 3207 N N . SER A 1 407 ? -10.568 15.992 22.103 1.00 89.62 407 SER A N 1
ATOM 3208 C CA . SER A 1 407 ? -11.564 17.030 21.820 1.00 89.62 407 SER A CA 1
ATOM 3209 C C . SER A 1 407 ? -11.954 17.848 23.053 1.00 89.62 407 SER A C 1
ATOM 3211 O O . SER A 1 407 ? -12.511 18.929 22.892 1.00 89.62 407 SER A O 1
ATOM 3213 N N . ALA A 1 408 ? -11.651 17.370 24.264 1.00 92.88 408 ALA A N 1
ATOM 3214 C CA . ALA A 1 408 ? -11.930 18.093 25.503 1.00 92.88 408 ALA A CA 1
ATOM 3215 C C . ALA A 1 408 ? -11.287 19.498 25.514 1.00 92.88 408 ALA A C 1
ATOM 3217 O O . ALA A 1 408 ? -10.152 19.704 25.075 1.00 92.88 408 ALA A O 1
ATOM 3218 N N . GLU A 1 409 ? -11.967 20.491 26.068 1.00 88.00 409 GLU A N 1
ATOM 3219 C CA . GLU A 1 409 ? -11.493 21.879 26.078 1.00 88.00 409 GLU A CA 1
ATOM 3220 C C . GLU A 1 409 ? -10.538 22.165 27.248 1.00 88.00 409 GLU A C 1
ATOM 3222 O O . GLU A 1 409 ? -9.795 23.148 27.229 1.00 88.00 409 GLU A O 1
ATOM 3227 N N . SER A 1 410 ? -10.526 21.307 28.274 1.00 90.25 410 SER A N 1
ATOM 3228 C CA . SER A 1 410 ? -9.747 21.524 29.498 1.00 90.25 410 SER A CA 1
ATOM 3229 C C . SER A 1 410 ? -9.275 20.230 30.165 1.00 90.25 410 SER A C 1
ATOM 3231 O O . SER A 1 410 ? -9.842 19.159 29.958 1.00 90.25 410 SER A O 1
ATOM 3233 N N . ASN A 1 411 ? -8.263 20.343 31.031 1.00 88.12 411 ASN A N 1
ATOM 3234 C CA . ASN A 1 411 ? -7.797 19.219 31.850 1.00 88.12 411 ASN A CA 1
ATOM 3235 C C . ASN A 1 411 ? -8.873 18.718 32.831 1.00 88.12 411 ASN A C 1
ATOM 3237 O O . ASN A 1 411 ? -8.902 17.532 33.139 1.00 88.12 411 ASN A O 1
ATOM 3241 N N . ASP A 1 412 ? -9.769 19.590 33.303 1.00 91.12 412 ASP A N 1
ATOM 3242 C CA . ASP A 1 412 ? -10.864 19.192 34.197 1.00 91.12 412 ASP A CA 1
ATOM 3243 C C . ASP A 1 412 ? -11.888 18.310 33.471 1.00 91.12 412 ASP A C 1
ATOM 3245 O O . ASP A 1 412 ? -12.393 17.339 34.035 1.00 91.12 412 ASP A O 1
ATOM 3249 N N . GLU A 1 413 ? -12.156 18.609 32.199 1.00 93.50 413 GLU A N 1
ATOM 3250 C CA . GLU A 1 413 ? -13.019 17.790 31.349 1.00 93.50 413 GLU A CA 1
ATOM 3251 C C . GLU A 1 413 ? -12.374 16.438 31.029 1.00 93.50 413 GLU A C 1
ATOM 3253 O O . GLU A 1 413 ? -13.035 15.410 31.160 1.00 93.50 413 GLU A O 1
ATOM 3258 N N . VAL A 1 414 ? -11.071 16.418 30.719 1.00 92.81 414 VAL A N 1
ATOM 3259 C CA . VAL A 1 414 ? -10.298 15.172 30.571 1.00 92.81 414 VAL A CA 1
ATOM 3260 C C . VAL A 1 414 ? -10.414 14.316 31.834 1.00 92.81 414 VAL A C 1
ATOM 3262 O O . VAL A 1 414 ? -10.791 13.150 31.744 1.00 92.81 414 VAL A O 1
ATOM 3265 N N . ASN A 1 415 ? -10.184 14.890 33.019 1.00 91.81 415 ASN A N 1
ATOM 3266 C CA . ASN A 1 415 ? -10.322 14.170 34.288 1.00 91.81 415 ASN A CA 1
ATOM 3267 C C . ASN A 1 415 ? -11.743 13.617 34.482 1.00 91.81 415 ASN A C 1
ATOM 3269 O O . ASN A 1 415 ? -11.919 12.468 34.890 1.00 91.81 415 ASN A O 1
ATOM 3273 N N . GLY A 1 416 ? -12.768 14.410 34.157 1.00 92.88 416 GLY A N 1
ATOM 3274 C CA . GLY A 1 416 ? -14.162 13.971 34.190 1.00 92.88 416 GLY A CA 1
ATOM 3275 C C . GLY A 1 416 ? -14.432 12.780 33.264 1.00 92.88 416 GLY A C 1
ATOM 3276 O O . GLY A 1 416 ? -15.084 11.819 33.678 1.00 92.88 416 GLY A O 1
ATOM 3277 N N . LEU A 1 417 ? -13.890 12.810 32.044 1.00 94.06 417 LEU A N 1
ATOM 3278 C CA . LEU A 1 417 ? -14.008 11.733 31.059 1.00 94.06 417 LEU A CA 1
ATOM 3279 C C . LEU A 1 417 ? -13.297 10.455 31.509 1.00 94.06 417 LEU A C 1
ATOM 3281 O O . LEU A 1 417 ? -13.878 9.372 31.390 1.00 94.06 417 LEU A O 1
ATOM 3285 N N . LEU A 1 418 ? -12.084 10.574 32.058 1.00 94.25 418 LEU A N 1
ATOM 3286 C CA . LEU A 1 418 ? -11.325 9.448 32.610 1.00 94.25 418 LEU A CA 1
ATOM 3287 C C . LEU A 1 418 ? -12.085 8.788 33.768 1.00 94.25 418 LEU A C 1
ATOM 3289 O O . LEU A 1 418 ? -12.264 7.572 33.769 1.00 94.25 418 LEU A O 1
ATOM 3293 N N . HIS A 1 419 ? -12.626 9.576 34.701 1.00 90.94 419 HIS A N 1
ATOM 3294 C CA . HIS A 1 419 ? -13.431 9.048 35.806 1.00 90.94 419 HIS A CA 1
ATOM 3295 C C . HIS A 1 419 ? -14.740 8.396 35.341 1.00 90.94 419 HIS A C 1
ATOM 3297 O O . HIS A 1 419 ? -15.117 7.337 35.842 1.00 90.94 419 HIS A O 1
ATOM 3303 N N . ALA A 1 420 ? -15.444 9.000 34.380 1.00 92.25 420 ALA A N 1
ATOM 3304 C CA . ALA A 1 420 ? -16.693 8.449 33.853 1.00 92.25 420 ALA A CA 1
ATOM 3305 C C . ALA A 1 420 ? -16.483 7.125 33.098 1.00 92.25 420 ALA A C 1
ATOM 3307 O O . ALA A 1 420 ? -17.374 6.273 33.072 1.00 92.25 420 ALA A O 1
ATOM 3308 N N . ASN A 1 421 ? -15.300 6.941 32.509 1.00 92.12 421 ASN A N 1
ATOM 3309 C CA . ASN A 1 421 ? -14.930 5.771 31.721 1.00 92.12 421 ASN A CA 1
ATOM 3310 C C . ASN A 1 421 ? -13.912 4.874 32.435 1.00 92.12 421 ASN A C 1
ATOM 3312 O O . ASN A 1 421 ? -13.199 4.126 31.777 1.00 92.12 421 ASN A O 1
ATOM 3316 N N . ASP A 1 422 ? -13.890 4.879 33.770 1.00 86.81 422 ASP A N 1
ATOM 3317 C CA . ASP A 1 422 ? -12.908 4.161 34.593 1.00 86.81 422 ASP A CA 1
ATOM 3318 C C . ASP A 1 422 ? -12.698 2.683 34.194 1.00 86.81 422 ASP A C 1
ATOM 3320 O O . ASP A 1 422 ? -11.586 2.166 34.242 1.00 86.81 422 ASP A O 1
ATOM 3324 N N . LYS A 1 423 ? -13.758 2.000 33.743 1.00 86.69 423 LYS A N 1
ATOM 3325 C CA . LYS A 1 423 ? -13.713 0.593 33.302 1.00 86.69 423 LYS A CA 1
ATOM 3326 C C . LYS A 1 423 ? -13.028 0.358 31.952 1.00 86.69 423 LYS A C 1
ATOM 3328 O O . LYS A 1 423 ? -12.745 -0.790 31.643 1.00 86.69 423 LYS A O 1
ATOM 3333 N N . LYS A 1 424 ? -12.857 1.405 31.145 1.00 86.81 424 LYS A N 1
ATOM 3334 C CA . LYS A 1 424 ? -12.167 1.370 29.846 1.00 86.81 424 LYS A CA 1
ATOM 3335 C C . LYS A 1 424 ? -10.688 1.736 29.971 1.00 86.81 424 LYS A C 1
ATOM 3337 O O . LYS A 1 424 ? -9.982 1.754 28.973 1.00 86.81 424 LYS A O 1
ATOM 3342 N N . LEU A 1 425 ? -10.248 2.128 31.167 1.00 91.00 425 LEU A N 1
ATOM 3343 C CA . LEU A 1 425 ? -8.849 2.420 31.431 1.00 91.00 425 LEU A CA 1
ATOM 3344 C C . LEU A 1 425 ? -8.147 1.086 31.655 1.00 91.00 425 LEU A C 1
ATOM 3346 O O . LEU A 1 425 ? -8.374 0.442 32.682 1.00 91.00 425 LEU A O 1
ATOM 3350 N N . ASP A 1 426 ? -7.339 0.679 30.685 1.00 87.81 426 ASP A N 1
ATOM 3351 C CA . ASP A 1 426 ? -6.559 -0.552 30.691 1.00 87.81 426 ASP A CA 1
ATOM 3352 C C . ASP A 1 426 ? -5.301 -0.409 29.810 1.00 87.81 426 ASP A C 1
ATOM 3354 O O . ASP A 1 426 ? -5.023 0.650 29.237 1.00 87.81 426 ASP A O 1
ATOM 3358 N N . LEU A 1 427 ? -4.520 -1.488 29.723 1.00 85.38 427 LEU A N 1
ATOM 3359 C CA . LEU A 1 427 ? -3.310 -1.543 28.903 1.00 85.38 427 LEU A CA 1
ATOM 3360 C C . LEU A 1 427 ? -3.602 -1.472 27.395 1.00 85.38 427 LEU A C 1
ATOM 3362 O O . LEU A 1 427 ? -2.747 -1.011 26.641 1.00 85.38 427 LEU A O 1
ATOM 3366 N N . GLN A 1 428 ? -4.793 -1.889 26.943 1.00 86.44 428 GLN A N 1
ATOM 3367 C CA . GLN A 1 428 ? -5.164 -1.820 25.525 1.00 86.44 428 GLN A CA 1
ATOM 3368 C C . GLN A 1 428 ? -5.345 -0.364 25.092 1.00 86.44 428 GLN A C 1
ATOM 3370 O O . GLN A 1 428 ? -4.830 0.041 24.049 1.00 86.44 428 GLN A O 1
ATOM 3375 N N . LEU A 1 429 ? -5.997 0.449 25.928 1.00 92.31 429 LEU A N 1
ATOM 3376 C CA . LEU A 1 429 ? -6.117 1.885 25.703 1.00 92.31 429 LEU A CA 1
ATOM 3377 C C . LEU A 1 429 ? -4.749 2.583 25.698 1.00 92.31 429 LEU A C 1
ATOM 3379 O O . LEU A 1 429 ? -4.524 3.450 24.854 1.00 92.31 429 LEU A O 1
ATOM 3383 N N . LEU A 1 430 ? -3.835 2.220 26.608 1.00 90.94 430 LEU A N 1
ATOM 3384 C CA . LEU A 1 430 ? -2.477 2.782 26.621 1.00 90.94 430 LEU A CA 1
ATOM 3385 C C . LEU A 1 430 ? -1.718 2.462 25.328 1.00 90.94 430 LEU A C 1
ATOM 3387 O O . LEU A 1 430 ? -1.152 3.374 24.729 1.00 90.94 430 LEU A O 1
ATOM 3391 N N . GLY A 1 431 ? -1.779 1.212 24.858 1.00 88.50 431 GLY A N 1
ATOM 3392 C CA . GLY A 1 431 ? -1.188 0.820 23.575 1.00 88.50 431 GLY A CA 1
ATOM 3393 C C . GLY A 1 431 ? -1.767 1.613 22.399 1.00 88.50 431 GLY A C 1
ATOM 3394 O O . GLY A 1 431 ? -1.021 2.169 21.597 1.00 88.50 431 GLY A O 1
ATOM 3395 N N . ALA A 1 432 ? -3.093 1.772 22.351 1.00 89.44 432 ALA A N 1
ATOM 3396 C CA . ALA A 1 432 ? -3.748 2.577 21.319 1.00 89.44 432 ALA A CA 1
ATOM 3397 C C . ALA A 1 432 ? -3.323 4.061 21.365 1.00 89.44 432 ALA A C 1
ATOM 3399 O O . ALA A 1 432 ? -3.150 4.691 20.321 1.00 89.44 432 ALA A O 1
ATOM 3400 N N . ILE A 1 433 ? -3.121 4.637 22.558 1.00 93.19 433 ILE A N 1
ATOM 3401 C CA . ILE A 1 433 ? -2.603 6.007 22.703 1.00 93.19 433 ILE A CA 1
ATOM 3402 C C . ILE A 1 433 ? -1.187 6.117 22.126 1.00 93.19 433 ILE A C 1
ATOM 3404 O O . ILE A 1 433 ? -0.896 7.094 21.433 1.00 93.19 433 ILE A O 1
ATOM 3408 N N . GLU A 1 434 ? -0.319 5.137 22.377 1.00 92.31 434 GLU A N 1
ATOM 3409 C CA . GLU A 1 434 ? 1.056 5.130 21.865 1.00 92.31 434 GLU A CA 1
ATOM 3410 C C . GLU A 1 434 ? 1.110 5.045 20.334 1.00 92.31 434 GLU A C 1
ATOM 3412 O O . GLU A 1 434 ? 1.851 5.809 19.708 1.00 92.31 434 GLU A O 1
ATOM 3417 N N . GLU A 1 435 ? 0.268 4.210 19.721 1.00 88.12 435 GLU A N 1
ATOM 3418 C CA . GLU A 1 435 ? 0.141 4.125 18.260 1.00 88.12 435 GLU A CA 1
ATOM 3419 C C . GLU A 1 435 ? -0.287 5.469 17.648 1.00 88.12 435 GLU A C 1
ATOM 3421 O O . GLU A 1 435 ? 0.352 5.979 16.719 1.00 88.12 435 GLU A O 1
ATOM 3426 N N . VAL A 1 436 ? -1.322 6.104 18.212 1.00 89.31 436 VAL A N 1
ATOM 3427 C CA . VAL A 1 436 ? -1.797 7.423 17.753 1.00 89.31 436 VAL A CA 1
ATOM 3428 C C . VAL A 1 436 ? -0.725 8.499 17.969 1.00 89.31 436 VAL A C 1
ATOM 3430 O O . VAL A 1 436 ? -0.522 9.369 17.115 1.00 89.31 436 VAL A O 1
ATOM 3433 N N . MET A 1 437 ? 0.017 8.445 19.080 1.00 90.56 437 MET A N 1
ATOM 3434 C CA . MET A 1 437 ? 1.153 9.338 19.323 1.00 90.56 437 MET A CA 1
ATOM 3435 C C . MET A 1 437 ? 2.242 9.173 18.260 1.00 90.56 437 MET A C 1
ATOM 3437 O O . MET A 1 437 ? 2.736 10.181 17.749 1.00 90.56 437 MET A O 1
ATOM 3441 N N . GLN A 1 438 ? 2.599 7.941 17.891 1.00 86.94 438 GLN A N 1
ATOM 3442 C CA . GLN A 1 438 ? 3.593 7.668 16.851 1.00 86.94 438 GLN A CA 1
ATOM 3443 C C . GLN A 1 438 ? 3.133 8.196 15.484 1.00 86.94 438 GLN A C 1
ATOM 3445 O O . GLN A 1 438 ? 3.911 8.831 14.762 1.00 86.94 438 GLN A O 1
ATOM 3450 N N . GLN A 1 439 ? 1.845 8.042 15.164 1.00 79.94 439 GLN A N 1
ATOM 3451 C CA . GLN A 1 439 ? 1.254 8.616 13.957 1.00 79.94 439 GLN A CA 1
ATOM 3452 C C . GLN A 1 439 ? 1.359 10.151 13.950 1.00 79.94 439 GLN A C 1
ATOM 3454 O O . GLN A 1 439 ? 1.804 10.739 12.960 1.00 79.94 439 GLN A O 1
ATOM 3459 N N . PHE A 1 440 ? 1.034 10.833 15.052 1.00 86.75 440 PHE A N 1
ATOM 3460 C CA . PHE A 1 440 ? 1.167 12.292 15.128 1.00 86.75 440 PHE A CA 1
ATOM 3461 C C . PHE A 1 440 ? 2.612 12.787 15.117 1.00 86.75 440 PHE A C 1
ATOM 3463 O O . PHE A 1 440 ? 2.869 13.869 14.579 1.00 86.75 440 PHE A O 1
ATOM 3470 N N . GLN A 1 441 ? 3.559 12.009 15.641 1.00 81.94 441 GLN A N 1
ATOM 3471 C CA . GLN A 1 441 ? 4.985 12.305 15.501 1.00 81.94 441 GLN A CA 1
ATOM 3472 C C . GLN A 1 441 ? 5.408 12.277 14.030 1.00 81.94 441 GLN A C 1
ATOM 3474 O O . GLN A 1 441 ? 6.064 13.217 13.579 1.00 81.94 441 GLN A O 1
ATOM 3479 N N . SER A 1 442 ? 4.977 11.262 13.272 1.00 72.19 442 SER A N 1
ATOM 3480 C CA . SER A 1 442 ? 5.277 11.155 11.837 1.00 72.19 442 SER A CA 1
ATOM 3481 C C . SER A 1 442 ? 4.681 12.310 11.018 1.00 72.19 442 SER A C 1
ATOM 3483 O O . SER A 1 442 ? 5.326 12.826 10.108 1.00 72.19 442 SER A O 1
ATOM 3485 N N . SER A 1 443 ? 3.501 12.794 11.417 1.00 66.62 443 SER A N 1
ATOM 3486 C CA . SER A 1 443 ? 2.800 13.922 10.789 1.00 66.62 443 SER A CA 1
ATOM 3487 C C . SER A 1 443 ? 3.261 15.306 11.282 1.00 66.62 443 SER A C 1
ATOM 3489 O O . SER A 1 443 ? 2.747 16.326 10.825 1.00 66.62 443 SER A O 1
ATOM 3491 N N . GLY A 1 444 ? 4.205 15.379 12.229 1.00 80.25 444 GLY A N 1
ATOM 3492 C CA . GLY A 1 444 ? 4.740 16.636 12.768 1.00 80.25 444 GLY A CA 1
ATOM 3493 C C . GLY A 1 444 ? 3.829 17.382 13.758 1.00 80.25 444 GLY A C 1
ATOM 3494 O O . GLY A 1 444 ? 4.117 18.529 14.106 1.00 80.25 444 GLY A O 1
ATOM 3495 N N . ASN A 1 445 ? 2.755 16.759 14.253 1.00 84.94 445 ASN A N 1
ATOM 3496 C CA . ASN A 1 445 ? 1.810 17.380 15.187 1.00 84.94 445 ASN A CA 1
ATOM 3497 C C . ASN A 1 445 ? 2.284 17.255 16.649 1.00 84.94 445 ASN A C 1
ATOM 3499 O O . ASN A 1 445 ? 1.754 16.477 17.441 1.00 84.94 445 ASN A O 1
ATOM 3503 N N . GLN A 1 446 ? 3.305 18.034 17.020 1.00 88.25 446 GLN A N 1
ATOM 3504 C CA . GLN A 1 446 ? 3.910 17.963 18.359 1.00 88.25 446 GLN A CA 1
ATOM 3505 C C . GLN A 1 446 ? 2.961 18.351 19.502 1.00 88.25 446 GLN A C 1
ATOM 3507 O O . GLN A 1 446 ? 3.165 17.915 20.634 1.00 88.25 446 GLN A O 1
ATOM 3512 N N . GLU A 1 447 ? 1.954 19.184 19.241 1.00 89.62 447 GLU A N 1
ATOM 3513 C CA . GLU A 1 447 ? 0.996 19.609 20.265 1.00 89.62 447 GLU A CA 1
ATOM 3514 C C . GLU A 1 447 ? 0.093 18.449 20.689 1.00 89.62 447 GLU A C 1
ATOM 3516 O O . GLU A 1 447 ? -0.019 18.166 21.884 1.00 89.62 447 GLU A O 1
ATOM 3521 N N . ALA A 1 448 ? -0.465 17.720 19.718 1.00 87.12 448 ALA A N 1
ATOM 3522 C CA . ALA A 1 448 ? -1.275 16.538 19.988 1.00 87.12 448 ALA A CA 1
ATOM 3523 C C . ALA A 1 448 ? -0.468 15.443 20.702 1.00 87.12 448 ALA A C 1
ATOM 3525 O O . ALA A 1 448 ? -0.964 14.851 21.656 1.00 87.12 448 ALA A O 1
ATOM 3526 N N . VAL A 1 449 ? 0.799 15.237 20.315 1.00 92.25 449 VAL A N 1
ATOM 3527 C CA . VAL A 1 449 ? 1.699 14.275 20.980 1.00 92.25 449 VAL A CA 1
ATOM 3528 C C . VAL A 1 449 ? 1.896 14.626 22.453 1.00 92.25 449 VAL A C 1
ATOM 3530 O O . VAL A 1 449 ? 1.734 13.762 23.306 1.00 92.25 449 VAL A O 1
ATOM 3533 N N . ARG A 1 450 ? 2.199 15.891 22.779 1.00 92.88 450 ARG A N 1
ATOM 3534 C CA . ARG A 1 450 ? 2.362 16.324 24.182 1.00 92.88 450 ARG A CA 1
ATOM 3535 C C . ARG A 1 450 ? 1.076 16.161 24.980 1.00 92.88 450 ARG A C 1
ATOM 3537 O O . ARG A 1 450 ? 1.114 15.814 26.156 1.00 92.88 450 ARG A O 1
ATOM 3544 N N . ARG A 1 451 ? -0.064 16.445 24.352 1.00 92.81 451 ARG A N 1
ATOM 3545 C CA . ARG A 1 451 ? -1.369 16.315 24.992 1.00 92.81 451 ARG A CA 1
ATOM 3546 C C . ARG A 1 451 ? -1.701 14.854 25.297 1.00 92.81 451 ARG A C 1
ATOM 3548 O O . ARG A 1 451 ? -2.076 14.563 26.429 1.00 92.81 451 ARG A O 1
ATOM 3555 N N . LEU A 1 452 ? -1.522 13.956 24.328 1.00 94.75 452 LEU A N 1
ATOM 3556 C CA . LEU A 1 452 ? -1.695 12.516 24.528 1.00 94.75 452 LEU A CA 1
ATOM 3557 C C . LEU A 1 452 ? -0.720 11.960 25.555 1.00 94.75 452 LEU A C 1
ATOM 3559 O O . LEU A 1 452 ? -1.139 11.177 26.394 1.00 94.75 452 LEU A O 1
ATOM 3563 N N . ASP A 1 453 ? 0.534 12.410 25.553 1.00 94.88 453 ASP A N 1
ATOM 3564 C CA . ASP A 1 453 ? 1.514 11.960 26.539 1.00 94.88 453 ASP A CA 1
ATOM 3565 C C . ASP A 1 453 ? 1.089 12.328 27.968 1.00 94.88 453 ASP A C 1
ATOM 3567 O O . ASP A 1 453 ? 1.151 11.495 28.868 1.00 94.88 453 ASP A O 1
ATOM 3571 N N . ASN A 1 454 ? 0.563 13.537 28.186 1.00 94.06 454 ASN A N 1
ATOM 3572 C CA . ASN A 1 454 ? 0.018 13.921 29.493 1.00 94.06 454 ASN A CA 1
ATOM 3573 C C . ASN A 1 454 ? -1.179 13.048 29.906 1.00 94.06 454 ASN A C 1
ATOM 3575 O O . ASN A 1 454 ? -1.289 12.675 31.072 1.00 94.06 454 ASN A O 1
ATOM 3579 N N . ILE A 1 455 ? -2.075 12.732 28.966 1.00 94.69 455 ILE A N 1
ATOM 3580 C CA . ILE A 1 455 ? -3.237 11.861 29.205 1.00 94.69 455 ILE A CA 1
ATOM 3581 C C . ILE A 1 455 ? -2.777 10.434 29.528 1.00 94.69 455 ILE A C 1
ATOM 3583 O O . ILE A 1 455 ? -3.264 9.840 30.486 1.00 94.69 455 ILE A O 1
ATOM 3587 N N . ARG A 1 456 ? -1.800 9.912 28.779 1.00 95.25 456 ARG A N 1
ATOM 3588 C CA . ARG A 1 456 ? -1.177 8.599 28.988 1.00 95.25 456 ARG A CA 1
ATOM 3589 C C . ARG A 1 456 ? -0.649 8.468 30.414 1.00 95.25 456 ARG A C 1
ATOM 3591 O O . ARG A 1 456 ? -1.072 7.567 31.128 1.00 95.25 456 ARG A O 1
ATOM 3598 N N . HIS A 1 457 ? 0.155 9.431 30.871 1.00 93.75 457 HIS A N 1
ATOM 3599 C CA . HIS A 1 457 ? 0.682 9.446 32.241 1.00 93.75 457 HIS A CA 1
ATOM 3600 C C . HIS A 1 457 ? -0.423 9.511 33.313 1.00 93.75 457 HIS A C 1
ATOM 3602 O O . HIS A 1 457 ? -0.286 8.915 34.380 1.00 93.75 457 HIS A O 1
ATOM 3608 N N . GLN A 1 458 ? -1.528 10.226 33.063 1.00 93.12 458 GLN A N 1
ATOM 3609 C CA . GLN A 1 458 ? -2.667 10.245 33.991 1.00 93.12 458 GLN A CA 1
ATOM 3610 C C . GLN A 1 458 ? -3.351 8.877 34.075 1.00 93.12 458 GLN A C 1
ATOM 3612 O O . GLN A 1 458 ? -3.669 8.421 35.172 1.00 93.12 458 GLN A O 1
ATOM 3617 N N . ILE A 1 459 ? -3.554 8.213 32.935 1.00 93.56 459 ILE A N 1
ATOM 3618 C CA . ILE A 1 459 ? -4.134 6.867 32.881 1.00 93.56 459 ILE A CA 1
ATOM 3619 C C . ILE A 1 459 ? -3.217 5.869 33.592 1.00 93.56 459 ILE A C 1
ATOM 3621 O O . ILE A 1 459 ? -3.695 5.117 34.437 1.00 93.56 459 ILE A O 1
ATOM 3625 N N . GLU A 1 460 ? -1.911 5.906 33.321 1.00 91.25 460 GLU A N 1
ATOM 3626 C CA . GLU A 1 460 ? -0.914 5.082 34.015 1.00 91.25 460 GLU A CA 1
ATOM 3627 C C . GLU A 1 460 ? -0.993 5.266 35.534 1.00 91.25 460 GLU A C 1
ATOM 3629 O O . GLU A 1 460 ? -1.054 4.281 36.268 1.00 91.25 460 GLU A O 1
ATOM 3634 N N . HIS A 1 461 ? -1.076 6.510 36.019 1.00 92.31 461 HIS A N 1
ATOM 3635 C CA . HIS A 1 461 ? -1.223 6.784 37.449 1.00 92.31 461 HIS A CA 1
ATOM 3636 C C . HIS A 1 461 ? -2.503 6.164 38.030 1.00 92.31 461 HIS A C 1
ATOM 3638 O O . HIS A 1 461 ? -2.456 5.526 39.080 1.00 92.31 461 HIS A O 1
ATOM 3644 N N . ILE A 1 462 ? -3.642 6.302 37.342 1.00 92.25 462 ILE A N 1
ATOM 3645 C CA . ILE A 1 462 ? -4.919 5.707 37.773 1.00 92.25 462 ILE A CA 1
ATOM 3646 C C . ILE A 1 462 ? -4.817 4.176 37.835 1.00 92.25 462 ILE A C 1
ATOM 3648 O O . ILE A 1 462 ? -5.318 3.554 38.775 1.00 92.25 462 ILE A O 1
ATOM 3652 N N . LEU A 1 463 ? -4.170 3.554 36.850 1.00 90.50 463 LEU A N 1
ATOM 3653 C CA . LEU A 1 463 ? -3.985 2.106 36.816 1.00 90.50 463 LEU A CA 1
ATOM 3654 C C . LEU A 1 463 ? -3.049 1.617 37.929 1.00 90.50 463 LEU A C 1
ATOM 3656 O O . LEU A 1 463 ? -3.346 0.615 38.581 1.00 90.50 463 LEU A O 1
ATOM 3660 N N . VAL A 1 464 ? -1.970 2.351 38.210 1.00 90.69 464 VAL A N 1
ATOM 3661 C CA . VAL A 1 464 ? -1.072 2.069 39.339 1.00 90.69 464 VAL A CA 1
ATOM 3662 C C . VAL A 1 464 ? -1.815 2.186 40.674 1.00 90.69 464 VAL A C 1
ATOM 3664 O O . VAL A 1 464 ? -1.668 1.314 41.533 1.00 90.69 464 VAL A O 1
ATOM 3667 N N . ASP A 1 465 ? -2.662 3.201 40.852 1.00 91.88 465 ASP A N 1
ATOM 3668 C CA . ASP A 1 465 ? -3.489 3.349 42.056 1.00 91.88 465 ASP A CA 1
ATOM 3669 C C . ASP A 1 465 ? -4.460 2.170 42.225 1.00 91.88 465 ASP A C 1
ATOM 3671 O O . ASP A 1 465 ? -4.585 1.611 43.318 1.00 91.88 465 ASP A O 1
ATOM 3675 N N . LYS A 1 466 ? -5.096 1.721 41.136 1.00 89.75 466 LYS A N 1
ATOM 3676 C CA . LYS A 1 466 ? -5.962 0.530 41.133 1.00 89.75 466 LYS A CA 1
ATOM 3677 C C . LYS A 1 466 ? -5.210 -0.752 41.459 1.00 89.75 466 LYS A C 1
ATOM 3679 O O . LYS A 1 466 ? -5.765 -1.621 42.143 1.00 89.75 466 LYS A O 1
ATOM 3684 N N . ALA A 1 467 ? -3.986 -0.903 40.962 1.00 89.94 467 ALA A N 1
ATOM 3685 C CA . ALA A 1 467 ? -3.130 -2.032 41.295 1.00 89.94 467 ALA A CA 1
ATOM 3686 C C . ALA A 1 467 ? -2.795 -2.015 42.791 1.00 89.94 467 ALA A C 1
ATOM 3688 O O . ALA A 1 467 ? -3.013 -3.016 43.472 1.00 89.94 467 ALA A O 1
ATOM 3689 N N . ASN A 1 468 ? -2.384 -0.862 43.328 1.00 91.31 468 ASN A N 1
ATOM 3690 C CA . ASN A 1 468 ? -2.119 -0.687 44.756 1.00 91.31 468 ASN A CA 1
ATOM 3691 C C . ASN A 1 468 ? -3.344 -1.001 45.622 1.00 91.31 468 ASN A C 1
ATOM 3693 O O . ASN A 1 468 ? -3.221 -1.749 46.587 1.00 91.31 468 ASN A O 1
ATOM 3697 N N . GLU A 1 469 ? -4.531 -0.513 45.257 1.00 92.00 469 GLU A N 1
ATOM 3698 C CA . GLU A 1 469 ? -5.780 -0.845 45.954 1.00 92.00 469 GLU A CA 1
ATOM 3699 C C . GLU A 1 469 ? -6.048 -2.359 45.939 1.00 92.00 469 GLU A C 1
ATOM 3701 O O . GLU A 1 469 ? -6.413 -2.939 46.960 1.00 92.00 469 GLU A O 1
ATOM 3706 N N . THR A 1 470 ? -5.821 -3.023 44.801 1.00 91.56 470 THR A N 1
ATOM 3707 C CA . THR A 1 470 ? -5.967 -4.484 44.691 1.00 91.56 470 THR A CA 1
ATOM 3708 C C . THR A 1 470 ? -4.991 -5.199 45.622 1.00 91.56 470 THR A C 1
ATOM 3710 O O . THR A 1 470 ? -5.389 -6.127 46.321 1.00 91.56 470 THR A O 1
ATOM 3713 N N . ILE A 1 471 ? -3.733 -4.751 45.680 1.00 92.12 471 ILE A N 1
ATOM 3714 C CA . ILE A 1 471 ? -2.724 -5.299 46.595 1.00 92.12 471 ILE A CA 1
ATOM 3715 C C . ILE A 1 471 ? -3.182 -5.138 48.048 1.00 92.12 471 ILE A C 1
ATOM 3717 O O . ILE A 1 471 ? -3.117 -6.104 48.800 1.00 92.12 471 ILE A O 1
ATOM 3721 N N . GLU A 1 472 ? -3.695 -3.969 48.442 1.00 93.00 472 GLU A N 1
ATOM 3722 C CA . GLU A 1 472 ? -4.222 -3.749 49.798 1.00 93.00 472 GLU A CA 1
ATOM 3723 C C . GLU A 1 472 ? -5.394 -4.683 50.129 1.00 93.00 472 GLU A C 1
ATOM 3725 O O . GLU A 1 472 ? -5.448 -5.241 51.225 1.00 93.00 472 GLU A O 1
ATOM 3730 N N . ILE A 1 473 ? -6.308 -4.911 49.180 1.00 91.94 473 ILE A N 1
ATOM 3731 C CA . ILE A 1 473 ? -7.414 -5.865 49.352 1.00 91.94 473 ILE A CA 1
ATOM 3732 C C . ILE A 1 473 ? -6.875 -7.284 49.582 1.00 91.94 473 ILE A C 1
ATOM 3734 O O . ILE A 1 473 ? -7.347 -7.979 50.484 1.00 91.94 473 ILE A O 1
ATOM 3738 N N . LEU A 1 474 ? -5.876 -7.710 48.802 1.00 92.31 474 LEU A N 1
ATOM 3739 C CA . LEU A 1 474 ? -5.258 -9.031 48.951 1.00 92.31 474 LEU A CA 1
ATOM 3740 C C . LEU A 1 474 ? -4.510 -9.161 50.285 1.00 92.31 474 LEU A C 1
ATOM 3742 O O . LEU A 1 474 ? -4.658 -10.175 50.962 1.00 92.31 474 LEU A O 1
ATOM 3746 N N . LEU A 1 475 ? -3.771 -8.128 50.700 1.00 90.81 475 LEU A N 1
ATOM 3747 C CA . LEU A 1 475 ? -3.073 -8.085 51.989 1.00 90.81 475 LEU A CA 1
ATOM 3748 C C . LEU A 1 475 ? -4.037 -8.112 53.177 1.00 90.81 475 LEU A C 1
ATOM 3750 O O . LEU A 1 475 ? -3.698 -8.657 54.223 1.00 90.81 475 LEU A O 1
ATOM 3754 N N . ALA A 1 476 ? -5.232 -7.537 53.040 1.00 92.38 476 ALA A N 1
ATOM 3755 C CA . ALA A 1 476 ? -6.252 -7.556 54.0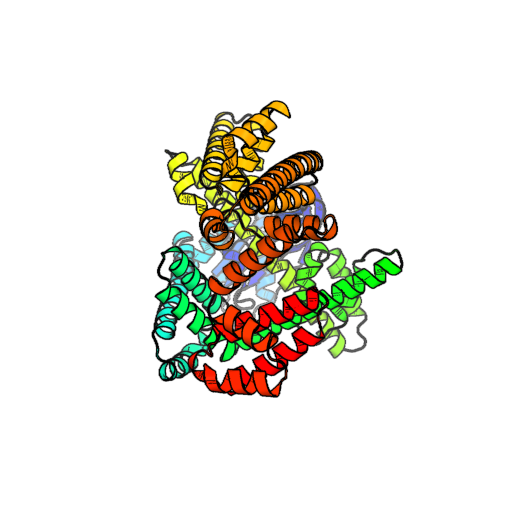83 1.00 92.38 476 ALA A CA 1
ATOM 3756 C C . ALA A 1 476 ? -7.003 -8.897 54.180 1.00 92.38 476 ALA A C 1
ATOM 3758 O O . ALA A 1 476 ? -7.691 -9.122 55.176 1.00 92.38 476 ALA A O 1
ATOM 3759 N N . SER A 1 477 ? -6.882 -9.782 53.181 1.00 92.69 477 SER A N 1
ATOM 3760 C CA . SER A 1 477 ? -7.568 -11.076 53.170 1.00 92.69 477 SER A CA 1
ATOM 3761 C C . SER A 1 477 ? -6.978 -12.055 54.191 1.00 92.69 477 SER A C 1
ATOM 3763 O O . SER A 1 477 ? -5.760 -12.127 54.384 1.00 92.69 477 SER A O 1
ATOM 3765 N N . ASP A 1 478 ? -7.854 -12.843 54.816 1.00 90.44 478 ASP A N 1
ATOM 3766 C CA . ASP A 1 478 ? -7.476 -13.988 55.655 1.00 90.44 478 ASP A CA 1
ATOM 3767 C C . ASP A 1 478 ? -7.149 -15.238 54.810 1.00 90.44 478 ASP A C 1
ATOM 3769 O O . ASP A 1 478 ? -6.420 -16.119 55.259 1.00 90.44 478 ASP A O 1
ATOM 3773 N N . ASP A 1 479 ? -7.677 -15.309 53.582 1.00 93.00 479 ASP A N 1
ATOM 3774 C CA . ASP A 1 479 ? -7.436 -16.374 52.602 1.00 93.00 479 ASP A CA 1
ATOM 3775 C C . ASP A 1 479 ? -6.998 -15.738 51.275 1.00 93.00 479 ASP A C 1
ATOM 3777 O O . ASP A 1 479 ? -7.813 -15.302 50.453 1.00 93.00 479 ASP A O 1
ATOM 3781 N N . ILE A 1 480 ? -5.682 -15.596 51.114 1.00 91.25 480 ILE A N 1
ATOM 3782 C CA . ILE A 1 480 ? -5.066 -14.932 49.961 1.00 91.25 480 ILE A CA 1
ATOM 3783 C C . ILE A 1 480 ? -5.336 -15.705 48.654 1.00 91.25 480 ILE A C 1
ATOM 3785 O O . ILE A 1 480 ? -5.776 -15.058 47.704 1.00 91.25 480 ILE A O 1
ATOM 3789 N N . PRO A 1 481 ? -5.150 -17.042 48.564 1.00 89.75 481 PRO A N 1
ATOM 3790 C CA . PRO A 1 481 ? -5.460 -17.797 47.345 1.00 89.75 481 PRO A CA 1
ATOM 3791 C C . PRO A 1 481 ? -6.886 -17.577 46.824 1.00 89.75 481 PRO A C 1
ATOM 3793 O O . PRO A 1 481 ? -7.070 -17.245 45.654 1.00 89.75 481 PRO A O 1
ATOM 3796 N N . THR A 1 482 ? -7.895 -17.667 47.697 1.00 89.38 482 THR A N 1
ATOM 3797 C CA . THR A 1 482 ? -9.294 -17.443 47.292 1.00 89.38 482 THR A CA 1
ATOM 3798 C C . THR A 1 482 ? -9.534 -15.997 46.841 1.00 89.38 482 THR A C 1
ATOM 3800 O O . THR A 1 482 ? -10.297 -15.751 45.903 1.00 89.38 482 THR A O 1
ATOM 3803 N N . ALA A 1 483 ? -8.878 -15.021 47.476 1.00 90.88 483 ALA A N 1
ATOM 3804 C CA . ALA A 1 483 ? -8.981 -13.616 47.082 1.00 90.88 483 ALA A CA 1
ATOM 3805 C C . ALA A 1 483 ? -8.308 -13.333 45.727 1.00 90.88 483 ALA A C 1
ATOM 3807 O O . ALA A 1 483 ? -8.847 -12.560 44.933 1.00 90.88 483 ALA A O 1
ATOM 3808 N N . VAL A 1 484 ? -7.178 -13.985 45.439 1.00 90.69 484 VAL A N 1
ATOM 3809 C CA . VAL A 1 484 ? -6.496 -13.929 44.136 1.00 90.69 484 VAL A CA 1
ATOM 3810 C C . VAL A 1 484 ? -7.409 -14.470 43.035 1.00 90.69 484 VAL A C 1
ATOM 3812 O O . VAL A 1 484 ? -7.635 -13.767 42.053 1.00 90.69 484 VAL A O 1
ATOM 3815 N N . ASP A 1 485 ? -8.022 -15.641 43.230 1.00 86.75 485 ASP A N 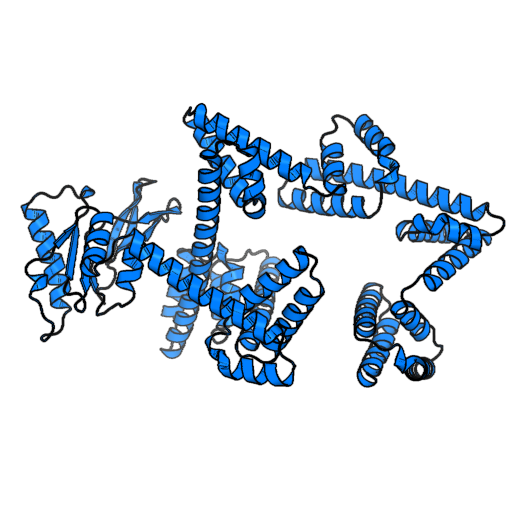1
ATOM 3816 C CA . ASP A 1 485 ? -8.980 -16.214 42.270 1.00 86.75 485 ASP A CA 1
ATOM 3817 C C . ASP A 1 485 ? -10.177 -15.280 42.020 1.00 86.75 485 ASP A C 1
ATOM 3819 O O . ASP A 1 485 ? -10.624 -15.093 40.882 1.00 86.75 485 ASP A O 1
ATOM 3823 N N . PHE A 1 486 ? -10.698 -14.653 43.079 1.00 89.50 486 PHE A N 1
ATOM 3824 C CA . PHE A 1 486 ? -11.811 -13.709 42.975 1.00 89.50 486 PHE A CA 1
ATOM 3825 C C . PHE A 1 486 ? -11.428 -12.436 42.199 1.00 89.50 486 PHE A C 1
ATOM 3827 O O . PHE A 1 486 ? -12.225 -11.925 41.407 1.00 89.50 486 PHE A O 1
ATOM 3834 N N . HIS A 1 487 ? -10.203 -11.938 42.392 1.00 90.38 487 HIS A N 1
ATOM 3835 C CA . HIS A 1 487 ? -9.691 -10.716 41.767 1.00 90.38 487 HIS A CA 1
ATOM 3836 C C . HIS A 1 487 ? -8.849 -10.943 40.506 1.00 90.38 487 HIS A C 1
ATOM 3838 O O . HIS A 1 487 ? -8.318 -9.971 39.976 1.00 90.38 487 HIS A O 1
ATOM 3844 N N . GLN A 1 488 ? -8.797 -12.161 39.962 1.00 86.0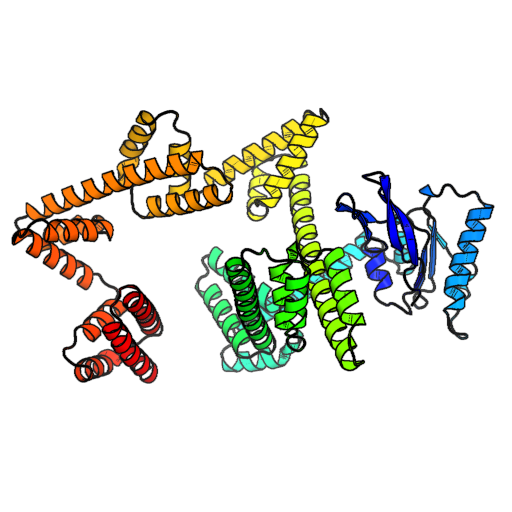6 488 GLN A N 1
ATOM 3845 C CA . GLN A 1 488 ? -7.966 -12.539 38.806 1.00 86.06 488 GLN A CA 1
ATOM 3846 C C . GLN A 1 488 ? -8.026 -11.567 37.611 1.00 86.06 488 GLN A C 1
ATOM 3848 O O . GLN A 1 488 ? -7.018 -11.311 36.968 1.00 86.06 488 GLN A O 1
ATOM 3853 N N . LYS A 1 489 ? -9.181 -10.938 37.342 1.00 84.25 489 LYS A N 1
ATOM 3854 C CA . LYS A 1 489 ? -9.338 -9.960 36.244 1.00 84.25 489 LYS A CA 1
ATOM 3855 C C . LYS A 1 489 ? -8.596 -8.632 36.455 1.00 84.25 489 LYS A C 1
ATOM 3857 O O . LYS A 1 489 ? -8.505 -7.853 35.517 1.00 84.25 489 LYS A O 1
ATOM 3862 N N . ARG A 1 490 ? -8.147 -8.345 37.680 1.00 86.75 490 ARG A N 1
ATOM 3863 C CA . ARG A 1 490 ? -7.356 -7.156 38.053 1.00 86.75 490 ARG A CA 1
ATOM 3864 C C . ARG A 1 490 ? -5.854 -7.464 38.135 1.00 86.75 490 ARG A C 1
ATOM 3866 O O . ARG A 1 490 ? -5.089 -6.590 38.523 1.00 86.75 490 ARG A O 1
ATOM 3873 N N . ILE A 1 491 ? -5.452 -8.702 37.841 1.00 86.06 491 ILE A N 1
ATOM 3874 C CA . ILE A 1 491 ? -4.066 -9.167 37.906 1.00 86.06 491 ILE A CA 1
ATOM 3875 C C . ILE A 1 491 ? -3.525 -9.205 36.476 1.00 86.06 491 ILE A C 1
ATOM 3877 O O . ILE A 1 491 ? -3.569 -10.233 35.805 1.00 86.06 491 ILE A O 1
ATOM 3881 N N . ASP A 1 492 ? -3.060 -8.054 36.006 1.00 83.94 492 ASP A N 1
ATOM 3882 C CA . ASP A 1 492 ? -2.391 -7.885 34.718 1.00 83.94 492 ASP A CA 1
ATOM 3883 C C . ASP A 1 492 ? -0.874 -7.671 34.899 1.00 83.94 492 ASP A C 1
ATOM 3885 O O . ASP A 1 492 ? -0.328 -7.760 36.003 1.00 83.94 492 ASP A O 1
ATOM 3889 N N . GLU A 1 493 ? -0.163 -7.423 33.798 1.00 81.62 493 GLU A N 1
ATOM 3890 C CA . GLU A 1 493 ? 1.285 -7.197 33.823 1.00 81.62 493 GLU A CA 1
ATOM 3891 C C . GLU A 1 493 ? 1.671 -5.980 34.678 1.00 81.62 493 GLU A C 1
ATOM 3893 O O . GLU A 1 493 ? 2.645 -6.031 35.433 1.00 81.62 493 GLU A O 1
ATOM 3898 N N . LEU A 1 494 ? 0.874 -4.910 34.631 1.00 83.31 494 LEU A N 1
ATOM 3899 C CA . LEU A 1 494 ? 1.109 -3.710 35.428 1.00 83.31 494 LEU A CA 1
ATOM 3900 C C . LEU A 1 494 ? 0.932 -3.988 36.924 1.00 83.31 494 LEU A C 1
ATOM 3902 O O . LEU A 1 494 ? 1.760 -3.558 37.728 1.00 83.31 494 LEU A O 1
ATOM 3906 N N . PHE A 1 495 ? -0.094 -4.749 37.315 1.00 90.62 495 PHE A N 1
ATOM 3907 C CA . PHE A 1 495 ? -0.262 -5.193 38.697 1.00 90.62 495 PHE A CA 1
ATOM 3908 C C . PHE A 1 495 ? 0.982 -5.937 39.200 1.00 90.62 495 PHE A C 1
ATOM 3910 O O . PHE A 1 495 ? 1.459 -5.663 40.304 1.00 90.62 495 PHE A O 1
ATOM 3917 N N . LEU A 1 496 ? 1.542 -6.842 38.389 1.00 88.25 496 LEU A N 1
ATOM 3918 C CA . LEU A 1 496 ? 2.758 -7.579 38.743 1.00 88.25 496 LEU A CA 1
ATOM 3919 C C . LEU A 1 496 ? 3.964 -6.649 38.909 1.00 88.25 496 LEU A C 1
ATOM 3921 O O . LEU A 1 496 ? 4.724 -6.815 39.866 1.00 88.25 496 LEU A O 1
ATOM 3925 N N . GLN A 1 497 ? 4.119 -5.653 38.031 1.00 84.31 497 GLN A N 1
ATOM 3926 C CA . GLN A 1 497 ? 5.181 -4.649 38.140 1.00 84.31 497 GLN A CA 1
ATOM 3927 C C . GLN A 1 497 ? 5.055 -3.830 39.432 1.00 84.31 497 GLN A C 1
ATOM 3929 O O . GLN A 1 497 ? 6.037 -3.680 40.163 1.00 84.31 497 GLN A O 1
ATOM 3934 N N . VAL A 1 498 ? 3.848 -3.360 39.765 1.00 89.75 498 VAL A N 1
ATOM 3935 C CA . VAL A 1 498 ? 3.583 -2.599 40.998 1.00 89.75 498 VAL A CA 1
ATOM 3936 C C . VAL A 1 498 ? 3.829 -3.463 42.239 1.00 89.75 498 VAL A C 1
ATOM 3938 O O . VAL A 1 498 ? 4.490 -3.023 43.184 1.00 89.75 498 VAL A O 1
ATOM 3941 N N . LEU A 1 499 ? 3.373 -4.720 42.232 1.00 89.38 499 LEU A N 1
ATOM 3942 C CA . LEU A 1 499 ? 3.622 -5.675 43.314 1.00 89.38 499 LEU A CA 1
ATOM 3943 C C . LEU A 1 499 ? 5.123 -5.932 43.499 1.00 89.38 499 LEU A C 1
ATOM 3945 O O . LEU A 1 499 ? 5.624 -5.914 44.625 1.00 89.38 499 LEU A O 1
ATOM 3949 N N . GLN A 1 500 ? 5.861 -6.124 42.404 1.00 85.88 500 GLN A N 1
ATOM 3950 C CA . GLN A 1 500 ? 7.308 -6.316 42.436 1.00 85.88 500 GLN A CA 1
ATOM 3951 C C . GLN A 1 500 ? 8.033 -5.076 42.967 1.00 85.88 500 GLN A C 1
ATOM 3953 O O . GLN A 1 500 ? 8.948 -5.205 43.782 1.00 85.88 500 GLN A O 1
ATOM 3958 N N . GLN A 1 501 ? 7.611 -3.878 42.564 1.00 87.38 501 GLN A N 1
ATOM 3959 C CA . GLN A 1 501 ? 8.179 -2.630 43.062 1.00 87.38 501 GLN A CA 1
ATOM 3960 C C . GLN A 1 501 ? 7.956 -2.471 44.573 1.00 87.38 501 GLN A C 1
ATOM 3962 O O . GLN A 1 501 ? 8.894 -2.105 45.285 1.00 87.38 501 GLN A O 1
ATOM 3967 N N . ARG A 1 502 ? 6.766 -2.815 45.089 1.00 88.00 502 ARG A N 1
ATOM 3968 C CA . ARG A 1 502 ? 6.498 -2.816 46.539 1.00 88.00 502 ARG A CA 1
ATOM 3969 C C . ARG A 1 502 ? 7.350 -3.835 47.289 1.00 88.00 502 ARG A C 1
ATOM 3971 O O . ARG A 1 502 ? 7.886 -3.482 48.328 1.00 88.00 502 ARG A O 1
ATOM 3978 N N . LEU A 1 503 ? 7.559 -5.039 46.752 1.00 85.75 503 LEU A N 1
ATOM 3979 C CA . LEU A 1 503 ? 8.443 -6.050 47.365 1.00 85.75 503 LEU A CA 1
ATOM 3980 C C . LEU A 1 503 ? 9.906 -5.608 47.480 1.00 85.75 503 LEU A C 1
ATOM 3982 O O . LEU A 1 503 ? 10.631 -6.071 48.359 1.00 85.75 503 LEU A O 1
ATOM 3986 N N . VAL A 1 504 ? 10.369 -4.760 46.559 1.00 83.62 504 VAL A N 1
ATOM 3987 C CA . VAL A 1 504 ? 11.721 -4.185 46.620 1.00 83.62 504 VAL A CA 1
ATOM 3988 C C . VAL A 1 504 ? 11.803 -3.099 47.695 1.00 83.62 504 VAL A C 1
ATOM 3990 O O . VAL A 1 504 ? 12.847 -2.943 48.324 1.00 83.62 504 VAL A O 1
ATOM 3993 N N . GLN A 1 505 ? 10.720 -2.349 47.902 1.00 81.56 505 GLN A N 1
ATOM 3994 C CA . GLN A 1 505 ? 10.663 -1.242 48.858 1.00 81.56 505 GLN A CA 1
ATOM 3995 C C . GLN A 1 505 ? 10.348 -1.692 50.291 1.00 81.56 505 GLN A C 1
ATOM 3997 O O . GLN A 1 505 ? 10.850 -1.082 51.234 1.00 81.56 505 GLN A O 1
ATOM 4002 N N . ASP A 1 506 ? 9.541 -2.742 50.450 1.00 76.38 506 ASP A N 1
ATOM 4003 C CA . ASP A 1 506 ? 9.047 -3.244 51.728 1.00 76.38 506 ASP A CA 1
ATOM 4004 C C . ASP A 1 506 ? 9.329 -4.747 51.874 1.00 76.38 506 ASP A C 1
ATOM 4006 O O . ASP A 1 506 ? 9.072 -5.548 50.975 1.00 76.38 506 ASP A O 1
ATOM 4010 N N . HIS A 1 507 ? 9.868 -5.147 53.026 1.00 70.75 507 HIS A N 1
ATOM 4011 C CA . HIS A 1 507 ? 10.259 -6.531 53.311 1.00 70.75 507 HIS A CA 1
ATOM 4012 C C . HIS A 1 507 ? 9.160 -7.323 54.037 1.00 70.75 507 HIS A C 1
ATOM 4014 O O . HIS A 1 507 ? 9.466 -8.250 54.790 1.00 70.75 507 HIS A O 1
ATOM 4020 N N . ASP A 1 508 ? 7.894 -6.991 53.795 1.00 80.44 508 ASP A N 1
ATOM 4021 C CA . ASP A 1 508 ? 6.734 -7.630 54.414 1.00 80.44 508 ASP A CA 1
ATOM 4022 C C . ASP A 1 508 ? 6.577 -9.104 53.973 1.00 80.44 508 ASP A C 1
ATOM 4024 O O . ASP A 1 508 ? 6.546 -9.435 52.782 1.00 80.44 508 ASP A O 1
ATOM 4028 N N . ASP A 1 509 ? 6.500 -10.006 54.958 1.00 84.25 509 ASP A N 1
ATOM 4029 C CA . ASP A 1 509 ? 6.259 -11.440 54.761 1.00 84.25 509 ASP A CA 1
ATOM 4030 C C . ASP A 1 509 ? 4.908 -11.685 54.067 1.00 84.25 509 ASP A C 1
ATOM 4032 O O . ASP A 1 509 ? 4.811 -12.537 53.183 1.00 84.25 509 ASP A O 1
ATOM 4036 N N . ARG A 1 510 ? 3.885 -10.883 54.385 1.00 86.88 510 ARG A N 1
ATOM 4037 C CA . ARG A 1 510 ? 2.531 -11.032 53.834 1.00 86.88 510 ARG A CA 1
ATOM 4038 C C . ARG A 1 510 ? 2.465 -10.650 52.356 1.00 86.88 510 ARG A C 1
ATOM 4040 O O . ARG A 1 510 ? 1.744 -11.262 51.575 1.00 86.88 510 ARG A O 1
ATOM 4047 N N . LEU A 1 511 ? 3.278 -9.686 51.934 1.00 87.88 511 LEU A N 1
ATOM 4048 C CA . LEU A 1 511 ? 3.396 -9.284 50.529 1.00 87.88 511 LEU A CA 1
ATOM 4049 C C . LEU A 1 511 ? 4.074 -10.375 49.683 1.00 87.88 511 LEU A C 1
ATOM 4051 O O . LEU A 1 511 ? 3.733 -10.562 48.511 1.00 87.88 511 LEU A O 1
ATOM 4055 N N . ARG A 1 512 ? 4.994 -11.145 50.285 1.00 87.06 512 ARG A N 1
ATOM 4056 C CA . ARG A 1 512 ? 5.578 -12.341 49.656 1.00 87.06 512 ARG A CA 1
ATOM 4057 C C . ARG A 1 512 ? 4.549 -13.457 49.492 1.00 87.06 512 ARG A C 1
ATOM 4059 O O . ARG A 1 512 ? 4.522 -14.054 48.418 1.00 87.06 512 ARG A O 1
ATOM 4066 N N . GLU A 1 513 ? 3.675 -13.669 50.477 1.00 89.62 513 GLU A N 1
ATOM 4067 C CA . GLU A 1 513 ? 2.549 -14.613 50.363 1.00 89.62 513 GLU A CA 1
ATOM 4068 C C . GLU A 1 513 ? 1.584 -14.219 49.233 1.00 89.62 513 GLU A C 1
ATOM 4070 O O . GLU A 1 513 ? 1.200 -15.070 48.432 1.00 89.62 513 GLU A O 1
ATOM 4075 N N . VAL A 1 514 ? 1.254 -12.925 49.097 1.00 90.44 514 VAL A N 1
ATOM 4076 C CA . VAL A 1 514 ? 0.448 -12.422 47.967 1.00 90.44 514 VAL A CA 1
ATOM 4077 C C . VAL A 1 514 ? 1.115 -12.738 46.632 1.00 90.44 514 VAL A C 1
ATOM 4079 O O . VAL A 1 514 ? 0.467 -13.287 45.743 1.00 90.44 514 VAL A O 1
ATOM 4082 N N . ARG A 1 515 ? 2.416 -12.457 46.482 1.00 90.25 515 ARG A N 1
ATOM 4083 C CA . ARG A 1 515 ? 3.151 -12.799 45.254 1.00 90.25 515 ARG A CA 1
ATOM 4084 C C . ARG A 1 515 ? 3.100 -14.297 44.963 1.00 90.25 515 ARG A C 1
ATOM 4086 O O . ARG A 1 515 ? 2.877 -14.673 43.819 1.00 90.25 515 ARG A O 1
ATOM 4093 N N . GLU A 1 516 ? 3.331 -15.142 45.961 1.00 88.12 516 GLU A N 1
ATOM 4094 C CA . GLU A 1 516 ? 3.316 -16.598 45.783 1.00 88.12 516 GLU A CA 1
ATOM 4095 C C . GLU A 1 516 ? 1.943 -17.103 45.337 1.00 88.12 516 GLU A C 1
ATOM 4097 O O . GLU A 1 516 ? 1.867 -17.880 44.386 1.00 88.12 516 GLU A O 1
ATOM 4102 N N . ALA A 1 517 ? 0.863 -16.602 45.939 1.00 88.75 517 ALA A N 1
ATOM 4103 C CA . ALA A 1 517 ? -0.498 -16.941 45.538 1.00 88.75 517 ALA A CA 1
ATOM 4104 C C . ALA A 1 517 ? -0.824 -16.469 44.109 1.00 88.75 517 ALA A C 1
ATOM 4106 O O . ALA A 1 517 ? -1.403 -17.224 43.331 1.00 88.75 517 ALA A O 1
ATOM 4107 N N . VAL A 1 518 ? -0.408 -15.255 43.735 1.00 88.00 518 VAL A N 1
ATOM 4108 C CA . VAL A 1 518 ? -0.583 -14.717 42.375 1.00 88.00 518 VAL A CA 1
ATOM 4109 C C . VAL A 1 518 ? 0.192 -15.544 41.345 1.00 88.00 518 VAL A C 1
ATOM 4111 O O . VAL A 1 518 ? -0.361 -15.910 40.310 1.00 88.00 518 VAL A O 1
ATOM 4114 N N . VAL A 1 519 ? 1.451 -15.890 41.629 1.00 85.44 519 VAL A N 1
ATOM 4115 C CA . VAL A 1 519 ? 2.271 -16.737 40.746 1.00 85.44 519 VAL A CA 1
ATOM 4116 C C . VAL A 1 519 ? 1.657 -18.131 40.606 1.00 85.44 519 VAL A C 1
ATOM 4118 O O . VAL A 1 519 ? 1.566 -18.640 39.490 1.00 85.44 519 VAL A O 1
ATOM 4121 N N . ALA A 1 520 ? 1.189 -18.729 41.705 1.00 83.69 520 ALA A N 1
ATOM 4122 C CA . ALA A 1 520 ? 0.522 -20.028 41.681 1.00 83.69 520 ALA A CA 1
ATOM 4123 C C . ALA A 1 520 ? -0.765 -19.997 40.840 1.00 83.69 520 ALA A C 1
ATOM 4125 O O . ALA A 1 520 ? -0.995 -20.904 40.037 1.00 83.69 520 ALA A O 1
ATOM 4126 N N . HIS A 1 521 ? -1.565 -18.932 40.965 1.00 84.31 521 HIS A N 1
ATOM 4127 C CA . HIS A 1 521 ? -2.749 -18.729 40.135 1.00 84.31 521 HIS A CA 1
ATOM 4128 C C . HIS A 1 521 ? -2.373 -18.652 38.651 1.00 84.31 521 HIS A C 1
ATOM 4130 O O . HIS A 1 521 ? -2.863 -19.465 37.870 1.00 84.31 521 HIS A O 1
ATOM 4136 N N . LEU A 1 522 ? -1.431 -17.775 38.280 1.00 79.75 522 LEU A N 1
ATOM 4137 C CA . LEU A 1 522 ? -0.978 -17.605 36.893 1.00 79.75 522 LEU A CA 1
ATOM 4138 C C . LEU A 1 522 ? -0.461 -18.911 36.277 1.00 79.75 522 LEU A C 1
ATOM 4140 O O . LEU A 1 522 ? -0.779 -19.219 35.129 1.00 79.75 522 LEU A O 1
ATOM 4144 N N . GLN A 1 523 ? 0.287 -19.708 37.045 1.00 74.38 523 GLN A N 1
ATOM 4145 C CA . GLN A 1 523 ? 0.748 -21.031 36.619 1.00 74.38 523 GLN A CA 1
ATOM 4146 C C . GLN A 1 523 ? -0.411 -22.012 36.408 1.00 74.38 523 GLN A C 1
ATOM 4148 O O . GLN A 1 523 ? -0.386 -22.790 35.455 1.00 74.38 523 GLN A O 1
ATOM 4153 N N . SER A 1 524 ? -1.436 -21.974 37.263 1.00 76.06 524 SER A N 1
ATOM 4154 C CA . SER A 1 524 ? -2.611 -22.845 37.144 1.00 76.06 524 SER A CA 1
ATOM 4155 C C . SER A 1 524 ? -3.506 -22.490 35.950 1.00 76.06 524 SER A C 1
ATOM 4157 O O . SER A 1 524 ? -4.079 -23.386 35.327 1.00 76.06 524 SER A O 1
ATOM 4159 N N . SER A 1 525 ? -3.580 -21.203 35.598 1.00 71.12 525 SER A N 1
ATOM 4160 C CA . SER A 1 525 ? -4.362 -20.670 34.477 1.00 71.12 525 SER A CA 1
ATOM 4161 C C . SER A 1 525 ? -3.606 -20.640 33.144 1.00 71.12 525 SER A C 1
ATOM 4163 O O . SER A 1 525 ? -4.206 -20.343 32.112 1.00 71.12 525 SER A O 1
ATOM 4165 N N . ALA A 1 526 ? -2.302 -20.934 33.137 1.00 73.50 526 ALA A N 1
ATOM 4166 C CA . ALA A 1 526 ? -1.491 -20.900 31.926 1.00 73.50 526 ALA A CA 1
ATOM 4167 C C . ALA A 1 526 ? -1.924 -21.978 30.901 1.00 73.50 526 ALA A C 1
ATOM 4169 O O . ALA A 1 526 ? -2.263 -23.109 31.287 1.00 73.50 526 ALA A O 1
ATOM 4170 N N . PRO A 1 527 ? -1.866 -21.672 29.587 1.00 78.31 527 PRO A N 1
ATOM 4171 C CA . PRO A 1 527 ? -2.059 -22.658 28.527 1.00 78.31 527 PRO A CA 1
ATOM 4172 C C . PRO A 1 527 ? -1.195 -23.914 28.744 1.00 78.31 527 PRO A C 1
ATOM 4174 O O . PRO A 1 527 ? -0.103 -23.806 29.319 1.00 78.31 527 PRO A O 1
ATOM 4177 N N . PRO A 1 528 ? -1.665 -25.113 28.340 1.00 82.50 528 PRO A N 1
ATOM 4178 C CA . PRO A 1 528 ? -0.922 -26.368 28.502 1.00 82.50 528 PRO A CA 1
ATOM 4179 C C . PRO A 1 528 ? 0.536 -26.281 28.030 1.00 82.50 528 PRO A C 1
ATOM 4181 O O . PRO A 1 528 ? 1.434 -26.790 28.700 1.00 82.50 528 PRO A O 1
ATOM 4184 N N . GLU A 1 529 ? 0.771 -25.562 26.934 1.00 87.56 529 GLU A N 1
ATOM 4185 C CA . GLU A 1 529 ? 2.070 -25.378 26.294 1.00 87.56 529 GLU A CA 1
ATOM 4186 C C . GLU A 1 529 ? 3.023 -24.587 27.198 1.00 87.56 529 GLU A C 1
ATOM 4188 O O . GLU A 1 529 ? 4.148 -25.012 27.453 1.00 87.56 529 GLU A O 1
ATOM 4193 N N . LEU A 1 530 ? 2.554 -23.466 27.760 1.00 83.25 530 LEU A N 1
ATOM 4194 C CA . LEU A 1 530 ? 3.335 -22.640 28.688 1.00 83.25 530 LEU A CA 1
ATOM 4195 C C . LEU A 1 530 ? 3.603 -23.354 30.017 1.00 83.25 530 LEU A C 1
ATOM 4197 O O . LEU A 1 530 ? 4.688 -23.210 30.580 1.00 83.25 530 LEU A O 1
ATOM 4201 N N . ARG A 1 531 ? 2.656 -24.166 30.508 1.00 83.50 531 ARG A N 1
ATOM 4202 C CA . ARG A 1 531 ? 2.887 -25.020 31.688 1.00 83.50 531 ARG A CA 1
ATOM 4203 C C . ARG A 1 531 ? 3.989 -26.036 31.422 1.00 83.50 531 ARG A C 1
ATOM 4205 O O . ARG A 1 531 ? 4.914 -26.144 32.219 1.00 83.50 531 ARG A O 1
ATOM 4212 N N . MET A 1 532 ? 3.939 -26.709 30.274 1.00 86.94 532 MET A N 1
ATOM 4213 C CA . MET A 1 532 ? 4.980 -27.650 29.870 1.00 86.94 532 MET A CA 1
ATOM 4214 C C . MET A 1 532 ? 6.349 -26.969 29.758 1.00 86.94 532 MET A C 1
ATOM 4216 O O . MET A 1 532 ? 7.327 -27.492 30.279 1.00 86.94 532 MET A O 1
ATOM 4220 N N . ILE A 1 533 ? 6.430 -25.774 29.168 1.00 89.12 533 ILE A N 1
ATOM 4221 C CA . ILE A 1 533 ? 7.685 -25.009 29.083 1.00 89.12 533 ILE A CA 1
ATOM 4222 C C . ILE A 1 533 ? 8.229 -24.658 30.474 1.00 89.12 533 ILE A C 1
ATOM 4224 O O . ILE A 1 533 ? 9.417 -24.853 30.734 1.00 89.12 533 ILE A O 1
ATOM 4228 N N . ASN A 1 534 ? 7.373 -24.186 31.383 1.00 85.62 534 ASN A N 1
ATOM 4229 C CA . ASN A 1 534 ? 7.774 -23.853 32.750 1.00 85.62 534 ASN A CA 1
ATOM 4230 C C . ASN A 1 534 ? 8.261 -25.083 33.527 1.00 85.62 534 ASN A C 1
ATOM 4232 O O . ASN A 1 534 ? 9.288 -25.002 34.202 1.00 85.62 534 ASN A O 1
ATOM 4236 N N . ASP A 1 535 ? 7.575 -26.220 33.397 1.00 87.88 535 ASP A N 1
ATOM 4237 C CA . ASP A 1 535 ? 7.978 -27.491 34.007 1.00 87.88 535 ASP A CA 1
ATOM 4238 C C . ASP A 1 535 ? 9.369 -27.925 33.511 1.00 87.88 535 ASP A C 1
ATOM 4240 O O . ASP A 1 535 ? 10.237 -28.298 34.303 1.00 87.88 535 ASP A O 1
ATOM 4244 N N . LEU A 1 536 ? 9.614 -27.808 32.201 1.00 90.50 536 LEU A N 1
ATOM 4245 C CA . LEU A 1 536 ? 10.891 -28.155 31.574 1.00 90.50 536 LEU A CA 1
ATOM 4246 C C . LEU A 1 536 ? 12.038 -27.239 32.014 1.00 90.50 536 LEU A C 1
ATOM 4248 O O . LEU A 1 536 ? 13.146 -27.709 32.278 1.00 90.50 536 LEU A O 1
ATOM 4252 N N . LEU A 1 537 ? 11.783 -25.933 32.110 1.00 87.44 537 LEU A N 1
ATOM 4253 C CA . LEU A 1 537 ? 12.771 -24.958 32.579 1.00 87.44 537 LEU A CA 1
ATOM 4254 C C . LEU A 1 537 ? 13.079 -25.110 34.073 1.00 87.44 537 LEU A C 1
ATOM 4256 O O . LEU A 1 537 ? 14.209 -24.842 34.491 1.00 87.44 537 LEU A O 1
ATOM 4260 N N . SER A 1 538 ? 12.100 -25.566 34.857 1.00 86.88 538 SER A N 1
ATOM 4261 C CA . SER A 1 538 ? 12.216 -25.768 36.306 1.00 86.88 538 SER A CA 1
ATOM 4262 C C . SER A 1 538 ? 12.901 -27.084 36.687 1.00 86.88 538 SER A C 1
ATOM 4264 O O . SER A 1 538 ? 13.272 -27.258 37.846 1.00 86.88 538 SER A O 1
ATOM 4266 N N . ALA A 1 539 ? 13.098 -28.011 35.743 1.00 89.50 539 ALA A N 1
ATOM 4267 C CA . ALA A 1 539 ? 13.798 -29.265 36.001 1.00 89.50 539 ALA A CA 1
ATOM 4268 C C . ALA A 1 539 ? 15.241 -29.021 36.489 1.00 89.50 539 ALA A C 1
ATOM 4270 O O . ALA A 1 539 ? 15.958 -28.172 35.949 1.00 89.50 539 ALA A O 1
ATOM 4271 N N . GLU A 1 540 ? 15.701 -29.805 37.470 1.00 84.31 540 GLU A N 1
ATOM 4272 C CA . GLU A 1 540 ? 17.033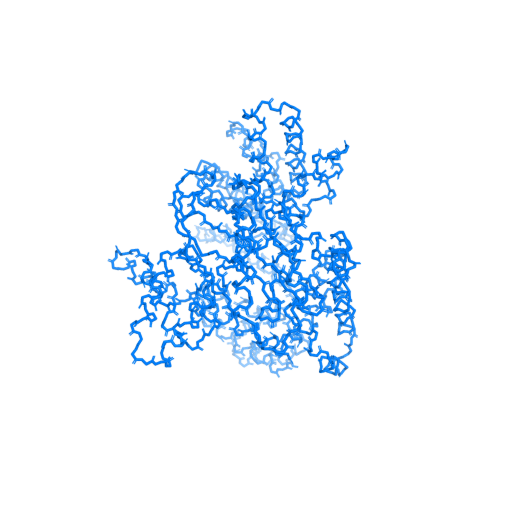 -29.640 38.082 1.00 84.31 540 GLU A CA 1
ATOM 4273 C C . GLU A 1 540 ? 18.187 -29.897 37.102 1.00 84.31 540 GLU A C 1
ATOM 4275 O O . GLU A 1 540 ? 19.264 -29.316 37.231 1.00 84.31 540 GLU A O 1
ATOM 4280 N N . THR A 1 541 ? 17.971 -30.764 36.109 1.00 89.06 541 THR A N 1
ATOM 4281 C CA . THR A 1 541 ? 18.978 -31.150 35.114 1.00 89.06 541 THR A CA 1
ATOM 4282 C C . THR A 1 541 ? 18.385 -31.180 33.710 1.00 89.06 541 THR A C 1
ATOM 4284 O O . THR A 1 541 ? 17.167 -31.234 33.525 1.00 89.06 541 THR A O 1
ATOM 4287 N N . GLU A 1 542 ? 19.247 -31.114 32.697 1.00 86.19 542 GLU A N 1
ATOM 4288 C CA . GLU A 1 542 ? 18.837 -31.262 31.297 1.00 86.19 542 GLU A CA 1
ATOM 4289 C C . GLU A 1 542 ? 18.281 -32.665 31.022 1.00 86.19 542 GLU A C 1
ATOM 4291 O O . GLU A 1 542 ? 17.234 -32.783 30.394 1.00 86.19 542 GLU A O 1
ATOM 4296 N N . ASP A 1 543 ? 18.894 -33.705 31.596 1.00 88.00 543 ASP A N 1
ATOM 4297 C CA . ASP A 1 543 ? 18.410 -35.087 31.493 1.00 88.00 543 ASP A CA 1
ATOM 4298 C C . ASP A 1 543 ? 16.996 -35.246 32.073 1.00 88.00 543 ASP A C 1
ATOM 4300 O O . ASP A 1 543 ? 16.135 -35.849 31.437 1.00 88.00 543 ASP A O 1
ATOM 4304 N N . ALA A 1 544 ? 16.716 -34.633 33.230 1.00 90.56 544 ALA A N 1
ATOM 4305 C CA . ALA A 1 544 ? 15.375 -34.646 33.814 1.00 90.56 544 ALA A CA 1
ATOM 4306 C C . ALA A 1 544 ? 14.344 -33.939 32.916 1.00 90.56 544 ALA A C 1
ATOM 4308 O O . ALA A 1 544 ? 13.235 -34.440 32.746 1.00 90.56 544 ALA A O 1
ATOM 4309 N N . ALA A 1 545 ? 14.709 -32.810 32.298 1.00 90.62 545 ALA A N 1
ATOM 4310 C CA . ALA A 1 545 ? 13.835 -32.121 31.345 1.00 90.62 545 ALA A CA 1
ATOM 4311 C C . ALA A 1 545 ? 13.576 -32.968 30.083 1.00 90.62 545 ALA A C 1
ATOM 4313 O O . ALA A 1 545 ? 12.455 -33.015 29.578 1.00 90.62 545 ALA A O 1
ATOM 4314 N N . LEU A 1 546 ? 14.595 -33.671 29.584 1.00 90.62 546 LEU A N 1
ATOM 4315 C CA . LEU A 1 546 ? 14.478 -34.568 28.433 1.00 90.62 546 LEU A CA 1
ATOM 4316 C C . LEU A 1 546 ? 13.601 -35.789 28.732 1.00 90.62 546 LEU A C 1
ATOM 4318 O O . LEU A 1 546 ? 12.813 -36.198 27.880 1.00 90.62 546 LEU A O 1
ATOM 4322 N N . ASP A 1 547 ? 13.701 -36.357 29.932 1.00 91.31 547 ASP A N 1
ATOM 4323 C CA . ASP A 1 547 ? 12.821 -37.444 30.364 1.00 91.31 547 ASP A CA 1
ATOM 4324 C C . ASP A 1 547 ? 11.371 -36.960 30.508 1.00 91.31 547 ASP A C 1
ATOM 4326 O O . ASP A 1 547 ? 10.456 -37.622 30.020 1.00 91.31 547 ASP A O 1
ATOM 4330 N N . MET A 1 548 ? 11.152 -35.749 31.031 1.00 91.81 548 MET A N 1
ATOM 4331 C CA . MET A 1 548 ? 9.822 -35.126 31.066 1.00 91.81 548 MET A CA 1
ATOM 4332 C C . MET A 1 548 ? 9.233 -34.909 29.663 1.00 91.81 548 MET A C 1
ATOM 4334 O O . MET A 1 548 ? 8.045 -35.165 29.459 1.00 91.81 548 MET A O 1
ATOM 4338 N N . LEU A 1 549 ? 10.044 -34.487 28.682 1.00 91.88 549 LEU A N 1
ATOM 4339 C CA . LEU A 1 549 ? 9.627 -34.391 27.274 1.00 91.88 549 LEU A CA 1
ATOM 4340 C C . LEU A 1 549 ? 9.204 -35.752 26.703 1.00 91.88 549 LEU A C 1
ATOM 4342 O O . LEU A 1 549 ? 8.213 -35.833 25.975 1.00 91.88 549 LEU A O 1
ATOM 4346 N N . ARG A 1 550 ? 9.935 -36.825 27.034 1.00 90.69 550 ARG A N 1
ATOM 4347 C CA . ARG A 1 550 ? 9.620 -38.193 26.583 1.00 90.69 550 ARG A CA 1
ATOM 4348 C C . ARG A 1 550 ? 8.335 -38.718 27.211 1.00 90.69 550 ARG A C 1
ATOM 4350 O O . ARG A 1 550 ? 7.514 -39.300 26.501 1.00 90.69 550 ARG A O 1
ATOM 4357 N N . ASP A 1 551 ? 8.150 -38.496 28.507 1.00 91.88 551 ASP A N 1
ATOM 4358 C CA . ASP A 1 551 ? 6.972 -38.954 29.247 1.00 91.88 551 ASP A CA 1
ATOM 4359 C C . ASP A 1 551 ? 5.701 -38.220 28.802 1.00 91.88 551 ASP A C 1
ATOM 4361 O O . ASP A 1 551 ? 4.627 -38.818 28.722 1.00 91.88 551 ASP A O 1
ATOM 4365 N N . ARG A 1 552 ? 5.829 -36.942 28.427 1.00 92.94 552 ARG A N 1
ATOM 4366 C CA . ARG A 1 552 ? 4.733 -36.091 27.938 1.00 92.94 552 ARG A CA 1
ATOM 4367 C C . ARG A 1 552 ? 4.695 -35.981 26.414 1.00 92.94 552 ARG A C 1
ATOM 4369 O O . ARG A 1 552 ? 4.181 -35.009 25.868 1.00 92.94 552 ARG A O 1
ATOM 4376 N N . ARG A 1 553 ? 5.184 -36.999 25.693 1.00 89.31 553 ARG A N 1
ATOM 4377 C CA . ARG A 1 553 ? 5.255 -36.986 24.219 1.00 89.31 553 ARG A CA 1
ATOM 4378 C C . ARG A 1 553 ? 3.908 -36.714 23.537 1.00 89.31 553 ARG A C 1
ATOM 4380 O O . ARG A 1 553 ? 3.878 -36.129 22.462 1.00 89.31 553 ARG A O 1
ATOM 4387 N N . SER A 1 554 ? 2.794 -37.129 24.144 1.00 89.56 554 SER A N 1
ATOM 4388 C CA . SER A 1 554 ? 1.443 -36.880 23.617 1.00 89.56 554 SER A CA 1
ATOM 4389 C C . SER A 1 554 ? 1.018 -35.409 23.636 1.00 89.56 554 SER A C 1
ATOM 4391 O O . SER A 1 554 ? 0.030 -35.071 22.994 1.00 89.56 554 SER A O 1
ATOM 4393 N N . GLU A 1 555 ? 1.721 -34.560 24.385 1.00 88.69 555 GLU A N 1
ATOM 4394 C CA . GLU A 1 555 ? 1.466 -33.118 24.490 1.00 88.69 555 GLU A CA 1
ATOM 4395 C C . GLU A 1 555 ? 2.327 -32.303 23.507 1.00 88.69 555 GLU A C 1
ATOM 4397 O O . GLU A 1 555 ? 2.165 -31.089 23.405 1.00 88.69 555 GLU A O 1
ATOM 4402 N N . LEU A 1 556 ? 3.225 -32.954 22.752 1.00 91.62 556 LEU A N 1
ATOM 4403 C CA . LEU A 1 556 ? 4.039 -32.284 21.740 1.00 91.62 556 LEU A CA 1
ATOM 4404 C C . LEU A 1 556 ? 3.184 -31.887 20.533 1.00 91.62 556 LEU A C 1
ATOM 4406 O O . LEU A 1 556 ? 2.526 -32.723 19.911 1.00 91.62 556 LEU A O 1
ATOM 4410 N N . SER A 1 557 ? 3.230 -30.605 20.182 1.00 91.19 557 SER A N 1
ATOM 4411 C CA . SER A 1 557 ? 2.482 -30.029 19.069 1.00 91.19 557 SER A CA 1
ATOM 4412 C C . SER A 1 557 ? 3.301 -28.956 18.352 1.00 91.19 557 SER A C 1
ATOM 4414 O O . SER A 1 557 ? 4.259 -28.399 18.893 1.00 91.19 557 SER A O 1
ATOM 4416 N N . SER A 1 558 ? 2.905 -28.626 17.120 1.00 89.94 558 SER A N 1
ATOM 4417 C CA . SER A 1 558 ? 3.471 -27.479 16.404 1.00 89.94 558 SER A CA 1
ATOM 4418 C C . SER A 1 558 ? 3.255 -26.165 17.162 1.00 89.94 558 SER A C 1
ATOM 4420 O O . SER A 1 558 ? 4.119 -25.295 17.116 1.00 89.94 558 SER A O 1
ATOM 4422 N N . GLU A 1 559 ? 2.141 -26.044 17.889 1.00 86.62 559 GLU A N 1
ATOM 4423 C CA . GLU A 1 559 ? 1.828 -24.896 18.745 1.00 86.62 559 GLU A CA 1
ATOM 4424 C C . GLU A 1 559 ? 2.818 -24.791 19.914 1.00 86.62 559 GLU A C 1
ATOM 4426 O O . GLU A 1 559 ? 3.420 -23.738 20.107 1.00 86.62 559 GLU A O 1
ATOM 4431 N N . LEU A 1 560 ? 3.125 -25.898 20.602 1.00 90.81 560 LEU A N 1
ATOM 4432 C CA . LEU A 1 560 ? 4.160 -25.932 21.641 1.00 90.81 560 LEU A CA 1
ATOM 4433 C C . LEU A 1 560 ? 5.525 -25.482 21.098 1.00 90.81 560 LEU A C 1
ATOM 4435 O O . LEU A 1 560 ? 6.194 -24.671 21.734 1.00 90.81 560 LEU A O 1
ATOM 4439 N N . LEU A 1 561 ? 5.939 -25.955 19.915 1.00 92.75 561 LEU A N 1
ATOM 4440 C CA . LEU A 1 561 ? 7.218 -25.552 19.310 1.00 92.75 561 LEU A CA 1
ATOM 4441 C C . LEU A 1 561 ? 7.272 -24.062 18.940 1.00 92.75 561 LEU A C 1
ATOM 4443 O O . LEU A 1 561 ? 8.357 -23.473 18.986 1.00 92.75 561 LEU A O 1
ATOM 4447 N N . GLN A 1 562 ? 6.139 -23.467 18.554 1.00 89.81 562 GLN A N 1
ATOM 4448 C CA . GLN A 1 562 ? 6.019 -22.030 18.288 1.00 89.81 562 GLN A CA 1
ATOM 4449 C C . GLN A 1 562 ? 6.114 -21.225 19.586 1.00 89.81 562 GLN A C 1
ATOM 4451 O O . GLN A 1 562 ? 6.880 -20.265 19.655 1.00 89.81 562 GLN A O 1
ATOM 4456 N N . VAL A 1 563 ? 5.411 -21.656 20.637 1.00 88.62 563 VAL A N 1
ATOM 4457 C CA . VAL A 1 563 ? 5.473 -21.011 21.955 1.00 88.62 563 VAL A CA 1
ATOM 4458 C C . VAL A 1 563 ? 6.883 -21.125 22.549 1.00 88.62 563 VAL A C 1
ATOM 4460 O O . VAL A 1 563 ? 7.405 -20.141 23.065 1.00 88.62 563 VAL A O 1
ATOM 4463 N N . MET A 1 564 ? 7.553 -22.276 22.416 1.00 92.44 564 MET A N 1
ATOM 4464 C CA . MET A 1 564 ? 8.952 -22.446 22.836 1.00 92.44 564 MET A CA 1
ATOM 4465 C C . MET A 1 564 ? 9.886 -21.451 22.140 1.00 92.44 564 MET A C 1
ATOM 4467 O O . MET A 1 564 ? 10.747 -20.877 22.800 1.00 92.44 564 MET A O 1
ATOM 4471 N N . GLU A 1 565 ? 9.713 -21.216 20.836 1.00 92.62 565 GLU A N 1
ATOM 4472 C CA . GLU A 1 565 ? 10.515 -20.232 20.096 1.00 92.62 565 GLU A CA 1
ATOM 4473 C C . GLU A 1 565 ? 10.261 -18.801 20.576 1.00 92.62 565 GLU A C 1
ATOM 4475 O O . GLU A 1 565 ? 11.208 -18.055 20.822 1.00 92.62 565 GLU A O 1
ATOM 4480 N N . ALA A 1 566 ? 8.994 -18.430 20.774 1.00 84.38 566 ALA A N 1
ATOM 4481 C CA . ALA A 1 566 ? 8.641 -17.115 21.300 1.00 84.38 566 ALA A CA 1
ATOM 4482 C C . ALA A 1 566 ? 9.277 -16.874 22.684 1.00 84.38 566 ALA A C 1
ATOM 4484 O O . ALA A 1 566 ? 9.884 -15.828 22.921 1.00 84.38 566 ALA A O 1
ATOM 4485 N N . VAL A 1 567 ? 9.235 -17.876 23.571 1.00 88.12 567 VAL A N 1
ATOM 4486 C CA . VAL A 1 567 ? 9.857 -17.800 24.904 1.00 88.12 567 VAL A CA 1
ATOM 4487 C C . VAL A 1 567 ? 11.387 -17.735 24.813 1.00 88.12 567 VAL A C 1
ATOM 4489 O O . VAL A 1 567 ? 12.006 -16.986 25.567 1.00 88.12 567 VAL A O 1
ATOM 4492 N N . VAL A 1 568 ? 12.026 -18.450 23.877 1.00 91.38 568 VAL A N 1
ATOM 4493 C CA . VAL A 1 568 ? 13.477 -18.335 23.621 1.00 91.38 568 VAL A CA 1
ATOM 4494 C C . VAL A 1 568 ? 13.857 -16.897 23.264 1.00 91.38 568 VAL A C 1
ATOM 4496 O O . VAL A 1 568 ? 14.811 -16.352 23.832 1.00 91.38 568 VAL A O 1
ATOM 4499 N N . GLN A 1 569 ? 13.117 -16.270 22.347 1.00 85.44 569 GLN A N 1
ATOM 4500 C CA . GLN A 1 569 ? 13.368 -14.886 21.942 1.00 85.44 569 GLN A CA 1
ATOM 4501 C C . GLN A 1 569 ? 13.182 -13.919 23.116 1.00 85.44 569 GLN A C 1
ATOM 4503 O O . GLN A 1 569 ? 14.037 -13.061 23.353 1.00 85.44 569 GLN A O 1
ATOM 4508 N N . GLN A 1 570 ? 12.135 -14.121 23.918 1.00 81.38 570 GLN A N 1
ATOM 4509 C CA . GLN A 1 570 ? 11.871 -13.313 25.106 1.00 81.38 570 GLN A CA 1
ATOM 4510 C C . GLN A 1 570 ? 12.966 -13.467 26.176 1.00 81.38 570 GLN A C 1
ATOM 4512 O O . GLN A 1 570 ? 13.423 -12.471 26.733 1.00 81.38 570 GLN A O 1
ATOM 4517 N N . LEU A 1 571 ? 13.462 -14.684 26.427 1.00 84.44 571 LEU A N 1
ATOM 4518 C CA . LEU A 1 571 ? 14.554 -14.939 27.377 1.00 84.44 571 LEU A CA 1
ATOM 4519 C C . LEU A 1 571 ? 15.878 -14.303 26.931 1.00 84.44 571 LEU A C 1
ATOM 4521 O O . LEU A 1 571 ? 16.645 -13.831 27.773 1.00 84.44 571 LEU A O 1
ATOM 4525 N N . ARG A 1 572 ? 16.150 -14.255 25.619 1.00 85.12 572 ARG A N 1
ATOM 4526 C CA . ARG A 1 572 ? 17.306 -13.530 25.067 1.00 85.12 572 ARG A CA 1
ATOM 4527 C C . ARG A 1 572 ? 17.181 -12.030 25.289 1.00 85.12 572 ARG A C 1
ATOM 4529 O O . ARG A 1 572 ? 18.120 -11.421 25.798 1.00 85.12 572 ARG A O 1
ATOM 4536 N N . ALA A 1 573 ? 16.026 -11.460 24.953 1.00 68.62 573 ALA A N 1
ATOM 4537 C CA . ALA A 1 573 ? 15.752 -10.039 25.152 1.00 68.62 573 ALA A CA 1
ATOM 4538 C C . ALA A 1 573 ? 15.795 -9.650 26.643 1.00 68.62 573 ALA A C 1
ATOM 4540 O O . ALA A 1 573 ? 16.333 -8.606 26.997 1.00 68.62 573 ALA A O 1
ATOM 4541 N N . GLY A 1 574 ? 15.309 -10.530 27.524 1.00 72.06 574 GLY A N 1
ATOM 4542 C CA . GLY A 1 574 ? 15.285 -10.359 28.978 1.00 72.06 574 GLY A CA 1
ATOM 4543 C C . GLY A 1 574 ? 16.602 -10.665 29.704 1.00 72.06 574 GLY A C 1
ATOM 4544 O O . GLY A 1 574 ? 16.608 -10.752 30.930 1.00 72.06 574 GLY A O 1
ATOM 4545 N N . GLY A 1 575 ? 17.717 -10.870 28.991 1.00 75.88 575 GLY A N 1
ATOM 4546 C CA . GLY A 1 575 ? 19.039 -11.045 29.606 1.00 75.88 575 GLY A CA 1
ATOM 4547 C C . GLY A 1 575 ? 19.286 -12.410 30.261 1.00 75.88 575 GLY A C 1
ATOM 4548 O O . GLY A 1 575 ? 20.183 -12.534 31.093 1.00 75.88 575 GLY A O 1
ATOM 4549 N N . SER A 1 576 ? 18.538 -13.446 29.870 1.00 83.62 576 SER A N 1
ATOM 4550 C CA . SER A 1 576 ? 18.672 -14.827 30.366 1.00 83.62 576 SER A CA 1
ATOM 4551 C C . SER A 1 576 ? 19.148 -15.806 29.271 1.00 83.62 576 SER A C 1
ATOM 4553 O O . SER A 1 576 ? 18.471 -16.798 28.982 1.00 83.62 576 SER A O 1
ATOM 4555 N N . PRO A 1 577 ? 20.331 -15.591 28.652 1.00 84.19 577 PRO A N 1
ATOM 4556 C CA . PRO A 1 577 ? 20.779 -16.362 27.487 1.00 84.19 577 PRO A CA 1
ATOM 4557 C C . PRO A 1 577 ? 21.015 -17.849 27.788 1.00 84.19 577 PRO A C 1
ATOM 4559 O O . PRO A 1 577 ? 20.812 -18.685 26.915 1.00 84.19 577 PRO A O 1
ATOM 4562 N N . ALA A 1 578 ? 21.392 -18.196 29.023 1.00 84.19 578 ALA A N 1
ATOM 4563 C CA . ALA A 1 578 ? 21.591 -19.588 29.430 1.00 84.19 578 ALA A CA 1
ATOM 4564 C C . ALA A 1 578 ? 20.273 -20.384 29.451 1.00 84.19 578 ALA A C 1
ATOM 4566 O O . ALA A 1 578 ? 20.237 -21.531 29.011 1.00 84.19 578 ALA A O 1
ATOM 4567 N N . MET A 1 579 ? 19.179 -19.769 29.917 1.00 85.75 579 MET A N 1
ATOM 4568 C CA . MET A 1 579 ? 17.849 -20.387 29.887 1.00 85.75 579 MET A CA 1
ATOM 4569 C C . MET A 1 579 ? 17.306 -20.470 28.461 1.00 85.75 579 MET A C 1
ATOM 4571 O O . MET A 1 579 ? 16.737 -21.495 28.097 1.00 85.75 579 MET A O 1
ATOM 4575 N N . ALA A 1 580 ? 17.541 -19.439 27.641 1.00 89.00 580 ALA A N 1
ATOM 4576 C CA . ALA A 1 580 ? 17.173 -19.458 26.228 1.00 89.00 580 ALA A CA 1
ATOM 4577 C C . ALA A 1 580 ? 17.861 -20.614 25.489 1.00 89.00 580 ALA A C 1
ATOM 4579 O O . ALA A 1 580 ? 17.198 -21.408 24.832 1.00 89.00 580 ALA A O 1
ATOM 4580 N N . GLN A 1 581 ? 19.176 -20.763 25.666 1.00 90.88 581 GLN A N 1
ATOM 4581 C CA . GLN A 1 581 ? 19.938 -21.838 25.035 1.00 90.88 581 GLN A CA 1
ATOM 4582 C C . GLN A 1 581 ? 19.486 -23.223 25.513 1.00 90.88 581 GLN A C 1
ATOM 4584 O O . GLN A 1 581 ? 19.361 -24.142 24.707 1.00 90.88 581 GLN A O 1
ATOM 4589 N N . ARG A 1 582 ? 19.179 -23.372 26.807 1.00 92.12 582 ARG A N 1
ATOM 4590 C CA . ARG A 1 582 ? 18.603 -24.610 27.346 1.00 92.12 582 ARG A CA 1
ATOM 4591 C C . ARG A 1 582 ? 17.256 -24.937 26.689 1.00 92.12 582 ARG A C 1
ATOM 4593 O O . ARG A 1 582 ? 17.033 -26.079 26.298 1.00 92.12 582 ARG A O 1
ATOM 4600 N N . LEU A 1 583 ? 16.374 -23.948 26.541 1.00 93.94 583 LEU A N 1
ATOM 4601 C CA . LEU A 1 583 ? 15.064 -24.139 25.917 1.00 93.94 583 LEU A CA 1
ATOM 4602 C C . LEU A 1 583 ? 15.169 -24.442 24.414 1.00 93.94 583 LEU A C 1
ATOM 4604 O O . LEU A 1 583 ? 14.396 -25.252 23.915 1.00 93.94 583 LEU A O 1
ATOM 4608 N N . GLU A 1 584 ? 16.146 -23.869 23.705 1.00 93.88 584 GLU A N 1
ATOM 4609 C CA . GLU A 1 584 ? 16.423 -24.195 22.297 1.00 93.88 584 GLU A CA 1
ATOM 4610 C C . GLU A 1 584 ? 16.823 -25.657 22.099 1.00 93.88 584 GLU A C 1
ATOM 4612 O O . GLU A 1 584 ? 16.340 -26.304 21.169 1.00 93.88 584 GLU A O 1
ATOM 4617 N N . VAL A 1 585 ? 17.674 -26.195 22.979 1.00 93.19 585 VAL A N 1
ATOM 4618 C CA . VAL A 1 585 ? 18.066 -27.612 22.928 1.00 93.19 585 VAL A CA 1
ATOM 4619 C C . VAL A 1 585 ? 16.845 -28.507 23.138 1.00 93.19 585 VAL A C 1
ATOM 4621 O O . VAL A 1 585 ? 16.613 -29.434 22.361 1.00 93.19 585 VAL A O 1
ATOM 4624 N N . LEU A 1 586 ? 16.019 -28.185 24.136 1.00 93.88 586 LEU A N 1
ATOM 4625 C CA . LEU A 1 586 ? 14.779 -28.908 24.418 1.00 93.88 586 LEU A CA 1
ATOM 4626 C C . LEU A 1 586 ? 13.771 -28.804 23.264 1.00 93.88 586 LEU A C 1
ATOM 4628 O O . LEU A 1 586 ? 13.125 -29.795 22.933 1.00 93.88 586 LEU A O 1
ATOM 4632 N N . ARG A 1 587 ? 13.668 -27.642 22.606 1.00 95.50 587 ARG A N 1
ATOM 4633 C CA . ARG A 1 587 ? 12.814 -27.424 21.427 1.00 95.50 587 ARG A CA 1
ATOM 4634 C C . ARG A 1 587 ? 13.275 -28.270 20.242 1.00 95.50 587 ARG A C 1
ATOM 4636 O O . ARG A 1 587 ? 12.454 -28.929 19.610 1.00 95.50 587 ARG A O 1
ATOM 4643 N N . ALA A 1 588 ? 14.576 -28.277 19.954 1.00 92.56 588 ALA A N 1
ATOM 4644 C CA . ALA A 1 588 ? 15.144 -29.075 18.871 1.00 92.56 588 ALA A CA 1
ATOM 4645 C C . ALA A 1 588 ? 14.912 -30.576 19.092 1.00 92.56 588 ALA A C 1
ATOM 4647 O O . ALA A 1 588 ? 14.642 -31.312 18.143 1.00 92.56 588 ALA A O 1
ATOM 4648 N N . GLU A 1 589 ? 14.983 -31.033 20.342 1.00 92.12 589 GLU A N 1
ATOM 4649 C CA . GLU A 1 589 ? 14.706 -32.425 20.678 1.00 92.12 589 GLU A CA 1
ATOM 4650 C C . GLU A 1 589 ? 13.204 -32.750 20.623 1.00 92.12 589 GLU A C 1
ATOM 4652 O O . GLU A 1 589 ? 12.824 -33.758 20.030 1.00 92.12 589 GLU A O 1
ATOM 4657 N N . ALA A 1 590 ? 12.335 -31.868 21.126 1.00 91.25 590 ALA A N 1
ATOM 4658 C CA . ALA A 1 590 ? 10.884 -31.988 20.974 1.00 91.25 590 ALA A CA 1
ATOM 4659 C C . ALA A 1 590 ? 10.471 -32.074 19.492 1.00 91.25 590 ALA A C 1
ATOM 4661 O O . ALA A 1 590 ? 9.658 -32.921 19.124 1.00 91.25 590 ALA A O 1
ATOM 4662 N N . GLN A 1 591 ? 11.101 -31.276 18.623 1.00 93.00 591 GLN A N 1
ATOM 4663 C CA . GLN A 1 591 ? 10.881 -31.305 17.175 1.00 93.00 591 GLN A CA 1
ATOM 4664 C C . GLN A 1 591 ? 11.319 -32.625 16.525 1.00 93.00 591 GLN A C 1
ATOM 4666 O O . GLN A 1 591 ? 10.721 -33.036 15.538 1.00 93.00 591 GLN A O 1
ATOM 4671 N N . ARG A 1 592 ? 12.341 -33.307 17.057 1.00 91.44 592 ARG A N 1
ATOM 4672 C CA . ARG A 1 592 ? 12.745 -34.645 16.584 1.00 91.44 592 ARG A CA 1
ATOM 4673 C C . ARG A 1 592 ? 11.810 -35.756 17.063 1.00 91.44 592 ARG A C 1
ATOM 4675 O O . ARG A 1 592 ? 11.797 -36.833 16.470 1.00 91.44 592 ARG A O 1
ATOM 4682 N N . MET A 1 593 ? 11.113 -35.539 18.179 1.00 87.31 593 MET A N 1
ATOM 4683 C CA . MET A 1 593 ? 10.192 -36.507 18.783 1.00 87.31 593 MET A CA 1
ATOM 4684 C C . MET A 1 593 ? 8.781 -36.457 18.181 1.00 87.31 593 MET A C 1
ATOM 4686 O O . MET A 1 593 ? 8.051 -37.451 18.310 1.00 87.31 593 MET A O 1
ATOM 4690 N N . MET A 1 594 ? 8.410 -35.334 17.562 1.00 84.06 594 MET A N 1
ATOM 4691 C CA . MET A 1 594 ? 7.227 -35.173 16.707 1.00 84.06 594 MET A CA 1
ATOM 4692 C C . MET A 1 594 ? 7.444 -35.830 15.347 1.00 84.06 594 MET A C 1
ATOM 4694 O O . MET A 1 594 ? 6.503 -36.519 14.892 1.00 84.06 594 MET A O 1
#

Radius of gyration: 33.61 Å; chains: 1; bounding box: 65×69×108 Å

Secondary structure (DSSP, 8-state):
-PPPEEEEEE-TTT--EEEEEE--EEETTT-TTHHHHHHTT-TTEEE-TTT--EEE----EEEEETTTTEEEEE--GGG---HHHHHHHHHHHHHHHHTTS-TTS--GGGGS-EEESSHHHHHHHHHHHHT--HHHHHHHHHHHHHHHHHHHHHHHHHHHHS-HHHHHHHHHHTTTT-SHHHHHHHHHHHHHHHHTT-HHHHHHHHHHHHHHHHHSHHHHHHHHHHHHHHHHHHHHHHHHHHHHHTT-PPPHHHHHHHHTT-TT-HHHHHHHHHHTGGG-SHHHHHHHHHHHHT-SSHHHHHHHHHHHHHHHHHHHHHHHHHHHHHHHHHHHHHHHHH-S-HHHHHHHTGGG--HHHHHHHHHHHHHHHHTT-HHHHHHHHHHHHHHHHHHHHHS-HHHHHHHHHHH-SSHHHHHHHHHHTGGG-SHHHHHHHHHHHHHHHHTT-HHHHHHHHHHHHHHHHHHHHHHHHHHHHHHH-S-HHHHHHHHGGG--HHHHHHHHHHHHH---HHHHHHHHHHHHHHHHHS-HHH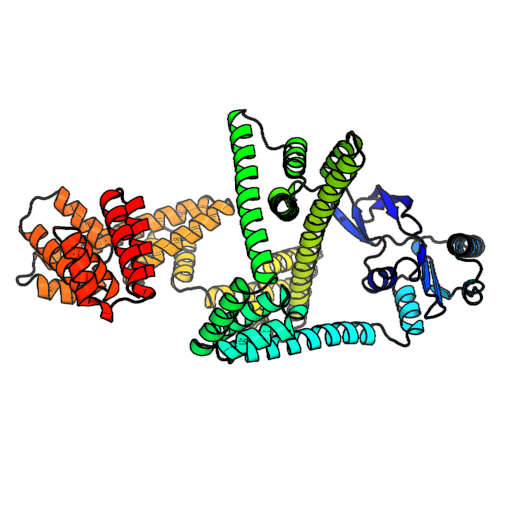HHHHHHHHSSSHHHHHHHHHHTGGG--HHHHHHHHHHHHHHHHTT-HHHHHHHHHHHHHHHHH-

Foldseek 3Di:
DPWFDWDWDADPPPRDIDTDRAAAEQECVVPVCSLVCLLVVNHQWDADPPPRDTDHDQDWHWHQDLVLGAIEIEDACVVVDDPVVVVVSLVVRLVVVVVVDDPPRDCPCSVPHHYDHDSVSRNQRVQVSVVHGSVRVVVVVVVVVVVLLVVLVVLLVVLLPDDPVVNVVSCVVPLVSPAPVSLVSLQVQLVVCVVVVVPVSSVSSVVSSVVCLVPHPRVVVVVLLVVLLVVLVVLVVVLQVVCVVVVHHDDLLSLLVSLLPCLPRLSNLLNSLLVCLVSLDPVSLVSLVVVLVPDPDPVSNVSSVSSSVSSVVSNVVVVVVVVVLLVLLVVLVVQLLPDPDNLVSCVVCVVSDDPSNLVVLVVQLVVCVVVVVPSSNVSSVVNNVSNVVVCLVPDDPLVVLLVVLLPDPDPVVNVVSCVVPVVVLDVVSLVVLVVVLVVCVVVVNVVSNVSSVVSSVVSLVSLLVLLVVLLVVLLPDPDNLVSCVVCVVSDDPSSVVSLVVVVVVDVDPSSVVNVVSNVVVCLVPDDPLVVLLVVLLPDPDLVRSLVSCVVVLVVQDPVSLVVLVVVLVVCVVVVNNVSSVSSVVSSVVSVVSD